Protein AF-A0A8H4CIR7-F1 (afdb_monomer)

Radius of gyration: 25.83 Å; Cα contacts (8 Å, |Δi|>4): 687; chains: 1; bounding box: 65×65×80 Å

Organism: Colletotrichum gloeosporioides (NCBI:txid474922)

Mean predicted aligned error: 10.73 Å

Sequence (551 aa):
MVHNTEPVYNTCTFSSGSLAPMADLRTDETSPFLQRPGSPALSREEDQRQEQHPAAARKLTLVNGLAIVISLQIGSGIFSVPSQISQFVSAPGYGLLAWLFGGLLVWTGAASFIELGLRIPNNGGIQEYLRACYGEFAGFLFTWVWCTIIKPAANSMIATIFADYLTEAFVPDNQPPEPWLSKVVAAGCIVTMTLVNCLGATAGAKAANLFLFLKMAALATIIILGCGVWAFGHGEGVPSSEYGWFGQRPDQREVGLWEWLGNFGTATFGALWCYAGWEMVGFVAGDMKNPRRDLPIVINGSMMLVITGFMLMNAALYVCLPMSVMQNSSTVAVEFANRVLGSWAGVLFSVIVSISAMGALNSNVFATAKLVVVASQRGYFPAVLANLHCSSEKDEAGYVDEQLSALPRLLGGPIKGFVSWTQNRRWRRNVPIFPLLLNCGLSVVYVVVGSFNGLVTFIGLAAYMIFFSSAVGLILLRRRDRRAPVAKAAEYRTWLINPIIFSAISGLLVVRGVITDPLQGAAILLVALFGLAFFSLRFGLRGFTNRQEAG

Foldseek 3Di:
DDDDDDDDPDDDDDDDDDDDDDDDDDDDLDDDQQDDPDDDDDDPDPPDPDPPPPPPNQFQELVNLLLQLLLQLLALLLQQLLQVLLQLDQFLLLLLVLLLVLLVLVLLLLLLQLLLCLLPVALLFLLVLLCVLPNDLSSLLCLLCCLQAQLLLVLLLLLLSLLQLQCLLPPDPPDDDDLVSSLVSSLVLLVVLLVCLLVLPPCQPVLSVVLSVLSVVLLVVLLVLLVVCVVVVVQDDQFQQNQHRRGGDPPDDDDDPLSSVLSSLLSSLSSNVSRPRSSSSSNSLNSHPCSLPSSVCSSVVSSVVSSVSSSSNSSSLRSRDHSVCSNPRSRSSLVSLCRRPNNVRSSVSSVSSSSSSSSVSSVSLQVSLSSQLSCVVVVSDPLLSVLCSDPDLVSVVVVVCVVLVPDDPVPSPVVVVVVVSSSCSCVVSVRRSVSSVSSSVSSSVCSVPHDSSRSSLLSLLSVLVSSLSSLVSSVSVVVVCVVPPDPSSPSDDDDNVSSVSSNVVSVVSNVSSCVVCVVSVVVSVVSSVVSVVVQCVRANPVGDPPPPVVD

Secondary structure (DSSP, 8-state):
----PPP---------------------S--STTPPPPPP----S-TTS---------PBPHHHHHHHHHHHHS-THHHHHHHHHHHT-SSHHHHHHHHHHHHHHHHHHHHHHHHHHHHS-STTHHHHHHHHHH-HHHHHHHHHHIIIIIHHHHHHHHHHHHHHHHHHHHS-TTSPPPHHHHHHHHHHHHHHHHHHHHTT--THHHHHHHHHHHHHHHHHHHHHHHHHHHHH----S--TTTT-SSPPPTTPPP--HHHHHHHHHHHHHHHHHHTTTGGGGGGSGGGBSSHHHHHHHHHHHHHHHHHHHHHHHHHHHHHHS-HHHHHH-S-HHHHHHHHHH-HHHHHHHHHHHHHHHHHHHHHHHHHHHHHHHHHHHTTSS-GGGGS--SSSHHHHHHHHHHHHTTS-HHHHHHHHHHHHHHHHHHHHH---HHHHHHHHHHHHHHHHH--HHHHHHHHHHHHHHHHHHHHHHHHHHHHHHHHS--GGGGS----THHHHHHHHHHHHHHHHHHHH-HHHHHHHHHHHHHHHHHHHHHH-TT----GGG--

Nearest PDB structures (foldseek):
  7nf6-assembly1_B  TM=8.928E-01  e=3.397E-21  Ovis aries
  9h76-assembly1_A  TM=9.093E-01  e=1.320E-18  Carnobacterium sp. AT7
  7mxo-assembly1_A  TM=6.467E-01  e=1.203E-08  Homo sapiens
  7d10-assembly1_B  TM=6.830E-01  e=4.966E-08  Homo sapiens
  7n3n-assembly1_A  TM=6.852E-01  e=1.468E-07  Homo sapiens

Structure (mmCIF, N/CA/C/O backbone):
data_AF-A0A8H4CIR7-F1
#
_entry.id   AF-A0A8H4CIR7-F1
#
loop_
_atom_site.group_PDB
_atom_site.id
_atom_site.type_symbol
_atom_site.label_atom_id
_atom_site.label_alt_id
_atom_site.label_comp_id
_atom_site.label_asym_id
_atom_site.label_entity_id
_atom_site.label_seq_id
_atom_site.pdbx_PDB_ins_code
_atom_site.Cartn_x
_atom_site.Cartn_y
_atom_site.Cartn_z
_atom_site.occupancy
_atom_site.B_iso_or_equiv
_atom_site.auth_seq_id
_atom_site.auth_comp_id
_atom_site.auth_asym_id
_atom_site.auth_atom_id
_atom_site.pdbx_PDB_model_num
ATOM 1 N N . MET A 1 1 ? -28.826 -38.290 42.572 1.00 31.02 1 MET A N 1
ATOM 2 C CA . MET A 1 1 ? -27.496 -38.712 42.086 1.00 31.02 1 MET A CA 1
ATOM 3 C C . MET A 1 1 ? -27.304 -38.114 40.705 1.00 31.02 1 MET A C 1
ATOM 5 O O . MET A 1 1 ? -28.225 -38.202 39.909 1.00 31.02 1 MET A O 1
ATOM 9 N N . VAL A 1 2 ? -26.124 -37.527 40.483 1.00 27.08 2 VAL A N 1
ATOM 10 C CA . VAL A 1 2 ? -25.623 -36.849 39.270 1.00 27.08 2 VAL A CA 1
ATOM 11 C C . VAL A 1 2 ? -26.129 -35.413 39.057 1.00 27.08 2 VAL A C 1
ATOM 13 O O . VAL A 1 2 ? -27.053 -35.137 38.301 1.00 27.08 2 VAL A O 1
ATOM 16 N N . HIS A 1 3 ? -25.453 -34.493 39.753 1.00 23.72 3 HIS A N 1
ATOM 17 C CA . HIS A 1 3 ? -25.302 -33.091 39.369 1.00 23.72 3 HIS A CA 1
ATOM 18 C C . HIS A 1 3 ? -24.422 -33.012 38.114 1.00 23.72 3 HIS A C 1
ATOM 20 O O . HIS A 1 3 ? -23.321 -33.558 38.118 1.00 23.72 3 HIS A O 1
ATOM 26 N N . ASN A 1 4 ? -24.886 -32.307 37.081 1.00 24.45 4 ASN A N 1
ATOM 27 C CA . ASN A 1 4 ? -24.047 -31.855 35.976 1.00 24.45 4 ASN A CA 1
ATOM 28 C C . ASN A 1 4 ? -23.638 -30.405 36.259 1.00 24.45 4 ASN A C 1
ATOM 30 O O . ASN A 1 4 ? -24.482 -29.517 36.355 1.00 24.45 4 ASN A O 1
ATOM 34 N N . THR A 1 5 ? -22.343 -30.202 36.465 1.00 25.72 5 THR A N 1
ATOM 35 C CA . THR A 1 5 ? -21.684 -28.912 36.675 1.00 25.72 5 THR A CA 1
ATOM 36 C C . THR A 1 5 ? -21.313 -28.304 35.325 1.00 25.72 5 THR A C 1
ATOM 38 O O . THR A 1 5 ? -20.483 -28.865 34.612 1.00 25.72 5 THR A O 1
ATOM 41 N N . GLU A 1 6 ? -21.896 -27.157 34.981 1.00 23.62 6 GLU A N 1
ATOM 42 C CA . GLU A 1 6 ? -21.380 -26.289 33.917 1.00 23.62 6 GLU A CA 1
ATOM 43 C C . GLU A 1 6 ? -20.172 -25.486 34.443 1.00 23.62 6 GLU A C 1
ATOM 45 O O . GLU A 1 6 ? -20.186 -25.053 35.601 1.00 23.62 6 GLU A O 1
ATOM 50 N N . PRO A 1 7 ? -19.112 -25.270 33.640 1.00 23.59 7 PRO A N 1
ATOM 51 C CA . PRO A 1 7 ? -17.977 -24.461 34.055 1.00 23.59 7 PRO A CA 1
ATOM 52 C C . PRO A 1 7 ? -18.338 -22.972 33.978 1.00 23.59 7 PRO A C 1
ATOM 54 O O . PRO A 1 7 ? -18.620 -22.426 32.912 1.00 23.59 7 PRO A O 1
ATOM 57 N N . VAL A 1 8 ? -18.302 -22.305 35.131 1.00 23.44 8 VAL A N 1
ATOM 58 C CA . VAL A 1 8 ? -18.438 -20.852 35.254 1.00 23.44 8 VAL A CA 1
ATOM 59 C C . VAL A 1 8 ? -17.183 -20.191 34.675 1.00 23.44 8 VAL A C 1
ATOM 61 O O . VAL A 1 8 ? -16.095 -20.292 35.238 1.00 23.44 8 VAL A O 1
ATOM 64 N N . TYR A 1 9 ? -17.325 -19.503 33.542 1.00 22.92 9 TYR A N 1
ATOM 65 C CA . TYR A 1 9 ? -16.312 -18.570 33.049 1.00 22.92 9 TYR A CA 1
ATOM 66 C C . TYR A 1 9 ? -16.308 -17.328 33.952 1.00 22.92 9 TYR A C 1
ATOM 68 O O . TYR A 1 9 ? -17.154 -16.446 33.808 1.00 22.92 9 TYR A O 1
ATOM 76 N N . ASN A 1 10 ? -15.359 -17.251 34.887 1.00 23.70 10 ASN A N 1
ATOM 77 C CA . ASN A 1 10 ? -15.140 -16.065 35.716 1.00 23.70 10 ASN A CA 1
ATOM 78 C C . ASN A 1 10 ? -14.575 -14.916 34.861 1.00 23.70 10 ASN A C 1
ATOM 80 O O . ASN A 1 10 ? -13.370 -14.785 34.661 1.00 23.70 10 ASN A O 1
ATOM 84 N N . THR A 1 11 ? -15.458 -14.066 34.343 1.00 28.88 11 THR A N 1
ATOM 85 C CA . THR A 1 11 ? -15.118 -12.716 33.876 1.00 28.88 11 THR A CA 1
ATOM 86 C C . THR A 1 11 ? -14.778 -11.826 35.071 1.00 28.88 11 THR A C 1
ATOM 88 O O . THR A 1 11 ? -15.533 -11.819 36.040 1.00 28.88 11 THR A O 1
ATOM 91 N N . CYS A 1 12 ? -13.683 -11.056 34.998 1.00 27.53 12 CYS A N 1
ATOM 92 C CA . CYS A 1 12 ? -13.297 -10.074 36.018 1.00 27.53 12 CYS A CA 1
ATOM 93 C C . CYS A 1 12 ? -14.482 -9.169 36.399 1.00 27.53 12 CYS A C 1
ATOM 95 O O . CYS A 1 12 ? -14.918 -8.328 35.613 1.00 27.53 12 CYS A O 1
ATOM 97 N N . THR A 1 13 ? -14.999 -9.348 37.610 1.00 26.30 13 THR A N 1
ATOM 98 C CA . THR A 1 13 ? -16.019 -8.493 38.218 1.00 26.30 13 THR A CA 1
ATOM 99 C C . THR A 1 13 ? -15.367 -7.255 38.830 1.00 26.30 13 THR A C 1
ATOM 101 O O . THR A 1 13 ? -14.407 -7.369 39.589 1.00 26.30 13 THR A O 1
ATOM 104 N N . PHE A 1 14 ? -15.909 -6.074 38.521 1.00 26.42 14 PHE A N 1
ATOM 105 C CA . PHE A 1 14 ? -15.522 -4.799 39.127 1.00 26.42 14 PHE A CA 1
ATOM 106 C C . PHE A 1 14 ? -15.795 -4.819 40.641 1.00 26.42 14 PHE A C 1
ATOM 108 O O . PHE A 1 14 ? -16.942 -4.942 41.061 1.00 26.42 14 PHE A O 1
ATOM 115 N N . SER A 1 15 ? -14.747 -4.669 41.452 1.00 22.81 15 SER A N 1
ATOM 116 C CA . SER A 1 15 ? -14.831 -4.498 42.907 1.00 22.81 15 SER A CA 1
ATOM 117 C C . SER A 1 15 ? -14.362 -3.091 43.284 1.00 22.81 15 SER A C 1
ATOM 119 O O . SER A 1 15 ? -13.246 -2.691 42.960 1.00 22.81 15 SER A O 1
ATOM 121 N N . SER A 1 16 ? -15.221 -2.334 43.965 1.00 26.89 16 SER A N 1
ATOM 122 C CA . SER A 1 16 ? -14.982 -0.974 44.460 1.00 26.89 16 SER A CA 1
ATOM 123 C C . SER A 1 16 ? -14.067 -0.956 45.695 1.00 26.89 16 SER A C 1
ATOM 125 O O . SER A 1 16 ? -14.391 -1.592 46.697 1.00 26.89 16 SER A O 1
ATOM 127 N N . GLY A 1 17 ? -12.970 -0.186 45.664 1.00 22.83 17 GLY A N 1
ATOM 128 C CA . GLY A 1 17 ? -12.059 0.021 46.801 1.00 22.83 17 GLY A CA 1
ATOM 129 C C . GLY A 1 17 ? -11.256 1.333 46.708 1.00 22.83 17 GLY A C 1
ATOM 130 O O . GLY A 1 17 ? -10.851 1.735 45.626 1.00 22.83 17 GLY A O 1
ATOM 131 N N . SER A 1 18 ? -11.076 1.995 47.853 1.00 21.56 18 SER A N 1
ATOM 132 C CA . SER A 1 18 ? -10.727 3.411 48.112 1.00 21.56 18 SER A CA 1
ATOM 133 C C . SER A 1 18 ? -9.235 3.847 47.975 1.00 21.56 18 SER A C 1
ATOM 135 O O . SER A 1 18 ? -8.367 3.076 48.369 1.00 21.56 18 SER A O 1
ATOM 137 N N . LEU A 1 19 ? -9.017 5.115 47.523 1.00 23.97 19 LEU A N 1
ATOM 138 C CA . LEU A 1 19 ? -7.931 6.143 47.739 1.00 23.97 19 LEU A CA 1
ATOM 139 C C . LEU A 1 19 ? -6.430 5.773 47.482 1.00 23.97 19 LEU A C 1
ATOM 141 O O . LEU A 1 19 ? -6.035 4.641 47.704 1.00 23.97 19 LEU A O 1
ATOM 145 N N . ALA A 1 20 ? -5.468 6.616 47.035 1.00 22.97 20 ALA A N 1
ATOM 146 C CA . ALA A 1 20 ? -5.188 8.073 47.082 1.00 22.97 20 ALA A CA 1
ATOM 147 C C . ALA A 1 20 ? -4.144 8.496 45.972 1.00 22.97 20 ALA A C 1
ATOM 149 O O . ALA A 1 20 ? -3.672 7.618 45.244 1.00 22.97 20 ALA A O 1
ATOM 150 N N . PRO A 1 21 ? -3.753 9.788 45.804 1.00 28.03 21 PRO A N 1
ATOM 151 C CA . PRO A 1 21 ? -3.170 10.333 44.563 1.00 28.03 21 PRO A CA 1
ATOM 152 C C . PRO A 1 21 ? -1.630 10.442 44.543 1.00 28.03 21 PRO A C 1
ATOM 154 O O . PRO A 1 21 ? -1.008 10.708 45.566 1.00 28.03 21 PRO A O 1
ATOM 157 N N . MET A 1 22 ? -1.015 10.360 43.353 1.00 23.12 22 MET A N 1
ATOM 158 C CA . MET A 1 22 ? 0.297 10.975 43.087 1.00 23.12 22 MET A CA 1
ATOM 159 C C . MET A 1 22 ? 0.447 11.403 41.624 1.00 23.12 22 MET A C 1
ATOM 161 O O . MET A 1 22 ? 0.159 10.650 40.693 1.00 23.12 22 MET A O 1
ATOM 165 N N . ALA A 1 23 ? 0.897 12.645 41.476 1.00 23.84 23 ALA A N 1
ATOM 166 C CA . ALA A 1 23 ? 1.162 13.367 40.246 1.00 23.84 23 ALA A CA 1
ATOM 167 C C . ALA A 1 23 ? 2.473 12.925 39.576 1.00 23.84 23 ALA A C 1
ATOM 169 O O . ALA A 1 23 ? 3.464 12.726 40.268 1.00 23.84 23 ALA A O 1
ATOM 170 N N . ASP A 1 24 ? 2.473 12.855 38.240 1.00 22.94 24 ASP A N 1
ATOM 171 C CA . ASP A 1 24 ? 3.552 13.388 37.392 1.00 22.94 24 ASP A CA 1
ATOM 172 C C . ASP A 1 24 ? 3.101 13.364 35.917 1.00 22.94 24 ASP A C 1
ATOM 174 O O . ASP A 1 24 ? 2.967 12.309 35.292 1.00 22.94 24 ASP A O 1
ATOM 178 N N . LEU A 1 25 ? 2.798 14.537 35.354 1.00 24.33 25 LEU A N 1
ATOM 179 C CA . LEU A 1 25 ? 2.368 14.702 33.962 1.00 24.33 25 LEU A CA 1
ATOM 180 C C . LEU A 1 25 ? 3.586 15.040 33.092 1.00 24.33 25 LEU A C 1
ATOM 182 O O . LEU A 1 25 ? 3.967 16.200 32.961 1.00 24.33 25 LEU A O 1
ATOM 186 N N . ARG A 1 26 ? 4.168 14.026 32.440 1.00 22.86 26 ARG A N 1
ATOM 187 C CA . ARG A 1 26 ? 4.935 14.220 31.199 1.00 22.86 26 ARG A CA 1
ATOM 188 C C . ARG A 1 26 ? 3.974 14.117 30.018 1.00 22.86 26 ARG A C 1
ATOM 190 O O . ARG A 1 26 ? 3.433 13.052 29.734 1.00 22.86 26 ARG A O 1
ATOM 197 N N . THR A 1 27 ? 3.749 15.239 29.351 1.00 26.91 27 THR A N 1
ATOM 198 C CA . THR A 1 27 ? 2.941 15.343 28.137 1.00 26.91 27 THR A CA 1
ATOM 199 C C . THR A 1 27 ? 3.731 14.835 26.930 1.00 26.91 27 THR A C 1
ATOM 201 O O . THR A 1 27 ? 4.588 15.553 26.422 1.00 26.91 27 THR A O 1
ATOM 204 N N . ASP A 1 28 ? 3.431 13.622 26.460 1.00 26.91 28 ASP A N 1
ATOM 205 C CA . ASP A 1 28 ? 3.839 13.144 25.131 1.00 26.91 28 ASP A CA 1
ATOM 206 C C . ASP A 1 28 ? 2.679 13.324 24.131 1.00 26.91 28 ASP A C 1
ATOM 208 O O . ASP A 1 28 ? 1.549 12.889 24.366 1.00 26.91 28 ASP A O 1
ATOM 212 N N . GLU A 1 29 ? 2.968 13.972 23.000 1.00 28.09 29 GLU A N 1
ATOM 213 C CA . GLU A 1 29 ? 2.046 14.444 21.948 1.00 28.09 29 GLU A CA 1
ATOM 214 C C . GLU A 1 29 ? 1.366 13.328 21.103 1.00 28.09 29 GLU A C 1
ATOM 216 O O . GLU A 1 29 ? 1.258 13.446 19.884 1.00 28.09 29 GLU A O 1
ATOM 221 N N . THR A 1 30 ? 0.882 12.221 21.689 1.00 29.94 30 THR A N 1
ATOM 222 C CA . THR A 1 30 ? 0.265 11.112 20.907 1.00 29.94 30 THR A CA 1
ATOM 223 C C . THR A 1 30 ? -1.148 10.672 21.315 1.00 29.94 30 THR A C 1
ATOM 225 O O . THR A 1 30 ? -1.633 9.644 20.831 1.00 29.94 30 THR A O 1
ATOM 228 N N . SER A 1 31 ? -1.862 11.452 22.129 1.00 29.92 31 SER A N 1
ATOM 229 C CA . SER A 1 31 ? -3.168 11.055 22.686 1.00 29.92 31 SER A CA 1
ATOM 230 C C . SER A 1 31 ? -4.332 11.791 22.012 1.00 29.92 31 SER A C 1
ATOM 232 O O . SER A 1 31 ? -4.524 12.981 22.251 1.00 29.92 31 SER A O 1
ATOM 234 N N . PRO A 1 32 ? -5.141 11.083 21.204 1.00 32.03 32 PRO A N 1
ATOM 235 C CA . PRO A 1 32 ? -6.516 10.867 21.676 1.00 32.03 32 PRO A CA 1
ATOM 236 C C . PRO A 1 32 ? -7.000 9.403 21.644 1.00 32.03 32 PRO A C 1
ATOM 238 O O . PRO A 1 32 ? -8.050 9.104 22.194 1.00 32.03 32 PRO A O 1
ATOM 241 N N . PHE A 1 33 ? -6.241 8.458 21.076 1.00 33.75 33 PHE A N 1
ATOM 242 C CA . PHE A 1 33 ? -6.745 7.093 20.808 1.00 33.75 33 PHE A CA 1
ATOM 243 C C . PHE A 1 33 ? -6.493 6.037 21.903 1.00 33.75 33 PHE A C 1
ATOM 245 O O . PHE A 1 33 ? -6.870 4.884 21.723 1.00 33.75 33 PHE A O 1
ATOM 252 N N . LEU A 1 34 ? -5.844 6.384 23.020 1.00 35.88 34 LEU A N 1
ATOM 253 C CA . LEU A 1 34 ? -5.496 5.431 24.093 1.00 35.88 34 LEU A CA 1
ATOM 254 C C . LEU A 1 34 ? -5.894 5.934 25.490 1.00 35.88 34 LEU A C 1
ATOM 256 O O . LEU A 1 34 ? -5.185 5.688 26.467 1.00 35.88 34 LEU A O 1
ATOM 260 N N . GLN A 1 35 ? -6.996 6.679 25.597 1.00 34.34 35 GLN A N 1
ATOM 261 C CA . GLN A 1 35 ? -7.521 7.053 26.910 1.00 34.34 35 GLN A CA 1
ATOM 262 C C . GLN A 1 35 ? -8.140 5.839 27.618 1.00 34.34 35 GLN A C 1
ATOM 264 O O . GLN A 1 35 ? -8.729 4.960 26.987 1.00 34.34 35 GLN A O 1
ATOM 269 N N . ARG A 1 36 ? -7.961 5.791 28.943 1.00 35.88 36 ARG A N 1
ATOM 270 C CA . ARG A 1 36 ? -8.530 4.766 29.828 1.00 35.88 36 ARG A CA 1
ATOM 271 C C . ARG A 1 36 ? -10.065 4.795 29.735 1.00 35.88 36 ARG A C 1
ATOM 273 O O . ARG A 1 36 ? -10.620 5.891 29.662 1.00 35.88 36 ARG A O 1
ATOM 280 N N . PRO A 1 37 ? -10.763 3.651 29.810 1.00 29.78 37 PRO A N 1
ATOM 281 C CA . PRO A 1 37 ? -12.201 3.652 30.050 1.00 29.78 37 PRO A CA 1
ATOM 282 C C . PRO A 1 37 ? -12.474 4.327 31.402 1.00 29.78 37 PRO A C 1
ATOM 284 O O . PRO A 1 37 ? -11.962 3.882 32.429 1.00 29.78 37 PRO A O 1
ATOM 287 N N . GLY A 1 38 ? -13.217 5.433 31.400 1.00 29.25 38 GLY A N 1
ATOM 288 C CA . GLY A 1 38 ? -13.632 6.112 32.626 1.00 29.25 38 GLY A CA 1
ATOM 289 C C . GLY A 1 38 ? -14.689 5.299 33.375 1.00 29.25 38 GLY A C 1
ATOM 290 O O . GLY A 1 38 ? -15.623 4.782 32.764 1.00 29.25 38 GLY A O 1
ATOM 291 N N . SER A 1 39 ? -14.541 5.189 34.696 1.00 25.47 39 SER A N 1
ATOM 292 C CA . SER A 1 39 ? -15.559 4.635 35.596 1.00 25.47 39 SER A CA 1
ATOM 293 C C . SER A 1 39 ? -16.822 5.515 35.624 1.00 25.47 39 SER A C 1
ATOM 295 O O . SER A 1 39 ? -16.711 6.736 35.491 1.00 25.47 39 SER A O 1
ATOM 297 N N . PRO A 1 40 ? -18.023 4.943 35.832 1.00 28.92 40 PRO A N 1
ATOM 298 C CA . PRO A 1 40 ? -19.261 5.712 35.873 1.00 28.92 40 PRO A CA 1
ATOM 299 C C . PRO A 1 40 ? -19.449 6.448 37.215 1.00 28.92 40 PRO A C 1
ATOM 301 O O . PRO A 1 40 ? -19.440 5.841 38.280 1.00 28.92 40 PRO A O 1
ATOM 304 N N . ALA A 1 41 ? -19.623 7.767 37.108 1.00 31.38 41 ALA A N 1
ATOM 305 C CA . ALA A 1 41 ? -20.381 8.695 37.958 1.00 31.38 41 ALA A CA 1
ATOM 306 C C . ALA A 1 41 ? -20.513 8.430 39.477 1.00 31.38 41 ALA A C 1
ATOM 308 O O . ALA A 1 41 ? -21.463 7.790 39.909 1.00 31.38 41 ALA A O 1
ATOM 309 N N . LEU A 1 42 ? -19.675 9.109 40.267 1.00 28.33 42 LEU A N 1
ATOM 310 C CA . LEU A 1 42 ? -19.928 9.708 41.596 1.00 28.33 42 LEU A CA 1
ATOM 311 C C . LEU A 1 42 ? -18.871 10.834 41.676 1.00 28.33 42 LEU A C 1
ATOM 313 O O . LEU A 1 42 ? -17.695 10.529 41.540 1.00 28.33 42 LEU A O 1
ATOM 317 N N . SER A 1 43 ? -19.135 12.138 41.715 1.00 26.19 43 SER A N 1
ATOM 318 C CA . SER A 1 43 ? -20.083 12.922 42.505 1.00 26.19 43 SER A CA 1
ATOM 319 C C . SER A 1 43 ? -20.263 14.310 41.859 1.00 26.19 43 SER A C 1
ATOM 321 O O . SER A 1 43 ? -19.288 14.969 41.501 1.00 26.19 43 SER A O 1
ATOM 323 N N . ARG A 1 44 ? -21.518 14.761 41.731 1.00 32.50 44 ARG A N 1
ATOM 324 C CA . ARG A 1 44 ? -21.882 16.177 41.553 1.00 32.50 44 ARG A CA 1
ATOM 325 C C . ARG A 1 44 ? -21.430 16.934 42.806 1.00 32.50 44 ARG A C 1
ATOM 327 O O . ARG A 1 44 ? -21.925 16.564 43.859 1.00 32.50 44 ARG A O 1
ATOM 334 N N . GLU A 1 45 ? -20.527 17.916 42.680 1.00 28.23 45 GLU A N 1
ATOM 335 C CA . GLU A 1 45 ? -20.495 19.187 43.457 1.00 28.23 45 GLU A CA 1
ATOM 336 C C . GLU A 1 45 ? -19.179 19.998 43.370 1.00 28.23 45 GLU A C 1
ATOM 338 O O . GLU A 1 45 ? -19.134 21.108 43.886 1.00 28.23 45 GLU A O 1
ATOM 343 N N . GLU A 1 46 ? -18.144 19.572 42.634 1.00 26.88 46 GLU A N 1
ATOM 344 C CA . GLU A 1 46 ? -16.908 20.384 42.459 1.00 26.88 46 GLU A CA 1
ATOM 345 C C . GLU A 1 46 ? -16.811 21.137 41.108 1.00 26.88 46 GLU A C 1
ATOM 347 O O . GLU A 1 46 ? -15.754 21.626 40.712 1.00 26.88 46 GLU A O 1
ATOM 352 N N . ASP A 1 47 ? -17.934 21.292 40.403 1.00 27.44 47 ASP A N 1
ATOM 353 C CA . ASP A 1 47 ? -17.993 21.652 38.976 1.00 27.44 47 ASP A CA 1
ATOM 354 C C . ASP A 1 47 ? -17.923 23.166 38.656 1.00 27.44 47 ASP A C 1
ATOM 356 O O . ASP A 1 47 ? -18.568 23.634 37.721 1.00 27.44 47 ASP A O 1
ATOM 360 N N . GLN A 1 48 ? -17.183 23.984 39.425 1.00 26.72 48 GLN A N 1
ATOM 361 C CA . GLN A 1 48 ? -17.122 25.441 39.153 1.00 26.72 48 GLN A CA 1
ATOM 362 C C . GLN A 1 48 ? -15.760 26.148 39.265 1.00 26.72 48 GLN A C 1
ATOM 364 O O . GLN A 1 48 ? -15.715 27.368 39.107 1.00 26.72 48 GLN A O 1
ATOM 369 N N . ARG A 1 49 ? -14.621 25.470 39.478 1.00 25.41 49 ARG A N 1
ATOM 370 C CA . ARG A 1 49 ? -13.315 26.179 39.547 1.00 25.41 49 ARG A CA 1
ATOM 371 C C . ARG A 1 49 ? -12.132 25.518 38.844 1.00 25.41 49 ARG A C 1
ATOM 373 O O . ARG A 1 49 ? -10.998 25.705 39.274 1.00 25.41 49 ARG A O 1
ATOM 380 N N . GLN A 1 50 ? -12.358 24.822 37.731 1.00 25.70 50 GLN A N 1
ATOM 381 C CA . GLN A 1 50 ? -11.257 24.359 36.877 1.00 25.70 50 GLN A CA 1
ATOM 382 C C . GLN A 1 50 ? -11.668 24.179 35.402 1.00 25.70 50 GLN A C 1
ATOM 384 O O . GLN A 1 50 ? -11.383 23.166 34.777 1.00 25.70 50 GLN A O 1
ATOM 389 N N . GLU A 1 51 ? -12.260 25.209 34.787 1.00 28.55 51 GLU A N 1
ATOM 390 C CA . GLU A 1 51 ? -12.222 25.353 33.320 1.00 28.55 51 GLU A CA 1
ATOM 391 C C . GLU A 1 51 ? -10.822 25.823 32.874 1.00 28.55 51 GLU A C 1
ATOM 393 O O . GLU A 1 51 ? -10.623 26.920 32.355 1.00 28.55 51 GLU A O 1
ATOM 398 N N . GLN A 1 52 ? -9.804 24.987 33.085 1.00 26.45 52 GLN A N 1
ATOM 399 C CA . GLN A 1 52 ? -8.613 25.039 32.245 1.00 26.45 52 GLN A CA 1
ATOM 400 C C . GLN A 1 52 ? -8.902 24.165 31.033 1.00 26.45 52 GLN A C 1
ATOM 402 O O . GLN A 1 52 ? -8.868 22.940 31.114 1.00 26.45 52 GLN A O 1
ATOM 407 N N . HIS A 1 53 ? -9.239 24.834 29.926 1.00 27.83 53 HIS A N 1
ATOM 408 C CA . HIS A 1 53 ? -9.341 24.274 28.582 1.00 27.83 53 HIS A CA 1
ATOM 409 C C . HIS A 1 53 ? -8.429 23.044 28.409 1.00 27.83 53 HIS A C 1
ATOM 411 O O . HIS A 1 53 ? -7.207 23.196 28.531 1.00 27.83 53 HIS A O 1
ATOM 417 N N . PRO A 1 54 ? -8.956 21.851 28.068 1.00 35.75 54 PRO A N 1
ATOM 418 C CA . PRO A 1 54 ? -8.097 20.792 27.565 1.00 35.75 54 PRO A CA 1
ATOM 419 C C . PRO A 1 54 ? -7.349 21.364 26.360 1.00 35.75 54 PRO A C 1
ATOM 421 O O . PRO A 1 54 ? -7.979 21.907 25.450 1.00 35.75 54 PRO A O 1
ATOM 424 N N . ALA A 1 55 ? -6.013 21.320 26.395 1.00 34.84 55 ALA A N 1
ATOM 425 C CA . ALA A 1 55 ? -5.150 21.811 25.328 1.00 34.84 55 ALA A CA 1
ATOM 426 C C . ALA A 1 55 ? -5.703 21.333 23.981 1.00 34.84 55 ALA A C 1
ATOM 428 O O . ALA A 1 55 ? -5.686 20.137 23.689 1.00 34.84 55 ALA A O 1
ATOM 429 N N . ALA A 1 56 ? -6.273 22.259 23.205 1.00 37.84 56 ALA A N 1
ATOM 430 C CA . ALA A 1 56 ? -6.940 21.938 21.956 1.00 37.84 56 ALA A CA 1
ATOM 431 C C . ALA A 1 56 ? -5.956 21.162 21.075 1.00 37.84 56 ALA A C 1
ATOM 433 O O . ALA A 1 56 ? -4.927 21.711 20.671 1.00 37.84 56 ALA A O 1
ATOM 434 N N . ALA A 1 57 ? -6.255 19.886 20.809 1.00 52.41 57 ALA A N 1
ATOM 435 C CA . ALA A 1 57 ? -5.468 19.066 19.900 1.00 52.41 57 ALA A CA 1
ATOM 436 C C . ALA A 1 57 ? -5.242 19.870 18.612 1.00 52.41 57 ALA A C 1
ATOM 438 O O . ALA A 1 57 ? -6.192 20.391 18.017 1.00 52.41 57 ALA A O 1
ATOM 439 N N . ARG A 1 58 ? -3.971 20.070 18.240 1.00 57.47 58 ARG A N 1
ATOM 440 C CA . ARG A 1 58 ? -3.588 20.911 17.100 1.00 57.47 58 ARG A CA 1
ATOM 441 C C . ARG A 1 58 ? -4.327 20.412 15.857 1.00 57.47 58 ARG A C 1
ATOM 443 O O . ARG A 1 58 ? -4.022 19.336 15.353 1.00 57.47 58 ARG A O 1
ATOM 450 N N . LYS A 1 59 ? -5.295 21.192 15.368 1.00 77.06 59 LYS A N 1
ATOM 451 C CA . LYS A 1 59 ? -6.068 20.836 14.171 1.00 77.06 59 LYS A CA 1
ATOM 452 C C . LYS A 1 59 ? -5.140 20.708 12.960 1.00 77.06 59 LYS A C 1
ATOM 454 O O . LYS A 1 59 ? -4.298 21.581 12.726 1.00 77.06 59 LYS A O 1
ATOM 459 N N . LEU A 1 60 ? -5.309 19.640 12.186 1.00 82.38 60 LEU A N 1
ATOM 460 C CA . LEU A 1 60 ? -4.520 19.332 10.999 1.00 82.38 60 LEU A CA 1
ATOM 461 C C . LEU A 1 60 ? -4.737 20.412 9.926 1.00 82.38 60 LEU A C 1
ATOM 463 O O . LEU A 1 60 ? -5.870 20.707 9.542 1.00 82.38 60 LEU A O 1
ATOM 467 N N . THR A 1 61 ? -3.651 21.029 9.456 1.00 89.94 61 THR A N 1
ATOM 468 C CA . THR A 1 61 ? -3.691 22.040 8.388 1.00 89.94 61 THR A CA 1
ATOM 469 C C . THR A 1 61 ? -3.721 21.385 7.006 1.00 89.94 61 THR A C 1
ATOM 471 O O . THR A 1 61 ? -3.318 20.234 6.854 1.00 89.94 61 THR A O 1
ATOM 474 N N . LEU A 1 62 ? -4.125 22.141 5.978 1.00 88.62 62 LEU A N 1
ATOM 475 C CA . LEU A 1 62 ? -4.101 21.704 4.577 1.00 88.62 62 LEU A CA 1
ATOM 476 C C . LEU A 1 62 ? -2.739 21.124 4.156 1.00 88.62 62 LEU A C 1
ATOM 478 O O . LEU A 1 62 ? -2.679 20.047 3.571 1.00 88.62 62 LEU A O 1
ATOM 482 N N . VAL A 1 63 ? -1.648 21.830 4.472 1.00 88.62 63 VAL A N 1
ATOM 483 C CA . VAL A 1 63 ? -0.281 21.416 4.108 1.00 88.62 63 VAL A CA 1
ATOM 484 C C . VAL A 1 63 ? 0.101 20.124 4.824 1.00 88.62 63 VAL A C 1
ATOM 486 O O . VAL A 1 63 ? 0.642 19.219 4.195 1.00 88.62 63 VAL A O 1
ATOM 489 N N . ASN A 1 64 ? -0.242 20.001 6.110 1.00 86.31 64 ASN A N 1
ATOM 490 C CA . ASN A 1 64 ? 0.005 18.776 6.864 1.00 86.31 64 ASN A CA 1
ATOM 491 C C . ASN A 1 64 ? -0.810 17.608 6.289 1.00 86.31 64 ASN A C 1
ATOM 493 O O . ASN A 1 64 ? -0.275 16.517 6.135 1.00 86.31 64 ASN A O 1
ATOM 497 N N . GLY A 1 65 ? -2.076 17.835 5.920 1.00 87.06 65 GLY A N 1
ATOM 498 C CA . GLY A 1 65 ? -2.916 16.833 5.261 1.00 87.06 65 GLY A CA 1
ATOM 499 C C . GLY A 1 65 ? -2.341 16.375 3.919 1.00 87.06 65 GLY A C 1
ATOM 500 O O . GLY A 1 65 ? -2.245 15.175 3.676 1.00 87.06 65 GLY A O 1
ATOM 501 N N . LEU A 1 66 ? -1.888 17.313 3.08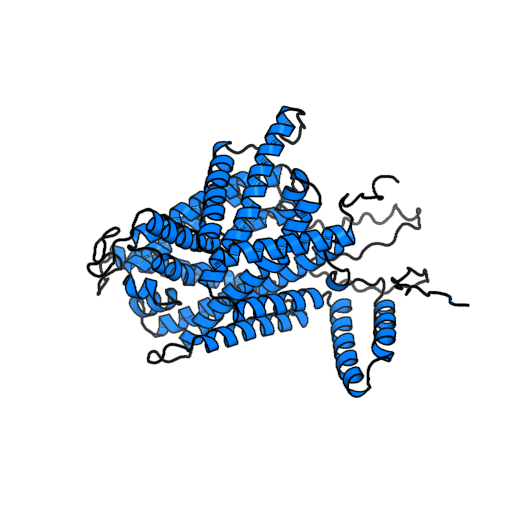1 1.00 89.62 66 LEU A N 1
ATOM 502 C CA . LEU A 1 66 ? -1.245 17.011 1.800 1.00 89.62 66 LEU A CA 1
ATOM 503 C C . LEU A 1 66 ? 0.040 16.196 2.005 1.00 89.62 66 LEU A C 1
ATOM 505 O O . LEU A 1 66 ? 0.220 15.165 1.363 1.00 89.62 66 LEU A O 1
ATOM 509 N N . ALA A 1 67 ? 0.901 16.623 2.933 1.00 87.38 67 ALA A N 1
ATOM 510 C CA . ALA A 1 67 ? 2.143 15.929 3.255 1.00 87.38 67 ALA A CA 1
ATOM 511 C C . ALA A 1 67 ? 1.884 14.505 3.764 1.00 87.38 67 ALA A C 1
ATOM 513 O O . ALA A 1 67 ? 2.538 13.574 3.301 1.00 87.38 67 ALA A O 1
ATOM 514 N N . ILE A 1 68 ? 0.898 14.315 4.651 1.00 85.50 68 ILE A N 1
ATOM 515 C CA . ILE A 1 68 ? 0.505 12.989 5.145 1.00 85.50 68 ILE A CA 1
ATOM 516 C C . ILE A 1 68 ? 0.071 12.106 3.977 1.00 85.50 68 ILE A C 1
ATOM 518 O O . ILE A 1 68 ? 0.633 11.030 3.795 1.00 85.50 68 ILE A O 1
ATOM 522 N N . VAL A 1 69 ? -0.867 12.562 3.147 1.00 89.62 69 VAL A N 1
ATOM 523 C CA . VAL A 1 69 ? -1.407 11.736 2.059 1.00 89.62 69 VAL A CA 1
ATOM 524 C C . VAL A 1 69 ? -0.346 11.403 1.006 1.00 89.62 69 VAL A C 1
ATOM 526 O O . VAL A 1 69 ? -0.238 10.246 0.606 1.00 89.62 69 VAL A O 1
ATOM 529 N N . ILE A 1 70 ? 0.486 12.369 0.606 1.00 90.25 70 ILE A N 1
ATOM 530 C CA . ILE A 1 70 ? 1.605 12.119 -0.318 1.00 90.25 70 ILE A CA 1
ATOM 531 C C . ILE A 1 70 ? 2.603 11.139 0.308 1.00 90.25 70 ILE A C 1
ATOM 533 O O . ILE A 1 70 ? 3.052 10.206 -0.354 1.00 90.25 70 ILE A O 1
ATOM 537 N N . SER A 1 71 ? 2.930 11.311 1.593 1.00 86.38 71 SER A N 1
ATOM 538 C CA . SER A 1 71 ? 3.885 10.440 2.282 1.00 86.38 71 SER A CA 1
ATOM 539 C C . SER A 1 71 ? 3.398 9.000 2.428 1.00 86.38 71 SER A C 1
ATOM 541 O O . SER A 1 71 ? 4.231 8.095 2.495 1.00 86.38 71 SER A O 1
ATOM 543 N N . LEU A 1 72 ? 2.081 8.789 2.485 1.00 85.56 72 LEU A N 1
ATOM 544 C CA . LEU A 1 72 ? 1.466 7.470 2.581 1.00 85.56 72 LEU A CA 1
ATOM 545 C C . LEU A 1 72 ? 1.354 6.791 1.213 1.00 85.56 72 LEU A C 1
ATOM 547 O O . LEU A 1 72 ? 1.550 5.583 1.151 1.00 85.56 72 LEU A O 1
ATOM 551 N N . GLN A 1 73 ? 1.105 7.557 0.145 1.00 90.44 73 GLN A N 1
ATOM 552 C CA . GLN A 1 73 ? 1.057 7.034 -1.226 1.00 90.44 73 GLN A CA 1
ATOM 553 C C . GLN A 1 73 ? 2.441 6.714 -1.791 1.00 90.44 73 GLN A C 1
ATOM 555 O O . GLN A 1 73 ? 2.668 5.638 -2.336 1.00 90.44 73 GLN A O 1
ATOM 560 N N . ILE A 1 74 ? 3.402 7.630 -1.649 1.00 89.75 74 ILE A N 1
ATOM 561 C CA . ILE A 1 74 ? 4.767 7.400 -2.129 1.00 89.75 74 ILE A CA 1
ATOM 562 C C . ILE A 1 74 ? 5.455 6.455 -1.143 1.00 89.75 74 ILE A C 1
ATOM 564 O O . ILE A 1 74 ? 6.093 6.885 -0.188 1.00 89.75 74 ILE A O 1
ATOM 568 N N . GLY A 1 75 ? 5.260 5.153 -1.318 1.00 85.31 75 GLY A N 1
ATOM 569 C CA . GLY A 1 75 ? 5.880 4.094 -0.522 1.00 85.31 75 GLY A CA 1
ATOM 570 C C . GLY A 1 75 ? 7.136 3.512 -1.172 1.00 85.31 75 GLY A C 1
ATOM 571 O O . GLY A 1 75 ? 7.557 3.936 -2.243 1.00 85.31 75 GLY A O 1
ATOM 572 N N . SER A 1 76 ? 7.708 2.480 -0.547 1.00 84.69 76 SER A N 1
ATOM 573 C CA . SER A 1 76 ? 8.797 1.691 -1.143 1.00 84.69 76 SER A CA 1
ATOM 574 C C . SER A 1 76 ? 8.350 0.895 -2.377 1.00 84.69 76 SER A C 1
ATOM 576 O O . SER A 1 76 ? 9.181 0.525 -3.199 1.00 84.69 76 SER A O 1
ATOM 578 N N . GLY A 1 77 ? 7.039 0.679 -2.547 1.00 87.50 77 GLY A N 1
ATOM 579 C CA . GLY A 1 77 ? 6.472 -0.071 -3.669 1.00 87.50 77 GLY A CA 1
ATOM 580 C C . GLY A 1 77 ? 6.861 0.478 -5.041 1.00 87.50 77 GLY A C 1
ATOM 581 O O . GLY A 1 77 ? 7.075 -0.313 -5.952 1.00 87.50 77 GLY A O 1
ATOM 582 N N . ILE A 1 78 ? 7.028 1.799 -5.189 1.00 92.38 78 ILE A N 1
ATOM 583 C CA . ILE A 1 78 ? 7.371 2.401 -6.488 1.00 92.38 78 ILE A CA 1
ATOM 584 C C . ILE A 1 78 ? 8.743 1.950 -7.010 1.00 92.38 78 ILE A C 1
ATOM 586 O O . ILE A 1 78 ? 8.982 1.991 -8.210 1.00 92.38 78 ILE A O 1
ATOM 590 N N . PHE A 1 79 ? 9.629 1.472 -6.135 1.00 91.31 79 PHE A N 1
ATOM 591 C CA . PHE A 1 79 ? 10.943 0.977 -6.530 1.00 91.31 79 PHE A CA 1
ATOM 592 C C . PHE A 1 79 ? 10.926 -0.496 -6.972 1.00 91.31 79 PHE A C 1
ATOM 594 O O . PHE A 1 79 ? 11.829 -0.894 -7.688 1.00 91.31 79 PHE A O 1
ATOM 601 N N . SER A 1 80 ? 9.893 -1.283 -6.644 1.00 90.12 80 SER A N 1
ATOM 602 C CA . SER A 1 80 ? 9.809 -2.715 -7.011 1.00 90.12 80 SER A CA 1
ATOM 603 C C . SER A 1 80 ? 8.670 -3.046 -7.980 1.00 90.12 80 SER A C 1
ATOM 605 O O . SER A 1 80 ? 8.800 -3.918 -8.835 1.00 90.12 80 SER A O 1
ATOM 607 N N . VAL A 1 81 ? 7.535 -2.353 -7.877 1.00 93.56 81 VAL A N 1
ATOM 608 C CA . VAL A 1 81 ? 6.342 -2.600 -8.702 1.00 93.56 81 VAL A CA 1
ATOM 609 C C . VAL A 1 81 ? 6.543 -2.354 -10.203 1.00 93.56 81 VAL A C 1
ATOM 611 O O . VAL A 1 81 ? 5.929 -3.098 -10.969 1.00 93.56 81 VAL A O 1
ATOM 614 N N . PRO A 1 82 ? 7.381 -1.404 -10.678 1.00 95.38 82 PRO A N 1
ATOM 615 C CA . PRO A 1 82 ? 7.640 -1.260 -12.112 1.00 95.38 82 PRO A CA 1
ATOM 616 C C . PRO A 1 82 ? 8.092 -2.562 -12.774 1.00 95.38 82 PRO A C 1
ATOM 618 O O . PRO A 1 82 ? 7.685 -2.846 -13.902 1.00 95.38 82 PRO A O 1
ATOM 621 N N . SER A 1 83 ? 8.872 -3.378 -12.058 1.00 92.25 83 SER A N 1
ATOM 622 C CA . SER A 1 83 ? 9.295 -4.686 -12.551 1.00 92.25 83 SER A CA 1
ATOM 623 C C . SER A 1 83 ? 8.134 -5.661 -12.671 1.00 92.25 83 SER A C 1
ATOM 625 O O . SER A 1 83 ? 7.893 -6.235 -13.732 1.00 92.25 83 SER A O 1
ATOM 627 N N . GLN A 1 84 ? 7.313 -5.739 -11.625 1.00 90.31 84 GLN A N 1
ATOM 628 C CA . GLN A 1 84 ? 6.144 -6.614 -11.606 1.00 90.31 84 GLN A CA 1
ATOM 629 C C . GLN A 1 84 ? 5.137 -6.262 -12.698 1.00 90.31 84 GLN A C 1
ATOM 631 O O . GLN A 1 84 ? 4.633 -7.141 -13.383 1.00 90.31 84 GLN A O 1
ATOM 636 N N . ILE A 1 85 ? 4.878 -4.972 -12.921 1.00 94.75 85 ILE A N 1
ATOM 637 C CA . ILE A 1 85 ? 4.043 -4.519 -14.040 1.00 94.75 85 ILE A CA 1
ATOM 638 C C . ILE A 1 85 ? 4.659 -4.951 -15.369 1.00 94.75 85 ILE A C 1
ATOM 640 O O . ILE A 1 85 ? 3.950 -5.465 -16.232 1.00 94.75 85 ILE A O 1
ATOM 644 N N . SER A 1 86 ? 5.976 -4.788 -15.511 1.00 94.12 86 SER A N 1
ATOM 645 C CA . SER A 1 86 ? 6.710 -5.127 -16.730 1.00 94.12 86 SER A CA 1
ATOM 646 C C . SER A 1 86 ? 6.673 -6.627 -17.049 1.00 94.12 86 SER A C 1
ATOM 648 O O . SER A 1 86 ? 6.650 -6.980 -18.227 1.00 94.12 86 SER A O 1
ATOM 650 N N . GLN A 1 87 ? 6.594 -7.511 -16.046 1.00 92.25 87 GLN A N 1
ATOM 651 C CA . GLN A 1 87 ? 6.439 -8.966 -16.230 1.00 92.25 87 GLN A CA 1
ATOM 652 C C . GLN A 1 87 ? 5.119 -9.360 -16.904 1.00 92.25 87 GLN A C 1
ATOM 654 O O . GLN A 1 87 ? 5.068 -10.360 -17.617 1.00 92.25 87 GLN A O 1
ATOM 659 N N . PHE A 1 88 ? 4.060 -8.572 -16.710 1.00 91.00 88 PHE A N 1
ATOM 660 C CA . PHE A 1 88 ? 2.728 -8.851 -17.254 1.00 91.00 88 PHE A CA 1
ATOM 661 C C . PHE A 1 88 ? 2.388 -8.014 -18.496 1.00 91.00 88 PHE A C 1
ATOM 663 O O . PHE A 1 88 ? 1.268 -8.077 -18.999 1.00 91.00 88 PHE A O 1
ATOM 670 N N . VAL A 1 89 ? 3.320 -7.221 -19.025 1.00 91.94 89 VAL A N 1
ATOM 671 C CA . VAL A 1 89 ? 3.096 -6.443 -20.252 1.00 91.94 89 VAL A CA 1
ATOM 672 C C . VAL A 1 89 ? 4.180 -6.724 -21.284 1.00 91.94 89 VAL A C 1
ATOM 674 O O . VAL A 1 89 ? 5.347 -6.928 -20.959 1.00 91.94 89 VAL A O 1
ATOM 677 N N . SER A 1 90 ? 3.798 -6.729 -22.559 1.00 88.81 90 SER A N 1
ATOM 678 C CA . SER A 1 90 ? 4.712 -7.046 -23.662 1.00 88.81 90 SER A CA 1
ATOM 679 C C . SER A 1 90 ? 5.643 -5.886 -24.029 1.00 88.81 90 SER A C 1
ATOM 681 O O . SER A 1 90 ? 6.782 -6.123 -24.429 1.00 88.81 90 SER A O 1
ATOM 683 N N . ALA A 1 91 ? 5.186 -4.644 -23.849 1.00 90.19 91 ALA A N 1
ATOM 684 C CA . ALA A 1 91 ? 5.876 -3.429 -24.277 1.00 90.19 91 ALA A CA 1
ATOM 685 C C . ALA A 1 91 ? 5.809 -2.329 -23.196 1.00 90.19 91 ALA A C 1
ATOM 687 O O . ALA A 1 91 ? 4.836 -2.284 -22.431 1.00 90.19 91 ALA A O 1
ATOM 688 N N . PRO A 1 92 ? 6.787 -1.403 -23.141 1.00 92.31 92 PRO A N 1
ATOM 689 C CA . PRO A 1 92 ? 6.844 -0.353 -22.116 1.00 92.31 92 PRO A CA 1
ATOM 690 C C . PRO A 1 92 ? 5.629 0.588 -22.144 1.00 92.31 92 PRO A C 1
ATOM 692 O O . PRO A 1 92 ? 5.161 1.036 -21.097 1.00 92.31 92 PRO A O 1
ATOM 695 N N . GLY A 1 93 ? 5.059 0.849 -23.324 1.00 93.44 93 GLY A N 1
ATOM 696 C CA . GLY A 1 93 ? 3.854 1.663 -23.478 1.00 93.44 93 GLY A CA 1
ATOM 697 C C . GLY A 1 93 ? 2.645 1.064 -22.760 1.00 93.44 93 GLY A C 1
ATOM 698 O O . GLY A 1 93 ? 1.895 1.797 -22.121 1.00 93.44 93 GLY A O 1
ATOM 699 N N . TYR A 1 94 ? 2.488 -0.264 -22.768 1.00 94.12 94 TYR A N 1
ATOM 700 C CA . TYR A 1 94 ? 1.437 -0.935 -21.993 1.00 94.12 94 TYR A CA 1
ATOM 701 C C . TYR A 1 94 ? 1.679 -0.838 -20.482 1.00 94.12 94 TYR A C 1
ATOM 703 O O . TYR A 1 94 ? 0.720 -0.698 -19.726 1.00 94.12 94 TYR A O 1
ATOM 711 N N . GLY A 1 95 ? 2.941 -0.838 -20.038 1.00 95.56 95 GLY A N 1
ATOM 712 C CA . GLY A 1 95 ? 3.296 -0.584 -18.640 1.00 95.56 95 GLY A CA 1
ATOM 713 C C . GLY A 1 95 ? 2.903 0.824 -18.189 1.00 95.56 95 GLY A C 1
ATOM 714 O O . GLY A 1 95 ? 2.242 0.988 -17.164 1.00 95.56 95 GLY A O 1
ATOM 715 N N . LEU A 1 96 ? 3.216 1.847 -18.993 1.00 96.75 96 LEU A N 1
ATOM 716 C CA . LEU A 1 96 ? 2.776 3.227 -18.743 1.00 96.75 96 LEU A CA 1
ATOM 717 C C . LEU A 1 96 ? 1.247 3.367 -18.761 1.00 96.75 96 LEU A C 1
ATOM 719 O O . LEU A 1 96 ? 0.689 4.084 -17.930 1.00 96.75 96 LEU A O 1
ATOM 723 N N . LEU A 1 97 ? 0.555 2.661 -19.660 1.00 96.88 97 LEU A N 1
ATOM 724 C CA . LEU A 1 97 ? -0.908 2.624 -19.666 1.00 96.88 97 LEU A CA 1
ATOM 725 C C . LEU A 1 97 ? -1.472 1.974 -18.399 1.00 96.88 97 LEU A C 1
ATOM 727 O O . LEU A 1 97 ? -2.464 2.477 -17.880 1.00 96.88 97 LEU A O 1
ATOM 731 N N . ALA A 1 98 ? -0.851 0.915 -17.870 1.00 96.00 98 ALA A N 1
ATOM 732 C CA . ALA A 1 98 ? -1.275 0.296 -16.613 1.00 96.00 98 ALA A CA 1
ATOM 733 C C . ALA A 1 98 ? -1.144 1.270 -15.429 1.00 96.00 98 ALA A C 1
ATOM 735 O O . ALA A 1 98 ? -2.070 1.388 -14.623 1.00 96.00 98 ALA A O 1
ATOM 736 N N . TRP A 1 99 ? -0.044 2.032 -15.359 1.00 97.38 99 TRP A N 1
ATOM 737 C CA . TRP A 1 99 ? 0.139 3.093 -14.361 1.00 97.38 99 TRP A CA 1
ATOM 738 C C . TRP A 1 99 ? -0.900 4.203 -14.491 1.00 97.38 99 TRP A C 1
ATOM 740 O O . TRP A 1 99 ? -1.566 4.541 -13.512 1.00 97.38 99 TRP A O 1
ATOM 750 N N . LEU A 1 100 ? -1.081 4.742 -15.698 1.00 97.75 100 LEU A N 1
ATOM 751 C CA . LEU A 1 100 ? -2.039 5.815 -15.940 1.00 97.75 100 LEU A CA 1
ATOM 752 C C . LEU A 1 100 ? -3.471 5.362 -15.638 1.00 97.75 100 LEU A C 1
ATOM 754 O O . LEU A 1 100 ? -4.204 6.052 -14.931 1.00 97.75 100 LEU A O 1
ATOM 758 N N . PHE A 1 101 ? -3.862 4.190 -16.139 1.00 96.06 101 PHE A N 1
ATOM 759 C CA . PHE A 1 101 ? -5.183 3.616 -15.912 1.00 96.06 101 PHE A CA 1
ATOM 760 C C . PHE A 1 101 ? -5.430 3.353 -14.425 1.00 96.06 101 PHE A C 1
ATOM 762 O O . PHE A 1 101 ? -6.466 3.764 -13.900 1.00 96.06 101 PHE A O 1
ATOM 769 N N . GLY A 1 102 ? -4.467 2.744 -13.725 1.00 95.25 102 GLY A N 1
ATOM 770 C CA . GLY A 1 102 ? -4.553 2.511 -12.285 1.00 95.25 102 GLY A CA 1
ATOM 771 C C . GLY A 1 102 ? -4.682 3.812 -11.488 1.00 95.25 102 GLY A C 1
ATOM 772 O O . GLY A 1 102 ? -5.543 3.918 -10.615 1.00 95.25 102 GLY A O 1
ATOM 773 N N . GLY A 1 103 ? -3.894 4.832 -11.834 1.00 96.62 103 GLY A N 1
ATOM 774 C CA . GLY A 1 103 ? -3.935 6.145 -11.190 1.00 96.62 103 GLY A CA 1
ATOM 775 C C . GLY A 1 103 ? -5.267 6.868 -11.389 1.00 96.62 103 GLY A C 1
ATOM 776 O O . GLY A 1 103 ? -5.862 7.352 -10.424 1.00 96.62 103 GLY A O 1
ATOM 777 N N . LEU A 1 104 ? -5.781 6.900 -12.623 1.00 96.12 104 LEU A N 1
ATOM 778 C CA . LEU A 1 104 ? -7.086 7.494 -12.930 1.00 96.12 104 LEU A CA 1
ATOM 779 C C . LEU A 1 104 ? -8.229 6.734 -12.251 1.00 96.12 104 LEU A C 1
ATOM 781 O O . LEU A 1 104 ? -9.135 7.361 -11.698 1.00 96.12 104 LEU A O 1
ATOM 785 N N . LEU A 1 105 ? -8.171 5.398 -12.230 1.00 94.81 105 LEU A N 1
ATOM 786 C CA . LEU A 1 105 ? -9.143 4.578 -11.516 1.00 94.81 105 LEU A CA 1
ATOM 787 C C . LEU A 1 105 ? -9.156 4.934 -10.026 1.00 94.81 105 LEU A C 1
ATOM 789 O O . LEU A 1 105 ? -10.212 5.270 -9.489 1.00 94.81 105 LEU A O 1
ATOM 793 N N . VAL A 1 106 ? -7.993 4.945 -9.370 1.00 95.00 106 VAL A N 1
ATOM 794 C CA . VAL A 1 106 ? -7.889 5.333 -7.958 1.00 95.00 106 VAL A CA 1
ATOM 795 C C . VAL A 1 106 ? -8.409 6.747 -7.731 1.00 95.00 106 VAL A C 1
ATOM 797 O O . VAL A 1 106 ? -9.136 6.973 -6.768 1.00 95.00 106 VAL A O 1
ATOM 800 N N . TRP A 1 107 ? -8.126 7.688 -8.632 1.00 95.75 107 TRP A N 1
ATOM 801 C CA . TRP A 1 107 ? -8.609 9.059 -8.498 1.00 95.75 107 TRP A CA 1
ATOM 802 C C . TRP A 1 107 ? -10.144 9.139 -8.533 1.00 95.75 107 TRP A C 1
ATOM 804 O O . TRP A 1 107 ? -10.740 9.838 -7.712 1.00 95.75 107 TRP A O 1
ATOM 814 N N . THR A 1 108 ? -10.818 8.371 -9.399 1.00 94.19 108 THR A N 1
ATOM 815 C CA . THR A 1 108 ? -12.296 8.314 -9.397 1.00 94.19 108 THR A CA 1
ATOM 816 C C . THR A 1 108 ? -12.867 7.769 -8.078 1.00 94.19 108 THR A C 1
ATOM 818 O O . THR A 1 108 ? -13.869 8.290 -7.569 1.00 94.19 108 THR A O 1
ATOM 821 N N . GLY A 1 109 ? -12.200 6.780 -7.474 1.00 92.88 109 GLY A N 1
ATOM 822 C CA . GLY A 1 109 ? -12.529 6.259 -6.146 1.00 92.88 109 GLY A CA 1
ATOM 823 C C . GLY A 1 109 ? -12.287 7.293 -5.051 1.00 92.88 109 GLY A C 1
ATOM 824 O O . GLY A 1 109 ? -13.215 7.654 -4.329 1.00 92.88 109 GLY A O 1
ATOM 825 N N . ALA A 1 110 ? -11.081 7.854 -4.985 1.00 93.25 110 ALA A N 1
ATOM 826 C CA . ALA A 1 110 ? -10.689 8.862 -4.007 1.00 93.25 110 ALA A CA 1
ATOM 827 C C . ALA A 1 110 ? -11.610 10.089 -4.045 1.00 93.25 110 ALA A C 1
ATOM 829 O O . ALA A 1 110 ? -12.038 10.576 -2.998 1.00 93.25 110 ALA A O 1
ATOM 830 N N . ALA A 1 111 ? -12.011 10.533 -5.241 1.00 92.69 111 ALA A N 1
ATOM 831 C CA . ALA A 1 111 ? -12.994 11.594 -5.401 1.00 92.69 111 ALA A CA 1
ATOM 832 C C . ALA A 1 111 ? -14.329 11.234 -4.727 1.00 92.69 111 ALA A C 1
ATOM 834 O O . ALA A 1 111 ? -14.875 12.032 -3.968 1.00 92.69 111 ALA A O 1
ATOM 835 N N . SER A 1 112 ? -14.829 10.014 -4.934 1.00 91.62 112 SER A N 1
ATOM 836 C CA . SER A 1 112 ? -16.062 9.530 -4.294 1.00 91.62 112 SER A CA 1
ATOM 837 C C . SER A 1 112 ? -15.954 9.519 -2.760 1.00 91.62 112 SER A C 1
ATOM 839 O O . SER A 1 112 ? -16.921 9.818 -2.058 1.00 91.62 112 SER A O 1
ATOM 841 N N . PHE A 1 113 ? -14.764 9.244 -2.223 1.00 91.06 113 PHE A N 1
ATOM 842 C CA . PHE A 1 113 ? -14.515 9.235 -0.781 1.00 91.06 113 PHE A CA 1
ATOM 843 C C . PHE A 1 113 ? -14.421 10.634 -0.165 1.00 91.06 113 PHE A C 1
ATOM 845 O O . PHE A 1 113 ? -14.692 10.761 1.027 1.00 91.06 113 PHE A O 1
ATOM 852 N N . ILE A 1 114 ? -14.145 11.689 -0.945 1.00 91.88 114 ILE A N 1
ATOM 853 C CA . ILE A 1 114 ? -14.291 13.079 -0.471 1.00 91.88 114 ILE A CA 1
ATOM 854 C C . ILE A 1 114 ? -15.719 13.288 0.043 1.00 91.88 114 ILE A C 1
ATOM 856 O O . ILE A 1 114 ? -15.932 13.799 1.137 1.00 91.88 114 ILE A O 1
ATOM 860 N N . GLU A 1 115 ? -16.717 12.860 -0.730 1.00 90.88 115 GLU A N 1
ATOM 861 C CA . GLU A 1 115 ? -18.119 13.023 -0.355 1.00 90.88 115 GLU A CA 1
ATOM 862 C C . GLU A 1 115 ? -18.502 12.173 0.860 1.00 90.88 115 GLU A C 1
ATOM 864 O O . GLU A 1 115 ? -19.214 12.664 1.734 1.00 90.88 115 GLU A O 1
ATOM 869 N N . LEU A 1 116 ? -18.007 10.935 0.958 1.00 89.75 116 LEU A N 1
ATOM 870 C CA . LEU A 1 116 ? -18.203 10.110 2.156 1.00 89.75 116 LEU A CA 1
ATOM 871 C C . LEU A 1 116 ? -17.578 10.758 3.399 1.00 89.75 116 LEU A C 1
ATOM 873 O O . LEU A 1 116 ? -18.249 10.864 4.424 1.00 89.75 116 LEU A O 1
ATOM 877 N N . GLY A 1 117 ? -16.343 11.254 3.295 1.00 88.31 117 GLY A N 1
ATOM 878 C CA . GLY A 1 117 ? -15.636 11.902 4.400 1.00 88.31 117 GLY A CA 1
ATOM 879 C C . GLY A 1 117 ? -16.266 13.219 4.849 1.00 88.31 117 GLY A C 1
ATOM 880 O O . GLY A 1 117 ? -16.245 13.528 6.036 1.00 88.31 117 GLY A O 1
ATOM 881 N N . LEU A 1 118 ? -16.890 13.973 3.939 1.00 87.94 118 LEU A N 1
ATOM 882 C CA . LEU A 1 118 ? -17.640 15.183 4.297 1.00 87.94 118 LEU A CA 1
ATOM 883 C C . LEU A 1 118 ? -19.023 14.879 4.884 1.00 87.94 118 LEU A C 1
ATOM 885 O O . LEU A 1 118 ? -19.499 15.625 5.738 1.00 87.94 118 LEU A O 1
ATOM 889 N N . ARG A 1 119 ? -19.670 13.788 4.455 1.00 85.69 119 ARG A N 1
ATOM 890 C CA . ARG A 1 119 ? -20.950 13.332 5.024 1.00 85.69 119 ARG A CA 1
ATOM 891 C C . ARG A 1 119 ? -20.780 12.733 6.416 1.00 85.69 119 ARG A C 1
ATOM 893 O O . ARG A 1 119 ? -21.664 12.884 7.255 1.00 85.69 119 ARG A O 1
ATOM 900 N N . ILE A 1 120 ? -19.668 12.037 6.639 1.00 84.31 120 ILE A N 1
ATOM 901 C CA . ILE A 1 120 ? -19.361 11.305 7.868 1.00 84.31 120 ILE A CA 1
ATOM 902 C C . ILE A 1 120 ? -17.974 11.762 8.357 1.00 84.31 120 ILE A C 1
ATOM 904 O O . ILE A 1 120 ? -16.992 11.037 8.187 1.00 84.31 120 ILE A O 1
ATOM 908 N N . PRO A 1 121 ? -17.860 12.969 8.949 1.00 73.81 121 PRO A N 1
ATOM 909 C CA . PRO A 1 121 ? -16.582 13.567 9.348 1.00 73.81 121 PRO A CA 1
ATOM 910 C C . PRO A 1 121 ? -16.058 12.992 10.677 1.00 73.81 121 PRO A C 1
ATOM 912 O O . PRO A 1 121 ? -15.629 13.724 11.565 1.00 73.81 121 PRO A O 1
ATOM 915 N N . ASN A 1 122 ? -16.124 11.670 10.829 1.00 76.31 122 ASN A N 1
ATOM 916 C CA . ASN A 1 122 ? -15.647 10.940 11.998 1.00 76.31 122 ASN A CA 1
ATOM 917 C C . ASN A 1 122 ? -14.282 10.306 11.693 1.00 76.31 122 ASN A C 1
ATOM 919 O O . ASN A 1 122 ? -14.040 9.849 10.576 1.00 76.31 122 ASN A O 1
ATOM 923 N N . ASN A 1 123 ? -13.425 10.179 12.710 1.00 77.38 123 ASN A N 1
ATOM 924 C CA . ASN A 1 123 ? -12.078 9.594 12.606 1.00 77.38 123 ASN A CA 1
ATOM 925 C C . ASN A 1 123 ? -12.065 8.049 12.477 1.00 77.38 123 ASN A C 1
ATOM 927 O O . ASN A 1 123 ? -11.279 7.362 13.123 1.00 77.38 123 ASN A O 1
ATOM 931 N N . GLY A 1 124 ? -12.947 7.479 11.654 1.00 75.62 124 GLY A N 1
ATOM 932 C CA . GLY A 1 124 ? -13.056 6.030 11.422 1.00 75.62 124 GLY A CA 1
ATOM 933 C C . GLY A 1 124 ? -12.860 5.601 9.967 1.00 75.62 124 GLY A C 1
ATOM 934 O O . GLY A 1 124 ? -12.847 4.402 9.686 1.00 75.62 124 GLY A O 1
ATOM 935 N N . GLY A 1 125 ? -12.699 6.556 9.042 1.00 87.31 125 GLY A N 1
ATOM 936 C CA . GLY A 1 125 ? -12.475 6.284 7.624 1.00 87.31 125 GLY A CA 1
ATOM 937 C C . GLY A 1 125 ? -13.473 5.280 7.041 1.00 87.31 125 GLY A C 1
ATOM 938 O O . GLY A 1 125 ? -14.672 5.327 7.311 1.00 87.31 125 GLY A O 1
ATOM 939 N N . ILE A 1 126 ? -12.955 4.333 6.259 1.00 91.25 126 ILE A N 1
ATOM 940 C CA . ILE A 1 126 ? -13.754 3.338 5.525 1.00 91.25 126 ILE A CA 1
ATOM 941 C C . ILE A 1 126 ? -14.627 2.481 6.448 1.00 91.25 126 ILE A C 1
ATOM 943 O O . ILE A 1 126 ? -15.766 2.170 6.097 1.00 91.25 126 ILE A O 1
ATOM 947 N N . GLN A 1 127 ? -14.114 2.127 7.630 1.00 91.75 127 GLN A N 1
ATOM 948 C CA . GLN A 1 127 ? -14.847 1.336 8.619 1.00 91.75 127 GLN A CA 1
ATOM 949 C C . GLN A 1 127 ? -16.168 2.016 8.972 1.00 91.75 127 GLN A C 1
ATOM 951 O O . GLN A 1 127 ? -17.232 1.402 8.915 1.00 91.75 127 GLN A O 1
ATOM 956 N N . GLU A 1 128 ? -16.094 3.307 9.278 1.00 89.12 128 GLU A N 1
ATOM 957 C CA . GLU A 1 128 ? -17.242 4.109 9.671 1.00 89.12 128 GLU A CA 1
ATOM 958 C C . GLU A 1 128 ? -18.170 4.399 8.482 1.00 89.12 128 GLU A C 1
ATOM 960 O O . GLU A 1 128 ? -19.391 4.390 8.638 1.00 89.12 128 GLU A O 1
ATOM 965 N N . TYR A 1 129 ? -17.620 4.574 7.275 1.00 91.06 129 TYR A N 1
ATOM 966 C CA . TYR A 1 129 ? -18.421 4.753 6.059 1.00 91.06 129 TYR A CA 1
ATOM 967 C C . TYR A 1 129 ? -19.276 3.519 5.765 1.00 91.06 129 TYR A C 1
ATOM 969 O O . TYR A 1 129 ? -20.482 3.639 5.540 1.00 91.06 129 TYR A O 1
ATOM 977 N N . LEU A 1 130 ? -18.678 2.326 5.808 1.00 93.06 130 LEU A N 1
ATOM 978 C CA . LEU A 1 130 ? -19.394 1.068 5.595 1.00 93.06 130 LEU A CA 1
ATOM 979 C C . LEU A 1 130 ? -20.417 0.808 6.698 1.00 93.06 130 LEU A C 1
ATOM 981 O O . LEU A 1 130 ? -21.540 0.403 6.400 1.00 93.06 130 LEU A O 1
ATOM 985 N N . ARG A 1 131 ? -20.064 1.110 7.951 1.00 90.56 131 ARG A N 1
ATOM 986 C CA . ARG A 1 131 ? -20.969 1.007 9.098 1.00 90.56 131 ARG A CA 1
ATOM 987 C C . ARG A 1 131 ? -22.204 1.892 8.938 1.00 90.56 131 ARG A C 1
ATOM 989 O O . ARG A 1 131 ? -23.322 1.427 9.134 1.00 90.56 131 ARG A O 1
ATOM 996 N N . ALA A 1 132 ? -22.024 3.143 8.521 1.00 86.88 132 ALA A N 1
ATOM 997 C CA . ALA A 1 132 ? -23.129 4.071 8.291 1.00 86.88 132 ALA A CA 1
ATOM 998 C C . ALA A 1 132 ? -24.019 3.667 7.099 1.00 86.88 132 ALA A C 1
ATOM 1000 O O . ALA A 1 132 ? -25.216 3.958 7.100 1.00 86.88 132 ALA A O 1
ATOM 1001 N N . CYS A 1 133 ? -23.452 3.002 6.085 1.00 89.81 133 CYS A N 1
ATOM 1002 C CA . CYS A 1 133 ? -24.195 2.556 4.902 1.00 89.81 133 CYS A CA 1
ATOM 1003 C C . CYS A 1 133 ? -24.965 1.247 5.132 1.00 89.81 133 CYS A C 1
ATOM 1005 O O . CYS A 1 133 ? -26.109 1.130 4.694 1.00 89.81 133 CYS A O 1
ATOM 1007 N N . TYR A 1 134 ? -24.336 0.266 5.785 1.00 91.31 134 TYR A N 1
ATOM 1008 C CA . TYR A 1 134 ? -24.793 -1.131 5.817 1.00 91.31 134 TYR A CA 1
ATOM 1009 C C . TYR A 1 134 ? -24.987 -1.699 7.231 1.00 91.31 134 TYR A C 1
ATOM 1011 O O . TYR A 1 134 ? -25.458 -2.825 7.377 1.00 91.31 134 TYR A O 1
ATOM 1019 N N . GLY A 1 135 ? -24.645 -0.942 8.274 1.00 90.06 135 GLY A N 1
ATOM 1020 C CA . GLY A 1 135 ? -24.750 -1.359 9.670 1.00 90.06 135 GLY A CA 1
ATOM 1021 C C . GLY A 1 135 ? -23.467 -1.966 10.245 1.00 90.06 135 GLY A C 1
ATOM 1022 O O . GLY A 1 135 ? -22.430 -2.069 9.589 1.00 90.06 135 GLY A O 1
ATOM 1023 N N . GLU A 1 136 ? -23.549 -2.376 11.512 1.00 88.44 136 GLU A N 1
ATOM 1024 C CA . GLU A 1 136 ? -22.390 -2.746 12.337 1.00 88.44 136 GLU A CA 1
ATOM 1025 C C . GLU A 1 136 ? -21.582 -3.922 11.780 1.00 88.44 136 GLU A C 1
ATOM 1027 O O . GLU A 1 136 ? -20.353 -3.899 11.808 1.00 88.44 136 GLU A O 1
ATOM 1032 N N . PHE A 1 137 ? -22.260 -4.919 11.203 1.00 90.62 137 PHE A N 1
ATOM 1033 C CA . PHE A 1 137 ? -21.599 -6.081 10.611 1.00 90.62 137 PHE A CA 1
ATOM 1034 C C . PHE A 1 137 ? -20.636 -5.693 9.480 1.00 90.62 137 PHE A C 1
ATOM 1036 O O . PHE A 1 137 ? -19.547 -6.250 9.391 1.00 90.62 137 PHE A O 1
ATOM 1043 N N . ALA A 1 138 ? -20.989 -4.711 8.644 1.00 92.06 138 ALA A N 1
ATOM 1044 C CA . ALA A 1 138 ? -20.111 -4.264 7.564 1.00 92.06 138 ALA A CA 1
ATOM 1045 C C . ALA A 1 138 ? -18.872 -3.528 8.096 1.00 92.06 138 ALA A C 1
ATOM 1047 O O . ALA A 1 138 ? -17.776 -3.709 7.566 1.00 92.06 138 ALA A O 1
ATOM 1048 N N . GLY A 1 139 ? -19.035 -2.743 9.169 1.00 91.81 139 GLY A N 1
ATOM 1049 C CA . GLY A 1 139 ? -17.918 -2.128 9.888 1.00 91.81 139 GLY A CA 1
ATOM 1050 C C . GLY A 1 139 ? -16.986 -3.179 10.498 1.00 91.81 139 GLY A C 1
ATOM 1051 O O . GLY A 1 139 ? -15.772 -3.101 10.316 1.00 91.81 139 GLY A O 1
ATOM 1052 N N . PHE A 1 140 ? -17.551 -4.201 11.148 1.00 92.88 140 PHE A N 1
ATOM 1053 C CA . PHE A 1 140 ? -16.798 -5.342 11.670 1.00 92.88 140 PHE A CA 1
ATOM 1054 C C . PHE A 1 140 ? -16.057 -6.097 10.562 1.00 92.88 140 PHE A C 1
ATOM 1056 O O . PHE A 1 140 ? -14.856 -6.322 10.685 1.00 92.88 140 PHE A O 1
ATOM 1063 N N . LEU A 1 141 ? -16.743 -6.473 9.478 1.00 93.94 141 LEU A N 1
ATOM 1064 C CA . LEU A 1 141 ? -16.165 -7.281 8.405 1.00 93.94 141 LEU A CA 1
ATOM 1065 C C . LEU A 1 141 ? -15.020 -6.539 7.709 1.00 93.94 141 LEU A C 1
ATOM 1067 O O . LEU A 1 141 ? -13.991 -7.146 7.417 1.00 93.94 141 LEU A O 1
ATOM 1071 N N . PHE A 1 142 ? -15.165 -5.223 7.513 1.00 94.12 142 PHE A N 1
ATOM 1072 C CA . PHE A 1 142 ? -14.064 -4.373 7.073 1.00 94.12 142 PHE A CA 1
ATOM 1073 C C . PHE A 1 142 ? -12.865 -4.505 8.009 1.00 94.12 142 PHE A C 1
ATOM 1075 O O . PHE A 1 142 ? -11.782 -4.861 7.559 1.00 94.12 142 PHE A O 1
ATOM 1082 N N . THR A 1 143 ? -13.048 -4.252 9.307 1.00 93.50 143 THR A N 1
ATOM 1083 C CA . THR A 1 143 ? -11.954 -4.302 10.283 1.00 93.50 143 THR A CA 1
ATOM 1084 C C . THR A 1 143 ? -11.320 -5.688 10.356 1.00 93.50 143 THR A C 1
ATOM 1086 O O . THR A 1 143 ? -10.097 -5.798 10.422 1.00 93.50 143 THR A O 1
ATOM 1089 N N . TRP A 1 144 ? -12.133 -6.740 10.287 1.00 94.69 144 TRP A N 1
ATOM 1090 C CA . TRP A 1 144 ? -11.694 -8.128 10.269 1.00 94.69 144 TRP A CA 1
ATOM 1091 C C . TRP A 1 144 ? -10.762 -8.399 9.087 1.00 94.69 144 TRP A C 1
ATOM 1093 O O . TRP A 1 144 ? -9.609 -8.780 9.291 1.00 94.69 144 TRP A O 1
ATOM 1103 N N . VAL A 1 145 ? -11.214 -8.136 7.857 1.00 95.06 145 VAL A N 1
ATOM 1104 C CA . VAL A 1 145 ? -10.411 -8.326 6.637 1.00 95.06 145 VAL A CA 1
ATOM 1105 C C . VAL A 1 145 ? -9.185 -7.410 6.638 1.00 95.06 145 VAL A C 1
ATOM 1107 O O . VAL A 1 145 ? -8.082 -7.834 6.297 1.00 95.06 145 VAL A O 1
ATOM 1110 N N . TRP A 1 146 ? -9.338 -6.163 7.079 1.00 93.50 146 TRP A N 1
ATOM 1111 C CA . TRP A 1 146 ? -8.253 -5.188 7.086 1.00 93.50 146 TRP A CA 1
ATOM 1112 C C . TRP A 1 146 ? -7.112 -5.590 8.030 1.00 93.50 146 TRP A C 1
ATOM 1114 O O . TRP A 1 146 ? -5.941 -5.493 7.662 1.00 93.50 146 TRP A O 1
ATOM 1124 N N . CYS A 1 147 ? -7.441 -6.080 9.229 1.00 94.06 147 CYS A N 1
ATOM 1125 C CA . CYS A 1 147 ? -6.463 -6.486 10.239 1.00 94.06 147 CYS A CA 1
ATOM 1126 C C . CYS A 1 147 ? -5.896 -7.899 10.030 1.00 94.06 147 CYS A C 1
ATOM 1128 O O . CYS A 1 147 ? -4.780 -8.149 10.476 1.00 94.06 147 CYS A O 1
ATOM 1130 N N . THR A 1 148 ? -6.626 -8.815 9.383 1.00 93.75 148 THR A N 1
ATOM 1131 C CA . THR A 1 148 ? -6.187 -10.218 9.199 1.00 93.75 148 THR A CA 1
ATOM 1132 C C . THR A 1 148 ? -5.555 -10.494 7.835 1.00 93.75 148 THR A C 1
ATOM 1134 O O . THR A 1 148 ? -4.670 -11.345 7.729 1.00 93.75 148 THR A O 1
ATOM 1137 N N . ILE A 1 149 ? -5.977 -9.766 6.798 1.00 94.38 149 ILE A N 1
ATOM 1138 C CA . ILE A 1 149 ? -5.489 -9.925 5.425 1.00 94.38 149 ILE A CA 1
ATOM 1139 C C . ILE A 1 149 ? -4.640 -8.725 5.024 1.00 94.38 149 ILE A C 1
ATOM 1141 O O . ILE A 1 149 ? -3.429 -8.855 4.863 1.00 94.38 149 ILE A O 1
ATOM 1145 N N . ILE A 1 150 ? -5.260 -7.551 4.886 1.00 94.19 150 ILE A N 1
ATOM 1146 C CA . ILE A 1 150 ? -4.660 -6.436 4.139 1.00 94.19 150 ILE A CA 1
ATOM 1147 C C . ILE A 1 150 ? -3.393 -5.925 4.826 1.00 94.19 150 ILE A C 1
ATOM 1149 O O . ILE A 1 150 ? -2.347 -5.819 4.190 1.00 94.19 150 ILE A O 1
ATOM 1153 N N . LYS A 1 151 ? -3.454 -5.629 6.129 1.00 93.94 151 LYS A N 1
ATOM 1154 C CA . LYS A 1 151 ? -2.308 -5.070 6.859 1.00 93.94 151 LYS A CA 1
ATOM 1155 C C . LYS A 1 151 ? -1.148 -6.056 7.059 1.00 93.94 151 LYS A C 1
ATOM 1157 O O . LYS A 1 151 ? -0.011 -5.650 6.818 1.00 93.94 151 LYS A O 1
ATOM 1162 N N . PRO A 1 152 ? -1.365 -7.324 7.444 1.00 96.06 152 PRO A N 1
ATOM 1163 C CA . PRO A 1 152 ? -0.257 -8.268 7.548 1.00 96.06 152 PRO A CA 1
ATOM 1164 C C . PRO A 1 152 ? 0.377 -8.620 6.192 1.00 96.06 152 PRO A C 1
ATOM 1166 O O . PRO A 1 152 ? 1.602 -8.688 6.094 1.00 96.06 152 PRO A O 1
ATOM 1169 N N . ALA A 1 153 ? -0.423 -8.770 5.130 1.00 95.62 153 ALA A N 1
ATOM 1170 C CA . ALA A 1 153 ? 0.097 -8.993 3.779 1.00 95.62 153 ALA A CA 1
ATOM 1171 C C . ALA A 1 153 ? 0.900 -7.778 3.274 1.00 95.62 153 ALA A C 1
ATOM 1173 O O . ALA A 1 153 ? 1.979 -7.939 2.707 1.00 95.62 153 ALA A O 1
ATOM 1174 N N . ALA A 1 154 ? 0.437 -6.557 3.568 1.00 94.75 154 ALA A N 1
ATOM 1175 C CA . ALA A 1 154 ? 1.173 -5.322 3.300 1.00 94.75 154 ALA A CA 1
ATOM 1176 C C . ALA A 1 154 ? 2.548 -5.296 3.985 1.00 94.75 154 ALA A C 1
ATOM 1178 O O . ALA A 1 154 ? 3.552 -4.969 3.354 1.00 94.75 154 ALA A O 1
ATOM 1179 N N . ASN A 1 155 ? 2.607 -5.659 5.272 1.00 95.62 155 ASN A N 1
ATOM 1180 C CA . ASN A 1 155 ? 3.866 -5.741 6.018 1.00 95.62 155 ASN A CA 1
ATOM 1181 C C . ASN A 1 155 ? 4.816 -6.768 5.397 1.00 95.62 155 ASN A C 1
ATOM 1183 O O . ASN A 1 155 ? 6.005 -6.494 5.270 1.00 95.62 155 ASN A O 1
ATOM 1187 N N . SER A 1 156 ? 4.286 -7.924 4.985 1.00 96.44 156 SER A N 1
ATOM 1188 C CA . SER A 1 156 ? 5.053 -8.955 4.287 1.00 96.44 156 SER A CA 1
ATOM 1189 C C . SER A 1 156 ? 5.667 -8.420 2.992 1.00 96.44 156 SER A C 1
ATOM 1191 O O . SER A 1 156 ? 6.876 -8.523 2.820 1.00 96.44 156 SER A O 1
ATOM 1193 N N . MET A 1 157 ? 4.883 -7.750 2.145 1.00 94.69 157 MET A N 1
ATOM 1194 C CA . MET A 1 157 ? 5.389 -7.162 0.902 1.00 94.69 157 MET A CA 1
ATOM 1195 C C . MET A 1 157 ? 6.458 -6.092 1.137 1.00 94.69 157 MET A C 1
ATOM 1197 O O . MET A 1 157 ? 7.487 -6.094 0.467 1.00 94.69 157 MET A O 1
ATOM 1201 N N . ILE A 1 158 ? 6.245 -5.179 2.091 1.00 94.62 158 ILE A N 1
ATOM 1202 C CA . ILE A 1 158 ? 7.233 -4.137 2.413 1.00 94.62 158 ILE A CA 1
ATOM 1203 C C . ILE A 1 158 ? 8.527 -4.772 2.945 1.00 94.62 158 ILE A C 1
ATOM 1205 O O . ILE A 1 158 ? 9.617 -4.323 2.594 1.00 94.62 158 ILE A O 1
ATOM 1209 N N . ALA A 1 159 ? 8.419 -5.826 3.757 1.00 96.44 159 ALA A N 1
ATOM 1210 C CA . ALA A 1 159 ? 9.570 -6.567 4.259 1.00 96.44 159 ALA A CA 1
ATOM 1211 C C . ALA A 1 159 ? 10.312 -7.332 3.152 1.00 96.44 159 ALA A C 1
ATOM 1213 O O . ALA A 1 159 ? 11.536 -7.408 3.199 1.00 96.44 159 ALA A O 1
ATOM 1214 N N . THR A 1 160 ? 9.604 -7.852 2.144 1.00 95.00 160 THR A N 1
ATOM 1215 C CA . THR A 1 160 ? 10.222 -8.444 0.947 1.00 95.00 160 THR A CA 1
ATOM 1216 C C . THR A 1 160 ? 10.999 -7.398 0.152 1.00 95.00 160 THR A C 1
ATOM 1218 O O . THR A 1 160 ? 12.150 -7.647 -0.172 1.00 95.00 160 THR A O 1
ATOM 1221 N N . ILE A 1 161 ? 10.445 -6.194 -0.057 1.00 93.88 161 ILE A N 1
ATOM 1222 C CA . ILE A 1 161 ? 11.180 -5.092 -0.711 1.00 93.88 161 ILE A CA 1
ATOM 1223 C C . ILE A 1 161 ? 12.444 -4.746 0.081 1.00 93.88 161 ILE A C 1
ATOM 1225 O O . ILE A 1 161 ? 13.512 -4.584 -0.497 1.00 93.88 161 ILE A O 1
ATOM 1229 N N . PHE A 1 162 ? 12.339 -4.646 1.410 1.00 94.94 162 PHE A N 1
ATOM 1230 C CA . PHE A 1 162 ? 13.512 -4.449 2.260 1.00 94.94 162 PHE A CA 1
ATOM 1231 C C . PHE A 1 162 ? 14.558 -5.543 2.036 1.00 94.94 162 PHE A C 1
ATOM 1233 O O . PHE A 1 162 ? 15.731 -5.221 1.881 1.00 94.94 162 PHE A O 1
ATOM 1240 N N . ALA A 1 163 ? 14.135 -6.807 2.036 1.00 94.62 163 ALA A N 1
ATOM 1241 C CA . ALA A 1 163 ? 15.032 -7.939 1.907 1.00 94.62 163 ALA A CA 1
ATOM 1242 C C . ALA A 1 163 ? 15.733 -7.959 0.552 1.00 94.62 163 ALA A C 1
ATOM 1244 O O . ALA A 1 163 ? 16.952 -8.017 0.546 1.00 94.62 163 ALA A O 1
ATOM 1245 N N . ASP A 1 164 ? 14.992 -7.819 -0.548 1.00 91.81 164 ASP A N 1
ATOM 1246 C CA . ASP A 1 164 ? 15.547 -7.860 -1.903 1.00 91.81 164 ASP A CA 1
ATOM 1247 C C . ASP A 1 164 ? 16.572 -6.737 -2.119 1.00 91.81 164 ASP A C 1
ATOM 1249 O O . ASP A 1 164 ? 17.676 -6.979 -2.596 1.00 91.81 164 ASP A O 1
ATOM 1253 N N . TYR A 1 165 ? 16.262 -5.517 -1.669 1.00 92.62 165 TYR A N 1
ATOM 1254 C CA . TYR A 1 165 ? 17.197 -4.390 -1.745 1.00 92.62 165 TYR A CA 1
ATOM 1255 C C . TYR A 1 165 ? 18.374 -4.512 -0.774 1.00 92.62 165 TYR A C 1
ATOM 1257 O O . TYR A 1 165 ? 19.444 -3.963 -1.025 1.00 92.62 165 TYR A O 1
ATOM 1265 N N . LEU A 1 166 ? 18.203 -5.177 0.367 1.00 93.06 166 LEU A N 1
ATOM 1266 C CA . LEU A 1 166 ? 19.309 -5.390 1.292 1.00 93.06 166 LEU A CA 1
ATOM 1267 C C . LEU A 1 166 ? 20.242 -6.484 0.769 1.00 93.06 166 LEU A C 1
ATOM 1269 O O . LEU A 1 166 ? 21.452 -6.301 0.809 1.00 93.06 166 LEU A O 1
ATOM 1273 N N . THR A 1 167 ? 19.704 -7.602 0.276 1.00 90.62 167 THR A N 1
ATOM 1274 C CA . THR A 1 167 ? 20.510 -8.708 -0.253 1.00 90.62 167 THR A CA 1
ATOM 1275 C C . THR A 1 167 ? 21.299 -8.270 -1.474 1.00 90.62 167 THR A C 1
ATOM 1277 O O . THR A 1 167 ? 22.484 -8.570 -1.537 1.00 90.62 167 THR A O 1
ATOM 1280 N N . GLU A 1 168 ? 20.704 -7.471 -2.360 1.00 86.00 168 GLU A N 1
ATOM 1281 C CA . GLU A 1 168 ? 21.394 -6.879 -3.514 1.00 86.00 168 GLU A CA 1
ATOM 1282 C C . GLU A 1 168 ? 22.630 -6.051 -3.119 1.00 86.00 168 GLU A C 1
ATOM 1284 O O . GLU A 1 168 ? 23.630 -6.029 -3.824 1.00 86.00 168 GLU A O 1
ATOM 1289 N N . ALA A 1 169 ? 22.614 -5.403 -1.949 1.00 84.00 169 ALA A N 1
ATOM 1290 C CA . ALA A 1 169 ? 23.745 -4.598 -1.487 1.00 84.00 169 ALA A CA 1
ATOM 1291 C C . ALA A 1 169 ? 24.951 -5.437 -1.023 1.00 84.00 169 ALA A C 1
ATOM 1293 O O . ALA A 1 169 ? 26.063 -4.913 -0.940 1.00 84.00 169 ALA A O 1
ATOM 1294 N N . PHE A 1 170 ? 24.727 -6.699 -0.641 1.00 81.38 170 PHE A N 1
ATOM 1295 C CA . PHE A 1 170 ? 25.721 -7.549 0.027 1.00 81.38 170 PHE A CA 1
ATOM 1296 C C . PHE A 1 170 ? 26.067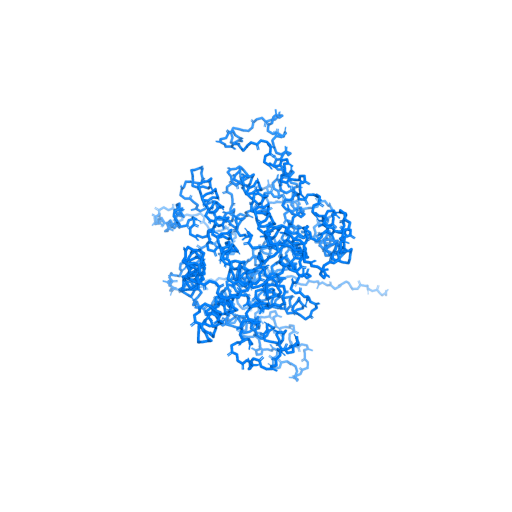 -8.827 -0.740 1.00 81.38 170 PHE A C 1
ATOM 1298 O O . PHE A 1 170 ? 27.088 -9.448 -0.440 1.00 81.38 170 PHE A O 1
ATOM 1305 N N . VAL A 1 171 ? 25.235 -9.241 -1.694 1.00 74.25 171 VAL A N 1
ATOM 1306 C CA . VAL A 1 171 ? 25.473 -10.421 -2.523 1.00 74.25 171 VAL A CA 1
ATOM 1307 C C . VAL A 1 171 ? 26.236 -9.986 -3.781 1.00 74.25 171 VAL A C 1
ATOM 1309 O O . VAL A 1 171 ? 25.772 -9.093 -4.479 1.00 74.25 171 VAL A O 1
ATOM 1312 N N . PRO A 1 172 ? 27.413 -10.569 -4.073 1.00 64.31 172 PRO A N 1
ATOM 1313 C CA . PRO A 1 172 ? 28.173 -10.235 -5.277 1.00 64.31 172 PRO A CA 1
ATOM 1314 C C . PRO A 1 172 ? 27.397 -10.548 -6.566 1.00 64.31 172 PRO A C 1
ATOM 1316 O O . PRO A 1 172 ? 26.781 -11.611 -6.648 1.00 64.31 172 PRO A O 1
ATOM 1319 N N . ASP A 1 173 ? 27.552 -9.707 -7.599 1.00 64.62 173 ASP A N 1
ATOM 1320 C CA . ASP A 1 173 ? 26.877 -9.769 -8.919 1.00 64.62 173 ASP A CA 1
ATOM 1321 C C . ASP A 1 173 ? 26.866 -11.153 -9.610 1.00 64.62 173 ASP A C 1
ATOM 1323 O O . ASP A 1 173 ? 26.066 -11.411 -10.507 1.00 64.62 173 ASP A O 1
ATOM 1327 N N . ASN A 1 174 ? 27.747 -12.072 -9.209 1.00 59.84 174 ASN A N 1
ATOM 1328 C CA . ASN A 1 174 ? 27.912 -13.384 -9.834 1.00 59.84 174 ASN A CA 1
ATOM 1329 C C . ASN A 1 174 ? 27.000 -14.489 -9.272 1.00 59.84 174 ASN A C 1
ATOM 1331 O O . ASN A 1 174 ? 27.084 -15.624 -9.749 1.00 59.84 174 ASN A O 1
ATOM 1335 N N . GLN A 1 175 ? 26.160 -14.214 -8.266 1.00 63.78 175 GLN A 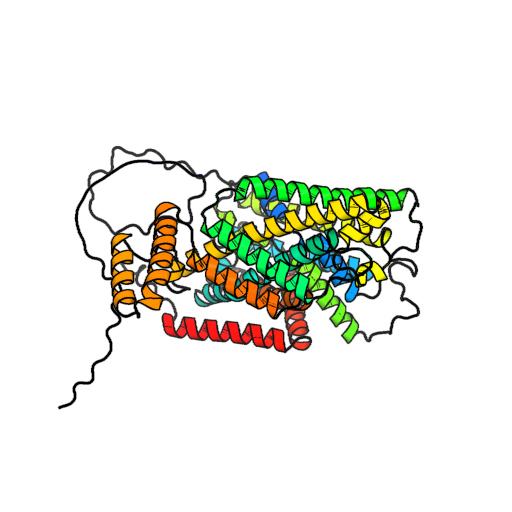N 1
ATOM 1336 C CA . GLN A 1 175 ? 25.214 -15.198 -7.729 1.00 63.78 175 GLN A CA 1
ATOM 1337 C C . GLN A 1 175 ? 23.863 -14.548 -7.409 1.00 63.78 175 GLN A C 1
ATOM 1339 O O . GLN A 1 175 ? 23.803 -13.723 -6.499 1.00 63.78 175 GLN A O 1
ATOM 1344 N N . PRO A 1 176 ? 22.763 -14.922 -8.090 1.00 63.59 176 PRO A N 1
ATOM 1345 C CA . PRO A 1 176 ? 21.448 -14.442 -7.691 1.00 63.59 176 PRO A CA 1
ATOM 1346 C C . PRO A 1 176 ? 21.139 -14.944 -6.268 1.00 63.59 176 PRO A C 1
ATOM 1348 O O . PRO A 1 176 ? 21.360 -16.127 -5.985 1.00 63.59 176 PRO A O 1
ATOM 1351 N N . PRO A 1 177 ? 20.647 -14.083 -5.358 1.00 66.31 177 PRO A N 1
ATOM 1352 C CA . PRO A 1 177 ? 20.303 -14.505 -4.010 1.00 66.31 177 PRO A CA 1
ATOM 1353 C C . PRO A 1 177 ? 19.235 -15.598 -4.058 1.00 66.31 177 PRO A C 1
ATOM 1355 O O . PRO A 1 177 ? 18.199 -15.465 -4.711 1.00 66.31 177 PRO A O 1
ATOM 1358 N N . GLU A 1 178 ? 19.489 -16.689 -3.340 1.00 79.12 178 GLU A N 1
ATOM 1359 C CA . GLU A 1 178 ? 18.532 -17.782 -3.226 1.00 79.12 178 GLU A CA 1
ATOM 1360 C C . GLU A 1 178 ? 17.187 -17.270 -2.668 1.00 79.12 178 GLU A C 1
ATOM 1362 O O . GLU A 1 178 ? 17.181 -16.568 -1.650 1.00 79.12 178 GLU A O 1
ATOM 1367 N N . PRO A 1 179 ? 16.027 -17.656 -3.238 1.00 78.06 179 PRO A N 1
ATOM 1368 C CA . PRO A 1 179 ? 14.726 -17.107 -2.839 1.00 78.06 179 PRO A CA 1
ATOM 1369 C C . PRO A 1 179 ? 14.389 -17.261 -1.346 1.00 78.06 179 PRO A C 1
ATOM 1371 O O . PRO A 1 179 ? 13.613 -16.486 -0.781 1.00 78.06 179 PRO A O 1
ATOM 1374 N N . TRP A 1 180 ? 14.954 -18.274 -0.681 1.00 86.00 180 TRP A N 1
ATOM 1375 C CA . TRP A 1 180 ? 14.760 -18.491 0.752 1.00 86.00 180 TRP A CA 1
ATOM 1376 C C . TRP A 1 180 ? 15.484 -17.440 1.607 1.00 86.00 180 TRP A C 1
ATOM 1378 O O . TRP A 1 180 ? 14.983 -17.095 2.678 1.00 86.00 180 TRP A O 1
ATOM 1388 N N . LEU A 1 181 ? 16.613 -16.897 1.135 1.00 89.56 181 LEU A N 1
ATOM 1389 C CA . LEU A 1 181 ? 17.389 -15.887 1.852 1.00 89.56 181 LEU A CA 1
ATOM 1390 C C . LEU A 1 181 ? 16.578 -14.597 1.996 1.00 89.56 181 LEU A C 1
ATOM 1392 O O . LEU A 1 181 ? 16.418 -14.110 3.116 1.00 89.56 181 LEU A O 1
ATOM 1396 N N . SER A 1 182 ? 15.973 -14.107 0.906 1.00 88.19 182 SER A N 1
ATOM 1397 C CA . SER A 1 182 ? 15.078 -12.940 0.949 1.00 88.19 182 SER A CA 1
ATOM 1398 C C . SER A 1 182 ? 13.917 -13.151 1.924 1.00 88.19 182 SER A C 1
ATOM 1400 O O . SER A 1 182 ? 13.583 -12.257 2.701 1.00 88.19 182 SER A O 1
ATOM 1402 N N . LYS A 1 183 ? 13.326 -14.355 1.967 1.00 92.56 183 LYS A N 1
ATOM 1403 C CA . LYS A 1 183 ? 12.250 -14.674 2.923 1.00 92.56 183 LYS A CA 1
ATOM 1404 C C . LYS A 1 183 ? 12.723 -14.639 4.378 1.00 92.56 183 LYS A C 1
ATOM 1406 O O . LYS A 1 183 ? 12.022 -14.090 5.228 1.00 92.56 183 LYS A O 1
ATOM 1411 N N . VAL A 1 184 ? 13.903 -15.186 4.675 1.00 94.75 184 VAL A N 1
ATOM 1412 C CA . VAL A 1 184 ? 14.480 -15.166 6.031 1.00 94.75 184 VAL A CA 1
ATOM 1413 C C . VAL A 1 184 ? 14.813 -13.738 6.463 1.00 94.75 184 VAL A C 1
ATOM 1415 O O . VAL A 1 184 ? 14.453 -13.341 7.572 1.00 94.75 184 VAL A O 1
ATOM 1418 N N . VAL A 1 185 ? 15.426 -12.941 5.585 1.00 95.19 185 VAL A N 1
ATOM 1419 C CA . VAL A 1 185 ? 15.747 -11.530 5.854 1.00 95.19 185 VAL A CA 1
ATOM 1420 C C . VAL A 1 185 ? 14.469 -10.708 6.060 1.00 95.19 185 VAL A C 1
ATOM 1422 O O . VAL A 1 185 ? 14.385 -9.935 7.016 1.00 95.19 185 VAL A O 1
ATOM 1425 N N . ALA A 1 186 ? 13.437 -10.917 5.236 1.00 96.25 186 ALA A N 1
ATOM 1426 C CA . ALA A 1 186 ? 12.142 -10.253 5.377 1.00 96.25 186 ALA A CA 1
ATOM 1427 C C . ALA A 1 186 ? 11.464 -10.598 6.715 1.00 96.25 186 ALA A C 1
ATOM 1429 O O . ALA A 1 186 ? 11.046 -9.701 7.453 1.00 96.25 186 ALA A O 1
ATOM 1430 N N . ALA A 1 187 ? 11.397 -11.885 7.073 1.00 97.06 187 ALA A N 1
ATOM 1431 C CA . ALA A 1 187 ? 10.840 -12.326 8.351 1.00 97.06 187 ALA A CA 1
ATOM 1432 C C . ALA A 1 187 ? 11.637 -11.761 9.541 1.00 97.06 187 ALA A C 1
ATOM 1434 O O . ALA A 1 187 ? 11.048 -11.243 10.492 1.00 97.06 187 ALA A O 1
ATOM 1435 N N . GLY A 1 188 ? 12.971 -11.782 9.460 1.00 97.00 188 GLY A N 1
ATOM 1436 C CA . GLY A 1 188 ? 13.858 -11.184 10.456 1.00 97.00 188 GLY A CA 1
ATOM 1437 C C . GLY A 1 188 ? 13.632 -9.680 10.625 1.00 97.00 188 GLY A C 1
ATOM 1438 O O . GLY A 1 188 ? 13.618 -9.189 11.755 1.00 97.00 188 GLY A O 1
ATOM 1439 N N . CYS A 1 189 ? 13.358 -8.953 9.538 1.00 96.00 189 CYS A N 1
ATOM 1440 C CA . CYS A 1 189 ? 13.021 -7.530 9.584 1.00 96.00 189 CYS A CA 1
ATOM 1441 C C . CYS A 1 189 ? 11.698 -7.279 10.326 1.00 96.00 189 CYS A C 1
ATOM 1443 O O . CYS A 1 189 ? 11.653 -6.456 11.242 1.00 96.00 189 CYS A O 1
ATOM 1445 N N . ILE A 1 190 ? 10.642 -8.043 10.014 1.00 96.81 190 ILE A N 1
ATOM 1446 C CA . ILE A 1 190 ? 9.340 -7.957 10.704 1.00 96.81 190 ILE A CA 1
ATOM 1447 C C . ILE A 1 190 ? 9.496 -8.225 12.203 1.00 96.81 190 ILE A C 1
ATOM 1449 O O . ILE A 1 190 ? 8.980 -7.461 13.026 1.00 96.81 190 ILE A O 1
ATOM 1453 N N . VAL A 1 191 ? 10.220 -9.286 12.567 1.00 96.75 191 VAL A N 1
ATOM 1454 C CA . VAL A 1 191 ? 10.457 -9.655 13.968 1.00 96.75 191 VAL A CA 1
ATOM 1455 C C . VAL A 1 191 ? 11.231 -8.549 14.681 1.00 96.75 191 VAL A C 1
ATOM 1457 O O . VAL A 1 191 ? 10.794 -8.080 15.731 1.00 96.75 191 VAL A O 1
ATOM 1460 N N . THR A 1 192 ? 12.319 -8.061 14.083 1.00 93.94 192 THR A N 1
ATOM 1461 C CA . THR A 1 192 ? 13.139 -6.978 14.645 1.00 93.94 192 THR A CA 1
ATOM 1462 C C . THR A 1 192 ? 12.322 -5.710 14.869 1.00 93.94 192 THR A C 1
ATOM 1464 O O . THR A 1 192 ? 12.321 -5.169 15.975 1.00 93.94 192 THR A O 1
ATOM 1467 N N . MET A 1 193 ? 11.573 -5.252 13.861 1.00 91.81 193 MET A N 1
ATOM 1468 C CA . MET A 1 193 ? 10.735 -4.056 13.987 1.00 91.81 193 MET A CA 1
ATOM 1469 C C . MET A 1 193 ? 9.652 -4.245 15.051 1.00 91.81 193 MET A C 1
ATOM 1471 O O . MET A 1 193 ? 9.415 -3.350 15.861 1.00 91.81 193 MET A O 1
ATOM 1475 N N . THR A 1 194 ? 9.031 -5.422 15.121 1.00 92.69 194 THR A N 1
ATOM 1476 C CA . THR A 1 194 ? 8.044 -5.731 16.165 1.00 92.69 194 THR A CA 1
ATOM 1477 C C . THR A 1 194 ? 8.674 -5.657 17.557 1.00 92.69 194 THR A C 1
ATOM 1479 O O . THR A 1 194 ? 8.107 -5.024 18.446 1.00 92.69 194 THR A O 1
ATOM 1482 N N . LEU A 1 195 ? 9.867 -6.229 17.751 1.00 90.50 195 LEU A N 1
ATOM 1483 C CA . LEU A 1 195 ? 10.588 -6.180 19.026 1.00 90.50 195 LEU A CA 1
ATOM 1484 C C . LEU A 1 195 ? 10.949 -4.745 19.428 1.00 90.50 195 LEU A C 1
ATOM 1486 O O . LEU A 1 195 ? 10.716 -4.361 20.574 1.00 90.50 195 LEU A O 1
ATOM 1490 N N . VAL A 1 196 ? 11.441 -3.928 18.492 1.00 87.94 196 VAL A N 1
ATOM 1491 C CA . VAL A 1 196 ? 11.729 -2.502 18.729 1.00 87.94 196 VAL A CA 1
ATOM 1492 C C . VAL A 1 196 ? 10.472 -1.756 19.194 1.00 87.94 196 VAL A C 1
ATOM 1494 O O . VAL A 1 196 ? 10.528 -0.991 20.162 1.00 87.94 196 VAL A O 1
ATOM 1497 N N . ASN A 1 197 ? 9.319 -2.027 18.574 1.00 87.06 197 ASN A N 1
ATOM 1498 C CA . ASN A 1 197 ? 8.039 -1.455 18.997 1.00 87.06 197 ASN A CA 1
ATOM 1499 C C . ASN A 1 197 ? 7.600 -1.968 20.379 1.00 87.06 197 ASN A C 1
ATOM 1501 O O . ASN A 1 197 ? 7.163 -1.172 21.208 1.00 87.06 197 ASN A O 1
ATOM 1505 N N . CYS A 1 198 ? 7.782 -3.259 20.679 1.00 86.56 198 CYS A N 1
ATOM 1506 C CA . CYS A 1 198 ? 7.497 -3.839 21.999 1.00 86.56 198 CYS A CA 1
ATOM 1507 C C . CYS A 1 198 ? 8.365 -3.231 23.120 1.00 86.56 198 CYS A C 1
ATOM 1509 O O . CYS A 1 198 ? 7.925 -3.114 24.266 1.00 86.56 198 CYS A O 1
ATOM 1511 N N . LEU A 1 199 ? 9.584 -2.785 22.804 1.00 82.94 199 LEU A N 1
ATOM 1512 C CA . LEU A 1 199 ? 10.463 -2.074 23.738 1.00 82.94 199 LEU A CA 1
ATOM 1513 C C . LEU A 1 199 ? 10.020 -0.620 23.995 1.00 82.94 199 LEU A C 1
ATOM 1515 O O . LEU A 1 199 ? 10.596 0.059 24.851 1.00 82.94 199 LEU A O 1
ATOM 1519 N N . GLY A 1 200 ? 8.978 -0.130 23.321 1.00 71.38 200 GLY A N 1
ATOM 1520 C CA . GLY A 1 200 ? 8.474 1.231 23.490 1.00 71.38 200 GLY A CA 1
ATOM 1521 C C . GLY A 1 200 ? 9.478 2.284 23.027 1.00 71.38 200 GLY A C 1
ATOM 1522 O O . GLY A 1 200 ? 9.622 3.317 23.678 1.00 71.38 200 GLY A O 1
ATOM 1523 N N . ALA A 1 201 ? 10.229 1.997 21.961 1.00 62.38 201 ALA A N 1
ATOM 1524 C CA . ALA A 1 201 ? 11.087 2.984 21.326 1.00 62.38 201 ALA A CA 1
ATOM 1525 C C . ALA A 1 201 ? 10.213 4.054 20.643 1.00 62.38 201 ALA A C 1
ATOM 1527 O O . ALA A 1 201 ? 9.542 3.786 19.651 1.00 62.38 201 ALA A O 1
ATOM 1528 N N . THR A 1 202 ? 10.233 5.288 21.151 1.00 57.22 202 THR A N 1
ATOM 1529 C CA . THR A 1 202 ? 9.471 6.436 20.614 1.00 57.22 202 THR A CA 1
ATOM 1530 C C . THR A 1 202 ? 10.139 7.102 19.402 1.00 57.22 202 THR A C 1
ATOM 1532 O O . THR A 1 202 ? 9.765 8.198 18.992 1.00 57.22 202 THR A O 1
ATOM 1535 N N . ALA A 1 203 ? 11.100 6.431 18.760 1.00 54.72 203 ALA A N 1
ATOM 1536 C CA . ALA A 1 203 ? 11.880 6.969 17.642 1.00 54.72 203 ALA A CA 1
ATOM 1537 C C . ALA A 1 203 ? 11.080 7.172 16.329 1.00 54.72 203 ALA A C 1
ATOM 1539 O O . ALA A 1 203 ? 11.637 7.629 15.331 1.00 54.72 203 ALA A O 1
ATOM 1540 N N . GLY A 1 204 ? 9.779 6.861 16.311 1.00 56.31 204 GLY A N 1
ATOM 1541 C CA . GLY A 1 204 ? 8.979 6.723 15.090 1.00 56.31 204 GLY A CA 1
ATOM 1542 C C . GLY A 1 204 ? 8.787 8.000 14.264 1.00 56.31 204 GLY A C 1
ATOM 1543 O O . GLY A 1 204 ? 8.896 7.942 13.044 1.00 56.31 204 GLY A O 1
ATOM 1544 N N . ALA A 1 205 ? 8.535 9.156 14.886 1.00 56.47 205 ALA A N 1
ATOM 1545 C CA . ALA A 1 205 ? 8.161 10.364 14.135 1.00 56.47 205 ALA A CA 1
ATOM 1546 C C . ALA A 1 205 ? 9.352 11.025 13.414 1.00 56.47 205 ALA A C 1
ATOM 1548 O O . ALA A 1 205 ? 9.260 11.362 12.234 1.00 56.47 205 ALA A O 1
ATOM 1549 N N . LYS A 1 206 ? 10.497 11.171 14.099 1.00 63.47 206 LYS A N 1
ATOM 1550 C CA . LYS A 1 206 ? 11.715 11.744 13.495 1.00 63.47 206 LYS A CA 1
ATOM 1551 C C . LYS A 1 206 ? 12.279 10.834 12.401 1.00 63.47 206 LYS A C 1
ATOM 1553 O O . LYS A 1 206 ? 12.676 11.327 11.349 1.00 63.47 206 LYS A O 1
ATOM 1558 N N . ALA A 1 207 ? 12.254 9.519 12.626 1.00 69.38 207 ALA A N 1
ATOM 1559 C CA . ALA A 1 207 ? 12.688 8.541 11.636 1.00 69.38 207 ALA A CA 1
ATOM 1560 C C . ALA A 1 207 ? 11.777 8.541 10.394 1.00 69.38 207 ALA A C 1
ATOM 1562 O O . ALA A 1 207 ? 12.281 8.567 9.276 1.00 69.38 207 ALA A O 1
ATOM 1563 N N . ALA A 1 208 ? 10.449 8.617 10.566 1.00 68.75 208 ALA A N 1
ATOM 1564 C CA . ALA A 1 208 ? 9.501 8.664 9.449 1.00 68.75 208 ALA A CA 1
ATOM 1565 C C . ALA A 1 208 ? 9.739 9.855 8.503 1.00 68.75 208 ALA A C 1
ATOM 1567 O O . ALA A 1 208 ? 9.697 9.685 7.284 1.00 68.75 208 ALA A O 1
ATOM 1568 N N . ASN A 1 209 ? 10.050 11.038 9.045 1.00 75.50 209 ASN A N 1
ATOM 1569 C CA . ASN A 1 209 ? 10.361 12.219 8.232 1.00 75.50 209 ASN A CA 1
ATOM 1570 C C . ASN A 1 209 ? 11.659 12.047 7.429 1.00 75.50 209 ASN A C 1
ATOM 1572 O O . ASN A 1 209 ? 11.705 12.421 6.257 1.00 75.50 209 ASN A O 1
ATOM 1576 N N . LEU A 1 210 ? 12.694 11.445 8.025 1.00 82.25 210 LEU A N 1
ATOM 1577 C CA . LEU A 1 210 ? 13.938 11.136 7.317 1.00 82.25 210 LEU A CA 1
ATOM 1578 C C . LEU A 1 210 ? 13.696 10.126 6.185 1.00 82.25 210 LEU A C 1
ATOM 1580 O O . LEU A 1 210 ? 14.133 10.348 5.059 1.00 82.25 210 LEU A O 1
ATOM 1584 N N . PHE A 1 211 ? 12.949 9.051 6.448 1.00 80.94 211 PHE A N 1
ATOM 1585 C CA . PHE A 1 211 ? 12.622 8.045 5.432 1.00 80.94 211 PHE A CA 1
ATOM 1586 C C . PHE A 1 211 ? 11.769 8.610 4.296 1.00 80.94 211 PHE A C 1
ATOM 1588 O O . PHE A 1 211 ? 11.921 8.191 3.147 1.00 80.94 211 PHE A O 1
ATOM 1595 N N . LEU A 1 212 ? 10.904 9.581 4.605 1.00 80.19 212 LEU A N 1
ATOM 1596 C CA . LEU A 1 212 ? 10.156 10.329 3.604 1.00 80.19 212 LEU A CA 1
ATOM 1597 C C . LEU A 1 212 ? 11.062 11.183 2.726 1.00 80.19 212 LEU A C 1
ATOM 1599 O O . LEU A 1 212 ? 10.922 11.167 1.507 1.00 80.19 212 LEU A O 1
ATOM 1603 N N . PHE A 1 213 ? 12.001 11.907 3.322 1.00 85.19 213 PHE A N 1
ATOM 1604 C CA . PHE A 1 213 ? 12.946 12.694 2.545 1.00 85.19 213 PHE A CA 1
ATOM 1605 C C . PHE A 1 213 ? 13.781 11.804 1.612 1.00 85.19 213 PHE A C 1
ATOM 1607 O O . PHE A 1 213 ? 13.868 12.081 0.419 1.00 85.19 213 PHE A O 1
ATO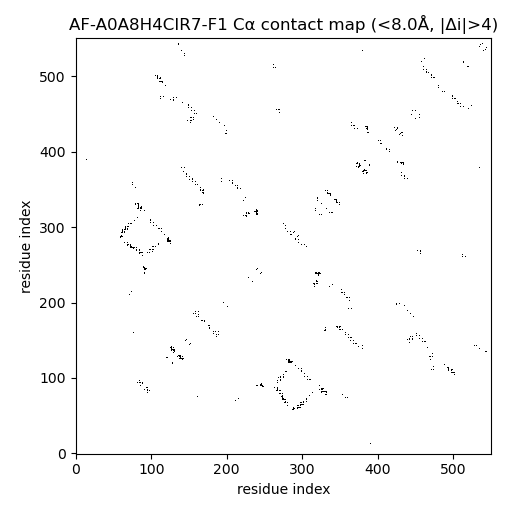M 1614 N N . LEU A 1 214 ? 14.309 10.691 2.130 1.00 85.62 214 LEU A N 1
ATOM 1615 C CA . LEU A 1 214 ? 15.131 9.750 1.368 1.00 85.62 214 LEU A CA 1
ATOM 1616 C C . LEU A 1 214 ? 14.399 9.162 0.150 1.00 85.62 214 LEU A C 1
ATOM 1618 O O . LEU A 1 214 ? 14.956 9.152 -0.946 1.00 85.62 214 LEU A O 1
ATOM 1622 N N . LYS A 1 215 ? 13.139 8.728 0.303 1.00 85.19 215 LYS A N 1
ATOM 1623 C CA . LYS A 1 215 ? 12.363 8.187 -0.830 1.00 85.19 215 LYS A CA 1
ATOM 1624 C C . LYS A 1 215 ? 12.006 9.250 -1.866 1.00 85.19 215 LYS A C 1
ATOM 1626 O O . LYS A 1 215 ? 12.054 8.966 -3.059 1.00 85.19 215 LYS A O 1
ATOM 1631 N N . MET A 1 216 ? 11.686 10.470 -1.430 1.00 89.50 216 MET A N 1
ATOM 1632 C CA . MET A 1 216 ? 11.399 11.577 -2.348 1.00 89.50 216 MET A CA 1
ATOM 1633 C C . MET A 1 216 ? 12.646 11.996 -3.124 1.00 89.50 216 MET A C 1
ATOM 1635 O O . MET A 1 216 ? 12.550 12.263 -4.318 1.00 89.50 216 MET A O 1
ATOM 1639 N N . ALA A 1 217 ? 13.810 12.010 -2.468 1.00 91.00 217 ALA A N 1
ATOM 1640 C CA . ALA A 1 217 ? 15.086 12.284 -3.113 1.00 91.00 217 ALA A CA 1
ATOM 1641 C C . ALA A 1 217 ? 15.416 11.214 -4.163 1.00 91.00 217 ALA A C 1
ATOM 1643 O O . ALA A 1 217 ? 15.655 11.565 -5.311 1.00 91.00 217 ALA A O 1
ATOM 1644 N N . ALA A 1 218 ? 15.332 9.924 -3.814 1.00 90.88 218 ALA A N 1
ATOM 1645 C CA . ALA A 1 218 ? 15.580 8.831 -4.758 1.00 90.88 218 ALA A CA 1
ATOM 1646 C C . ALA A 1 218 ? 14.634 8.879 -5.974 1.00 90.88 218 ALA A C 1
ATOM 1648 O O . ALA A 1 218 ? 15.085 8.765 -7.114 1.00 90.88 218 ALA A O 1
ATOM 1649 N N . LEU A 1 219 ? 13.337 9.119 -5.745 1.00 93.12 219 LEU A N 1
ATOM 1650 C CA . LEU A 1 219 ? 12.342 9.310 -6.805 1.00 93.12 219 LEU A CA 1
ATOM 1651 C C . LEU A 1 219 ? 12.710 10.487 -7.724 1.00 93.12 219 LEU A C 1
ATOM 1653 O O . LEU A 1 219 ? 12.726 10.340 -8.945 1.00 93.12 219 LEU A O 1
ATOM 1657 N N . ALA A 1 220 ? 13.024 11.648 -7.144 1.00 94.56 220 ALA A N 1
ATOM 1658 C CA . ALA A 1 220 ? 13.396 12.840 -7.900 1.00 94.56 220 ALA A CA 1
ATOM 1659 C C . ALA A 1 220 ? 14.687 12.629 -8.705 1.00 94.56 220 ALA A C 1
ATOM 1661 O O . ALA A 1 220 ? 14.749 13.040 -9.861 1.00 94.56 220 ALA A O 1
ATOM 1662 N N . THR A 1 221 ? 15.688 11.951 -8.136 1.00 94.25 221 THR A N 1
ATOM 1663 C CA . THR A 1 221 ? 16.940 11.619 -8.825 1.00 94.25 221 THR A CA 1
ATOM 1664 C C . THR A 1 221 ? 16.685 10.763 -10.063 1.00 94.25 221 THR A C 1
ATOM 1666 O O . THR A 1 221 ? 17.192 11.101 -11.129 1.00 94.25 221 THR A O 1
ATOM 1669 N N . ILE A 1 222 ? 15.863 9.712 -9.963 1.00 94.81 222 ILE A N 1
ATOM 1670 C CA . ILE A 1 222 ? 15.519 8.865 -11.119 1.00 94.81 222 ILE A CA 1
ATOM 1671 C C . ILE A 1 222 ? 14.831 9.689 -12.211 1.00 94.81 222 ILE A C 1
ATOM 1673 O O . ILE A 1 222 ? 15.215 9.606 -13.376 1.00 94.81 222 ILE A O 1
ATOM 1677 N N . ILE A 1 223 ? 13.858 10.528 -11.839 1.00 95.88 223 ILE A N 1
ATOM 1678 C CA . ILE A 1 223 ? 13.132 11.380 -12.792 1.00 95.88 223 ILE A CA 1
ATOM 1679 C C . ILE A 1 223 ? 14.085 12.354 -13.496 1.00 95.88 223 ILE A C 1
ATOM 1681 O O . ILE A 1 223 ? 14.095 12.427 -14.722 1.00 95.88 223 ILE A O 1
ATOM 1685 N N . ILE A 1 224 ? 14.893 13.100 -12.737 1.00 95.12 224 ILE A N 1
ATOM 1686 C CA . ILE A 1 224 ? 15.782 14.135 -13.285 1.00 95.12 224 ILE A CA 1
ATOM 1687 C C . ILE A 1 224 ? 16.833 13.510 -14.205 1.00 95.12 224 ILE A C 1
ATOM 1689 O O . ILE A 1 224 ? 17.041 13.999 -15.316 1.00 95.12 224 ILE A O 1
ATOM 1693 N N . LEU A 1 225 ? 17.471 12.420 -13.772 1.00 92.69 225 LEU A N 1
ATOM 1694 C CA . LEU A 1 225 ? 18.500 11.753 -14.564 1.00 92.69 225 LEU A CA 1
ATOM 1695 C C . LEU A 1 225 ? 17.918 11.084 -15.811 1.00 92.69 225 LEU A C 1
ATOM 1697 O O . LEU A 1 225 ? 18.496 11.227 -16.883 1.00 92.69 225 LEU A O 1
ATOM 1701 N N . GLY A 1 226 ? 16.754 10.434 -15.713 1.00 90.88 226 GLY A N 1
ATOM 1702 C CA . GLY A 1 226 ? 16.089 9.848 -16.878 1.00 90.88 226 GLY A CA 1
ATOM 1703 C C . GLY A 1 226 ? 15.675 10.893 -17.914 1.00 90.88 226 GLY A C 1
ATOM 1704 O O . GLY A 1 226 ? 15.903 10.700 -19.108 1.00 90.88 226 GLY A O 1
ATOM 1705 N N . CYS A 1 227 ? 15.154 12.044 -17.473 1.00 90.62 227 CYS A N 1
ATOM 1706 C CA . CYS A 1 227 ? 14.895 13.185 -18.356 1.00 90.62 227 CYS A CA 1
ATOM 1707 C C . CYS A 1 227 ? 16.180 13.706 -19.016 1.00 90.62 227 CYS A C 1
ATOM 1709 O O . CYS A 1 227 ? 16.159 14.057 -20.193 1.00 90.62 227 CYS A O 1
ATOM 1711 N N . GLY A 1 228 ? 17.297 13.736 -18.282 1.00 89.12 228 GLY A N 1
ATOM 1712 C CA . GLY A 1 228 ? 18.608 14.091 -18.823 1.00 89.12 228 GLY A CA 1
ATOM 1713 C C . GLY A 1 228 ? 19.076 13.118 -19.908 1.00 89.12 228 GLY A C 1
ATOM 1714 O O . GLY A 1 228 ? 19.424 13.550 -21.004 1.00 89.12 228 GLY A O 1
ATOM 1715 N N . VAL A 1 229 ? 19.019 11.808 -19.648 1.00 87.12 229 VAL A N 1
ATOM 1716 C CA . VAL A 1 229 ? 19.371 10.770 -20.635 1.00 87.12 229 VAL A CA 1
ATOM 1717 C C . VAL A 1 229 ? 18.514 10.904 -21.896 1.00 87.12 229 VAL A C 1
ATOM 1719 O O . VAL A 1 229 ? 19.049 10.858 -23.003 1.00 87.12 229 VAL A O 1
ATOM 1722 N N . TRP A 1 230 ? 17.208 11.141 -21.737 1.00 84.50 230 TRP A N 1
ATOM 1723 C CA . TRP A 1 230 ? 16.295 11.375 -22.856 1.00 84.50 230 TRP A CA 1
ATOM 1724 C C . TRP A 1 230 ? 16.646 12.638 -23.658 1.00 84.50 230 TRP A C 1
ATOM 1726 O O . TRP A 1 230 ? 16.695 12.589 -24.884 1.00 84.50 230 TRP A O 1
ATOM 1736 N N . ALA A 1 231 ? 16.915 13.759 -22.982 1.00 86.12 231 ALA A N 1
ATOM 1737 C CA . ALA A 1 231 ? 17.171 15.046 -23.628 1.00 86.12 231 ALA A CA 1
ATOM 1738 C C . ALA A 1 231 ? 18.533 15.114 -24.338 1.00 86.12 231 ALA A C 1
ATOM 1740 O O . ALA A 1 231 ? 18.649 15.753 -25.381 1.00 86.12 231 ALA A O 1
ATOM 1741 N N . PHE A 1 232 ? 19.562 14.471 -23.778 1.00 83.12 232 PHE A N 1
ATOM 1742 C CA . PHE A 1 232 ? 20.935 14.546 -24.285 1.00 83.12 232 PHE A CA 1
ATOM 1743 C C . PHE A 1 232 ? 21.356 13.326 -25.116 1.00 83.12 232 PHE A C 1
ATOM 1745 O O . PHE A 1 232 ? 22.481 13.298 -25.607 1.00 83.12 232 PHE A O 1
ATOM 1752 N N . GLY A 1 233 ? 20.499 12.313 -25.279 1.00 69.12 233 GLY A N 1
ATOM 1753 C CA . GLY A 1 233 ? 20.743 11.173 -26.173 1.00 69.12 233 GLY A CA 1
ATOM 1754 C C . GLY A 1 233 ? 21.853 10.206 -25.735 1.00 69.12 233 GLY A C 1
ATOM 1755 O O . GLY A 1 233 ? 22.286 9.387 -26.536 1.00 69.12 233 GLY A O 1
ATOM 1756 N N . HIS A 1 234 ? 22.309 10.266 -24.479 1.00 59.91 234 HIS A N 1
ATOM 1757 C CA . HIS A 1 234 ? 23.419 9.453 -23.945 1.00 59.91 234 HIS A CA 1
ATOM 1758 C C . HIS A 1 234 ? 22.989 8.041 -23.482 1.00 59.91 234 HIS A C 1
ATOM 1760 O O . HIS A 1 234 ? 23.567 7.466 -22.562 1.00 59.91 234 HIS A O 1
ATOM 1766 N N . GLY A 1 235 ? 21.947 7.472 -24.090 1.00 55.31 235 GLY A N 1
ATOM 1767 C CA . GLY A 1 235 ? 21.488 6.113 -23.800 1.00 55.31 235 GLY A CA 1
ATOM 1768 C C . GLY A 1 235 ? 22.277 5.077 -24.596 1.00 55.31 235 GLY A C 1
ATOM 1769 O O . GLY A 1 235 ? 21.749 4.515 -25.550 1.00 55.31 235 GLY A O 1
ATOM 1770 N N . GLU A 1 236 ? 23.543 4.832 -24.255 1.00 47.53 236 GLU A N 1
ATOM 1771 C CA . GLU A 1 236 ? 24.302 3.746 -24.887 1.00 47.53 236 GLU A CA 1
ATOM 1772 C C . GLU A 1 236 ? 23.728 2.378 -24.459 1.00 47.53 236 GLU A C 1
ATOM 1774 O O . GLU A 1 236 ? 23.802 1.967 -23.299 1.00 47.53 236 GLU A O 1
ATOM 1779 N N . GLY A 1 237 ? 23.107 1.667 -25.404 1.00 54.56 237 GLY A N 1
ATOM 1780 C CA . GLY A 1 237 ? 22.445 0.371 -25.210 1.00 54.56 237 GLY A CA 1
ATOM 1781 C C . GLY A 1 237 ? 20.919 0.469 -25.271 1.00 54.56 237 GLY A C 1
ATOM 1782 O O . GLY A 1 237 ? 20.326 1.477 -24.890 1.00 54.56 237 GLY A O 1
ATOM 1783 N N . VAL A 1 238 ? 20.289 -0.572 -25.814 1.00 61.06 238 VAL A N 1
ATOM 1784 C CA . VAL A 1 238 ? 18.937 -0.457 -26.363 1.00 61.06 238 VAL A CA 1
ATOM 1785 C C . VAL A 1 238 ? 17.888 -0.234 -25.260 1.00 61.06 238 VAL A C 1
ATOM 1787 O O . VAL A 1 238 ? 17.793 -1.053 -24.341 1.00 61.06 238 VAL A O 1
ATOM 1790 N N . PRO A 1 239 ? 17.127 0.881 -25.296 1.00 74.12 239 PRO A N 1
ATOM 1791 C CA . PRO A 1 239 ? 16.105 1.175 -24.294 1.00 74.12 239 PRO A CA 1
ATOM 1792 C C . PRO A 1 239 ? 15.001 0.113 -24.316 1.00 74.12 239 PRO A C 1
ATOM 1794 O O . PRO A 1 239 ? 14.873 -0.657 -25.269 1.00 74.12 239 PRO A O 1
ATOM 1797 N N . SER A 1 240 ? 14.116 0.114 -23.314 1.00 72.94 240 SER A N 1
ATOM 1798 C CA . SER A 1 240 ? 12.934 -0.766 -23.322 1.00 72.94 240 SER A CA 1
ATOM 1799 C C . SER A 1 240 ? 12.071 -0.608 -24.583 1.00 72.94 240 SER A C 1
ATOM 1801 O O . SER A 1 240 ? 11.308 -1.509 -24.921 1.00 72.94 240 SER A O 1
ATOM 1803 N N . SER A 1 241 ? 12.186 0.531 -25.270 1.00 71.00 241 SER A N 1
ATOM 1804 C CA . SER A 1 241 ? 11.512 0.873 -26.521 1.00 71.00 241 SER A CA 1
ATOM 1805 C C . SER A 1 241 ? 12.316 0.539 -27.788 1.00 71.00 241 SER A C 1
ATOM 1807 O O . SER A 1 241 ? 12.023 1.115 -28.832 1.00 71.00 241 SER A O 1
ATOM 1809 N N . GLU A 1 242 ? 13.292 -0.378 -27.734 1.00 80.31 242 GLU A N 1
ATOM 1810 C CA . GLU A 1 242 ? 14.037 -0.887 -28.907 1.00 80.31 242 GLU A CA 1
ATOM 1811 C C . GLU A 1 242 ? 13.123 -1.197 -30.100 1.00 80.31 242 GLU A C 1
ATOM 1813 O O . GLU A 1 242 ? 13.346 -0.735 -31.215 1.00 80.31 242 GLU A O 1
ATOM 1818 N N . TYR A 1 243 ? 12.042 -1.929 -29.834 1.00 80.31 243 TYR A N 1
ATOM 1819 C CA . TYR A 1 243 ? 11.052 -2.332 -30.831 1.00 80.31 243 TYR A CA 1
ATOM 1820 C C . TYR A 1 243 ? 9.913 -1.304 -30.974 1.00 80.31 243 TYR A C 1
ATOM 1822 O O . TYR A 1 243 ? 8.872 -1.591 -31.552 1.00 80.31 243 TYR A O 1
ATOM 1830 N N . GLY A 1 244 ? 10.086 -0.092 -30.444 1.00 84.81 244 GLY A N 1
ATOM 1831 C CA . GLY A 1 244 ? 9.053 0.928 -30.287 1.00 84.81 244 GLY A CA 1
ATOM 1832 C C . GLY A 1 244 ? 8.307 0.830 -28.951 1.00 84.81 244 GLY A C 1
ATOM 1833 O O . GLY A 1 244 ? 8.369 -0.165 -28.235 1.00 84.81 244 GLY A O 1
ATOM 1834 N N . TRP A 1 245 ? 7.559 1.880 -28.601 1.00 87.75 245 TRP A N 1
ATOM 1835 C CA . TRP A 1 245 ? 6.831 1.949 -27.322 1.00 87.75 245 TRP A CA 1
ATOM 1836 C C . TRP A 1 245 ? 5.699 0.919 -27.193 1.00 87.75 245 TRP A C 1
ATOM 1838 O O . TRP A 1 245 ? 5.359 0.523 -26.081 1.00 87.75 245 TRP A O 1
ATOM 1848 N N . PHE A 1 246 ? 5.141 0.471 -28.318 1.00 90.12 246 PHE A N 1
ATOM 1849 C CA . PHE A 1 246 ? 4.064 -0.524 -28.382 1.00 90.12 246 PHE A CA 1
ATOM 1850 C C . PHE A 1 246 ? 4.408 -1.716 -29.280 1.00 90.12 246 PHE A C 1
ATOM 1852 O O . PHE A 1 246 ? 3.525 -2.508 -29.603 1.00 90.12 246 PHE A O 1
ATOM 1859 N N . GLY A 1 247 ? 5.663 -1.827 -29.721 1.00 83.38 247 GLY A N 1
ATOM 1860 C CA . GLY A 1 247 ? 6.063 -2.920 -30.595 1.00 83.38 247 GLY A CA 1
ATOM 1861 C C . GLY A 1 247 ? 6.295 -4.212 -29.830 1.00 83.38 247 GLY A C 1
ATOM 1862 O O . GLY A 1 247 ? 6.632 -4.214 -28.644 1.00 83.38 247 GLY A O 1
ATOM 1863 N N . GLN A 1 248 ? 6.086 -5.313 -30.536 1.00 77.19 248 GLN A N 1
ATOM 1864 C CA . GLN A 1 248 ? 6.272 -6.659 -30.022 1.00 77.19 248 GLN A CA 1
ATOM 1865 C C . GLN A 1 248 ? 7.683 -7.137 -30.351 1.00 77.19 248 GLN A C 1
ATOM 1867 O O . GLN A 1 248 ? 8.183 -6.899 -31.453 1.00 77.19 248 GLN A O 1
ATOM 1872 N N . ARG A 1 249 ? 8.328 -7.812 -29.398 1.00 79.56 249 ARG A N 1
ATOM 1873 C CA . ARG A 1 249 ? 9.642 -8.407 -29.656 1.00 79.56 249 ARG A CA 1
ATOM 1874 C C . ARG A 1 249 ? 9.500 -9.670 -30.518 1.00 79.56 249 ARG A C 1
ATOM 1876 O O . ARG A 1 249 ? 8.490 -10.363 -30.388 1.00 79.56 249 ARG A O 1
ATOM 1883 N N . PRO A 1 250 ? 10.496 -10.019 -31.350 1.00 79.06 250 PRO A N 1
ATOM 1884 C CA . PRO A 1 250 ? 10.419 -11.187 -32.235 1.00 79.06 250 PRO A CA 1
ATOM 1885 C C . PRO A 1 250 ? 10.235 -12.529 -31.508 1.00 79.06 250 PRO A C 1
ATOM 1887 O O . PRO A 1 250 ? 9.686 -13.468 -32.073 1.00 79.06 250 PRO A O 1
ATOM 1890 N N . ASP A 1 251 ? 10.698 -12.623 -30.262 1.00 78.38 251 ASP A N 1
ATOM 1891 C CA . ASP A 1 251 ? 10.631 -13.800 -29.391 1.00 78.38 251 ASP A CA 1
ATOM 1892 C C . ASP A 1 251 ? 9.347 -13.866 -28.542 1.00 78.38 251 ASP A C 1
ATOM 1894 O O . ASP A 1 251 ? 9.089 -14.871 -27.875 1.00 78.38 251 ASP A O 1
ATOM 1898 N N . GLN A 1 252 ? 8.519 -12.816 -28.554 1.00 77.75 252 GLN A N 1
ATOM 1899 C CA . GLN A 1 252 ? 7.295 -12.768 -27.761 1.00 77.75 252 GLN A CA 1
ATOM 1900 C C . GLN A 1 252 ? 6.148 -13.513 -28.439 1.00 77.75 252 GLN A C 1
ATOM 1902 O O . GLN A 1 252 ? 5.733 -13.193 -29.553 1.00 77.75 252 GLN A O 1
ATOM 1907 N N . ARG A 1 253 ? 5.563 -14.457 -27.696 1.00 82.69 253 ARG A N 1
ATOM 1908 C CA . ARG A 1 253 ? 4.328 -15.143 -28.075 1.00 82.69 253 ARG A CA 1
ATOM 1909 C C . ARG A 1 253 ? 3.165 -14.151 -28.168 1.00 82.69 253 ARG A C 1
ATOM 1911 O O . ARG A 1 253 ? 2.898 -13.415 -27.220 1.00 82.69 253 ARG A O 1
ATOM 1918 N N . GLU A 1 254 ? 2.420 -14.213 -29.268 1.00 81.25 254 GLU A N 1
ATOM 1919 C CA . GLU A 1 254 ? 1.121 -13.549 -29.365 1.00 81.25 254 GLU A CA 1
ATOM 1920 C C . GLU A 1 254 ? 0.126 -14.193 -28.395 1.00 81.25 254 GLU A C 1
ATOM 1922 O O . GLU A 1 254 ? -0.096 -15.409 -28.396 1.00 81.25 254 GLU A O 1
ATOM 1927 N N . VAL A 1 255 ? -0.470 -13.359 -27.551 1.00 85.38 255 VAL A N 1
ATOM 1928 C CA . VAL A 1 255 ? -1.504 -13.759 -26.598 1.00 85.38 255 VAL A CA 1
ATOM 1929 C C . VAL A 1 255 ? -2.866 -13.303 -27.106 1.00 85.38 255 VAL A C 1
ATOM 1931 O O . VAL A 1 255 ? -3.009 -12.214 -27.664 1.00 85.38 255 VAL A O 1
ATOM 1934 N N . GLY A 1 256 ? -3.891 -14.133 -26.913 1.00 88.62 256 GLY A N 1
ATOM 1935 C CA . GLY A 1 256 ? -5.261 -13.750 -27.256 1.00 88.62 256 GLY A CA 1
ATOM 1936 C C . GLY A 1 256 ? -5.756 -12.587 -26.387 1.00 88.62 256 GLY A C 1
ATOM 1937 O O . GLY A 1 256 ? -5.265 -12.379 -25.277 1.00 88.62 256 GLY A O 1
ATOM 1938 N N . LEU A 1 257 ? -6.788 -11.867 -26.847 1.00 87.06 257 LEU A N 1
ATOM 1939 C CA . LEU A 1 257 ? -7.365 -10.715 -26.130 1.00 87.06 257 LEU A CA 1
ATOM 1940 C C . LEU A 1 257 ? -7.705 -11.033 -24.666 1.00 87.06 257 LEU A C 1
ATOM 1942 O O . LEU A 1 257 ? -7.483 -10.210 -23.783 1.00 87.06 257 LEU A O 1
ATOM 1946 N N . TRP A 1 258 ? -8.239 -12.228 -24.409 1.00 83.50 258 TRP A N 1
ATOM 1947 C CA . TRP A 1 258 ? -8.632 -12.642 -23.064 1.00 83.50 258 TRP A CA 1
ATOM 1948 C C . TRP A 1 258 ? -7.439 -12.769 -22.109 1.00 83.50 258 TRP A C 1
ATOM 1950 O O . TRP A 1 258 ? -7.492 -12.288 -20.979 1.00 83.50 258 TRP A O 1
ATOM 1960 N N . GLU A 1 259 ? -6.346 -13.367 -22.577 1.00 85.56 259 GLU A N 1
ATOM 1961 C CA . GLU A 1 259 ? -5.110 -13.501 -21.805 1.00 85.56 259 GLU A CA 1
ATOM 1962 C C . GLU A 1 259 ? -4.421 -12.142 -21.632 1.00 85.56 259 GLU A C 1
ATOM 1964 O O . GLU A 1 259 ? -3.995 -11.809 -20.528 1.00 85.56 259 GLU A O 1
ATOM 1969 N N . TRP A 1 260 ? -4.405 -11.308 -22.678 1.00 88.00 260 TRP A N 1
ATOM 1970 C CA . TRP A 1 260 ? -3.877 -9.944 -22.607 1.00 88.00 260 TRP A CA 1
ATOM 1971 C C . TRP A 1 260 ? -4.613 -9.087 -21.571 1.00 88.00 260 TRP A C 1
ATOM 1973 O O . TRP A 1 260 ? -3.975 -8.471 -20.718 1.00 88.00 260 TRP A O 1
ATOM 1983 N N . LEU A 1 261 ? -5.954 -9.090 -21.591 1.00 85.12 261 LEU A N 1
ATOM 1984 C CA . LEU A 1 261 ? -6.778 -8.408 -20.586 1.00 85.12 261 LEU A CA 1
ATOM 1985 C C . LEU A 1 261 ? -6.489 -8.938 -19.183 1.00 85.12 261 LEU A C 1
ATOM 1987 O O . LEU A 1 261 ? -6.499 -8.181 -18.211 1.00 85.12 261 LEU A O 1
ATOM 1991 N N . GLY A 1 262 ? -6.211 -10.237 -19.085 1.00 83.38 262 GLY A N 1
ATOM 1992 C CA . GLY A 1 262 ? -5.781 -10.856 -17.854 1.00 83.38 262 GLY A CA 1
ATOM 1993 C C . GLY A 1 262 ? -4.467 -10.267 -17.339 1.00 83.38 262 GLY A C 1
ATOM 1994 O O . GLY A 1 262 ? -4.416 -9.695 -16.249 1.00 83.38 262 GLY A O 1
ATOM 1995 N N . ASN A 1 263 ? -3.412 -10.352 -18.136 1.00 87.81 263 ASN A N 1
ATOM 1996 C CA . ASN A 1 263 ? -2.094 -9.861 -17.751 1.00 87.81 263 ASN A CA 1
ATOM 1997 C C . ASN A 1 263 ? -2.125 -8.354 -17.443 1.00 87.81 263 ASN A C 1
ATOM 1999 O O . ASN A 1 263 ? -1.621 -7.921 -16.406 1.00 87.81 263 ASN A O 1
ATOM 2003 N N . PHE A 1 264 ? -2.843 -7.564 -18.247 1.00 89.50 264 PHE A N 1
ATOM 2004 C CA . PHE A 1 264 ? -3.047 -6.138 -17.993 1.00 89.50 264 PHE A CA 1
ATOM 2005 C C . PHE A 1 264 ? -3.794 -5.867 -16.676 1.00 89.50 264 PHE A C 1
ATOM 2007 O O . PHE A 1 264 ? -3.445 -4.944 -15.937 1.00 89.50 264 PHE A O 1
ATOM 2014 N N . GLY A 1 265 ? -4.795 -6.682 -16.332 1.00 85.88 265 GLY A N 1
ATOM 2015 C CA . GLY A 1 265 ? -5.483 -6.604 -15.042 1.00 85.88 265 GLY A CA 1
ATOM 2016 C C . GLY A 1 265 ? -4.552 -6.892 -13.858 1.00 85.88 265 GLY A C 1
ATOM 2017 O O . GLY A 1 265 ? -4.595 -6.176 -12.858 1.00 85.88 265 GLY A O 1
ATOM 2018 N N . THR A 1 266 ? -3.673 -7.892 -13.979 1.00 86.69 266 THR A N 1
ATOM 2019 C CA . THR A 1 266 ? -2.667 -8.210 -12.949 1.00 86.69 266 THR A CA 1
ATOM 2020 C C . THR A 1 266 ? -1.633 -7.088 -12.809 1.00 86.69 266 THR A C 1
ATOM 2022 O O . THR A 1 266 ? -1.357 -6.649 -11.693 1.00 86.69 266 THR A O 1
ATOM 2025 N N . ALA A 1 267 ? -1.142 -6.540 -13.926 1.00 91.38 267 ALA A N 1
ATOM 2026 C CA . ALA A 1 267 ? -0.284 -5.355 -13.934 1.00 91.38 267 ALA A CA 1
ATOM 2027 C C . ALA A 1 267 ? -0.965 -4.162 -13.240 1.00 91.38 267 ALA A C 1
ATOM 2029 O O . ALA A 1 267 ? -0.373 -3.484 -12.399 1.00 91.38 267 ALA A O 1
ATOM 2030 N N . THR A 1 268 ? -2.249 -3.945 -13.531 1.00 90.81 268 THR A N 1
ATOM 2031 C CA . THR A 1 268 ? -3.030 -2.871 -12.915 1.00 90.81 268 THR A CA 1
ATOM 2032 C C . THR A 1 268 ? -3.081 -3.035 -11.394 1.00 90.81 268 THR A C 1
ATOM 2034 O O . THR A 1 268 ? -2.860 -2.051 -10.700 1.00 90.81 268 THR A O 1
ATOM 2037 N N . PHE A 1 269 ? -3.260 -4.243 -10.837 1.00 88.88 269 PHE A N 1
ATOM 2038 C CA . PHE A 1 269 ? -3.200 -4.443 -9.377 1.00 88.88 269 PHE A CA 1
ATOM 2039 C C . PHE A 1 269 ? -1.872 -3.992 -8.752 1.00 88.88 269 PHE A C 1
ATOM 2041 O O . PHE A 1 269 ? -1.889 -3.412 -7.665 1.00 88.88 269 PHE A O 1
ATOM 2048 N N . GLY A 1 270 ? -0.748 -4.172 -9.452 1.00 91.25 270 GLY A N 1
ATOM 2049 C CA . GLY A 1 270 ? 0.542 -3.607 -9.047 1.00 91.25 270 GLY A CA 1
ATOM 2050 C C . GLY A 1 270 ? 0.492 -2.083 -8.929 1.00 91.25 270 GLY A C 1
ATOM 2051 O O . GLY A 1 270 ? 0.837 -1.527 -7.885 1.00 91.25 270 GLY A O 1
ATOM 2052 N N . ALA A 1 271 ? -0.017 -1.399 -9.956 1.00 94.38 271 ALA A N 1
ATOM 2053 C CA . ALA A 1 271 ? -0.165 0.057 -9.933 1.00 94.38 271 ALA A CA 1
ATOM 2054 C C . ALA A 1 271 ? -1.119 0.515 -8.815 1.00 94.38 271 ALA A C 1
ATOM 2056 O O . ALA A 1 271 ? -0.809 1.443 -8.068 1.00 94.38 271 ALA A O 1
ATOM 2057 N N . LEU A 1 272 ? -2.257 -0.166 -8.653 1.00 92.94 272 LEU A N 1
ATOM 2058 C CA . LEU A 1 272 ? -3.259 0.122 -7.622 1.00 92.94 272 LEU A CA 1
ATOM 2059 C C . LEU A 1 272 ? -2.687 -0.012 -6.206 1.00 92.94 272 LEU A C 1
ATOM 2061 O O . LEU A 1 272 ? -3.036 0.786 -5.336 1.00 92.94 272 LEU A O 1
ATOM 2065 N N . TRP A 1 273 ? -1.802 -0.986 -5.981 1.00 91.25 273 TRP A N 1
ATOM 2066 C CA . TRP A 1 273 ? -1.066 -1.127 -4.728 1.00 91.25 273 TRP A CA 1
ATOM 2067 C C . TRP A 1 273 ? -0.159 0.081 -4.464 1.00 91.25 273 TRP A C 1
ATOM 2069 O O . TRP A 1 273 ? -0.173 0.632 -3.366 1.00 91.25 273 TRP A O 1
ATOM 2079 N N . CYS A 1 274 ? 0.583 0.543 -5.472 1.00 92.69 274 CYS A N 1
ATOM 2080 C CA . CYS A 1 274 ? 1.442 1.720 -5.338 1.00 92.69 274 CYS A CA 1
ATOM 2081 C C . CYS A 1 274 ? 0.676 3.024 -5.115 1.00 92.69 274 CYS A C 1
ATOM 2083 O O . CYS A 1 274 ? 1.186 3.906 -4.433 1.00 92.69 274 CYS A O 1
ATOM 2085 N N . TYR A 1 275 ? -0.528 3.160 -5.670 1.00 94.19 275 TYR A N 1
ATOM 2086 C CA . TYR A 1 275 ? -1.375 4.329 -5.434 1.00 94.19 275 TYR A CA 1
ATOM 2087 C C . TYR A 1 275 ? -2.138 4.277 -4.103 1.00 94.19 275 TYR A C 1
ATOM 2089 O O . TYR A 1 275 ? -2.778 5.265 -3.753 1.00 94.19 275 TYR A O 1
ATOM 2097 N N . ALA A 1 276 ? -2.110 3.170 -3.353 1.00 90.31 276 ALA A N 1
ATOM 2098 C CA . ALA A 1 276 ? -2.804 3.064 -2.069 1.00 90.31 276 ALA A CA 1
ATOM 2099 C C . ALA A 1 276 ? -2.265 4.066 -1.032 1.00 90.31 276 ALA A C 1
ATOM 2101 O O . ALA A 1 276 ? -1.119 4.492 -1.093 1.00 90.31 276 ALA A O 1
ATOM 2102 N N . GLY A 1 277 ? -3.086 4.440 -0.049 1.00 88.31 277 GLY A N 1
ATOM 2103 C CA . GLY A 1 277 ? -2.729 5.375 1.022 1.00 88.31 277 GLY A CA 1
ATOM 2104 C C . GLY A 1 277 ? -3.544 6.668 1.008 1.00 88.31 277 GLY A C 1
ATOM 2105 O O . GLY A 1 277 ? -3.618 7.350 2.032 1.00 88.31 277 GLY A O 1
ATOM 2106 N N .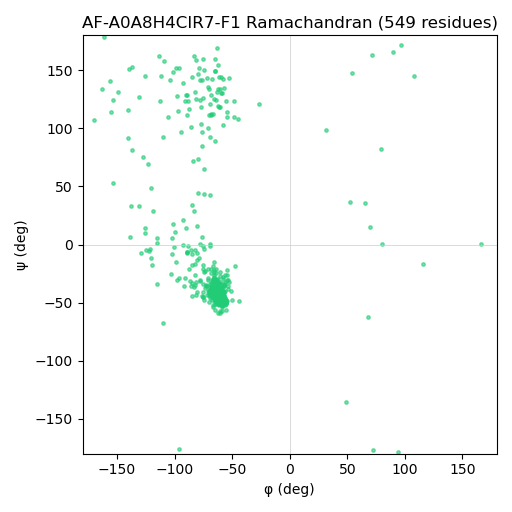 TRP A 1 278 ? -4.216 6.989 -0.103 1.00 90.81 278 TRP A N 1
ATOM 2107 C CA . TRP A 1 278 ? -5.158 8.113 -0.188 1.00 90.81 278 TRP A CA 1
ATOM 2108 C C . TRP A 1 278 ? -6.326 7.960 0.789 1.00 90.81 278 TRP A C 1
ATOM 2110 O O . TRP A 1 278 ? -6.811 8.949 1.333 1.00 90.81 278 TRP A O 1
ATOM 2120 N N . GLU A 1 279 ? -6.755 6.731 1.068 1.00 90.19 279 GLU A N 1
ATOM 2121 C CA . GLU A 1 279 ? -7.881 6.427 1.943 1.00 90.19 279 GLU A CA 1
ATOM 2122 C C . GLU A 1 279 ? -7.614 6.766 3.411 1.00 90.19 279 GLU A C 1
ATOM 2124 O O . GLU A 1 279 ? -8.545 6.978 4.193 1.00 90.19 279 GLU A O 1
ATOM 2129 N N . MET A 1 280 ? -6.336 6.864 3.787 1.00 84.44 280 MET A N 1
ATOM 2130 C CA . MET A 1 280 ? -5.926 7.117 5.165 1.00 84.44 280 MET A CA 1
ATOM 2131 C C . MET A 1 280 ? -6.358 8.499 5.659 1.00 84.44 280 MET A C 1
ATOM 2133 O O . MET A 1 280 ? -6.558 8.700 6.856 1.00 84.44 280 MET A O 1
ATOM 2137 N N . VAL A 1 281 ? -6.578 9.438 4.734 1.00 84.88 281 VAL A N 1
ATOM 2138 C CA . VAL A 1 281 ? -7.101 10.771 5.044 1.00 84.88 281 VAL A CA 1
ATOM 2139 C C . VAL A 1 281 ? -8.460 10.709 5.749 1.00 84.88 281 VAL A C 1
ATOM 2141 O O . VAL A 1 281 ? -8.751 11.554 6.591 1.00 84.88 281 VAL A O 1
ATOM 2144 N N . GLY A 1 282 ? -9.266 9.676 5.477 1.00 84.88 282 GLY A N 1
ATOM 2145 C CA . GLY A 1 282 ? -10.570 9.480 6.108 1.00 84.88 282 GLY A CA 1
ATOM 2146 C C . GLY A 1 282 ? -10.492 9.192 7.610 1.00 84.88 282 GLY A C 1
ATOM 2147 O O . GLY A 1 282 ? -11.455 9.447 8.326 1.00 84.88 282 GLY A O 1
ATOM 2148 N N . PHE A 1 283 ? -9.352 8.706 8.114 1.00 82.69 283 PHE A N 1
ATOM 2149 C CA . PHE A 1 283 ? -9.146 8.471 9.549 1.00 82.69 283 PHE A CA 1
ATOM 2150 C C . PHE A 1 283 ? -8.738 9.733 10.316 1.00 82.69 283 PHE A C 1
ATOM 2152 O O . PHE A 1 283 ? -8.851 9.752 11.536 1.00 82.69 283 PHE A O 1
ATOM 2159 N N . VAL A 1 284 ? -8.283 10.775 9.615 1.00 83.31 284 VAL A N 1
ATOM 2160 C CA . VAL A 1 284 ? -7.865 12.063 10.201 1.00 83.31 284 VAL A CA 1
ATOM 2161 C C . VAL A 1 284 ? -8.762 13.224 9.762 1.00 83.31 284 VAL A C 1
ATOM 2163 O O . VAL A 1 284 ? -8.479 14.384 10.056 1.00 83.31 284 VAL A O 1
ATOM 2166 N N . ALA A 1 285 ? -9.844 12.929 9.037 1.00 82.44 285 ALA A N 1
ATOM 2167 C CA . ALA A 1 285 ? -10.743 13.932 8.478 1.00 82.44 285 ALA A CA 1
ATOM 2168 C C . ALA A 1 285 ? -11.425 14.784 9.563 1.00 82.44 285 ALA A C 1
ATOM 2170 O O . ALA A 1 285 ? -11.619 15.981 9.356 1.00 82.44 285 ALA A O 1
ATOM 2171 N N . GLY A 1 286 ? -11.744 14.200 10.724 1.00 82.94 286 GLY A N 1
ATOM 2172 C CA . GLY A 1 286 ? -12.333 14.912 11.863 1.00 82.94 286 GLY A CA 1
ATOM 2173 C C . GLY A 1 286 ? -11.355 15.854 12.573 1.00 82.94 286 GLY A C 1
ATOM 2174 O O . GLY A 1 286 ? -11.785 16.820 13.200 1.00 82.94 286 GLY A O 1
ATOM 2175 N N . ASP A 1 287 ? -10.047 15.639 12.408 1.00 85.69 287 ASP A N 1
ATOM 2176 C CA . ASP A 1 287 ? -9.002 16.474 13.009 1.00 85.69 287 ASP A CA 1
ATOM 2177 C C . ASP A 1 287 ? -8.604 17.661 12.113 1.00 85.69 287 ASP A C 1
ATOM 2179 O O . ASP A 1 287 ? -7.830 18.528 12.528 1.00 85.69 287 ASP A O 1
ATOM 2183 N N . MET A 1 288 ? -9.118 17.734 10.878 1.00 86.88 288 MET A N 1
ATOM 2184 C CA . MET A 1 288 ? -8.816 18.821 9.942 1.00 86.88 288 MET A CA 1
ATOM 2185 C C . MET A 1 288 ? -9.387 20.166 10.403 1.00 86.88 288 MET A C 1
ATOM 2187 O O . MET A 1 288 ? -10.499 20.266 10.919 1.00 86.88 288 MET A O 1
ATOM 2191 N N . LYS A 1 289 ? -8.634 21.248 10.163 1.00 87.88 289 LYS A N 1
ATOM 2192 C CA . LYS A 1 289 ? -9.055 22.613 10.514 1.00 87.88 289 LYS A CA 1
ATOM 2193 C C . LYS A 1 289 ? -10.310 23.039 9.750 1.00 87.88 289 LYS A C 1
ATOM 2195 O O . LYS A 1 289 ? -11.211 23.615 10.357 1.00 87.88 289 LYS A O 1
ATOM 2200 N N . ASN A 1 290 ? -10.362 22.778 8.443 1.00 88.44 290 ASN A N 1
ATOM 2201 C CA . ASN A 1 290 ? -11.540 23.005 7.612 1.00 88.44 290 ASN A CA 1
ATOM 2202 C C . ASN A 1 290 ? -11.745 21.814 6.658 1.00 88.44 290 ASN A C 1
ATOM 2204 O O . ASN A 1 290 ? -11.373 21.914 5.489 1.00 88.44 290 ASN A O 1
ATOM 2208 N N . PRO A 1 291 ? -12.351 20.699 7.119 1.00 87.19 291 PRO A N 1
ATOM 2209 C CA . PRO A 1 291 ? -12.499 19.487 6.312 1.00 87.19 291 PRO A CA 1
ATOM 2210 C C . PRO A 1 291 ? -13.174 19.759 4.961 1.00 87.19 291 PRO A C 1
ATOM 2212 O O . PRO A 1 291 ? -12.746 19.234 3.940 1.00 87.19 291 PRO A O 1
ATOM 2215 N N . ARG A 1 292 ? -14.175 20.653 4.926 1.00 87.94 292 ARG A N 1
ATOM 2216 C CA . ARG A 1 292 ? -14.938 20.998 3.714 1.00 87.94 292 ARG A CA 1
ATOM 2217 C C . ARG A 1 292 ? -14.077 21.589 2.602 1.00 87.94 292 ARG A C 1
ATOM 2219 O O . ARG A 1 292 ? -14.283 21.265 1.436 1.00 87.94 292 ARG A O 1
ATOM 2226 N N . ARG A 1 293 ? -13.137 22.466 2.953 1.00 88.75 293 ARG A N 1
ATOM 2227 C CA . ARG A 1 293 ? -12.194 23.059 1.996 1.00 88.75 293 ARG A CA 1
ATOM 2228 C C . ARG A 1 293 ? -10.986 22.155 1.776 1.00 88.75 293 ARG A C 1
ATOM 2230 O O . ARG A 1 293 ? -10.544 21.995 0.643 1.00 88.75 293 ARG A O 1
ATOM 2237 N N . ASP A 1 294 ? -10.443 21.609 2.855 1.00 91.88 294 ASP A N 1
ATOM 2238 C CA . ASP A 1 294 ? -9.117 21.007 2.860 1.00 91.88 294 ASP A CA 1
ATOM 2239 C C . ASP A 1 294 ? -9.145 19.587 2.283 1.00 91.88 294 ASP A C 1
ATOM 2241 O O . ASP A 1 294 ? -8.283 19.252 1.474 1.00 91.88 294 ASP A O 1
ATOM 2245 N N . LEU A 1 295 ? -10.159 18.773 2.605 1.00 91.06 295 LEU A N 1
ATOM 2246 C CA . LEU A 1 295 ? -10.242 17.377 2.161 1.00 91.06 295 LEU A CA 1
ATOM 2247 C C . LEU A 1 295 ? -10.248 17.229 0.623 1.00 91.06 295 LEU A C 1
ATOM 2249 O O . LEU A 1 295 ? -9.443 16.443 0.114 1.00 91.06 295 LEU A O 1
ATOM 2253 N N . PRO A 1 296 ? -11.056 17.991 -0.151 1.00 92.62 296 PRO A N 1
ATOM 2254 C CA . PRO A 1 296 ? -11.006 17.919 -1.609 1.00 92.62 296 PRO A CA 1
ATOM 2255 C C . PRO A 1 296 ? -9.659 18.348 -2.201 1.00 92.62 296 PRO A C 1
ATOM 2257 O O . PRO A 1 296 ? -9.220 17.770 -3.195 1.00 92.62 296 PRO A O 1
ATOM 2260 N N . ILE A 1 297 ? -9.006 19.360 -1.619 1.00 93.81 297 ILE A N 1
ATOM 2261 C CA . ILE A 1 297 ? -7.716 19.869 -2.107 1.00 93.81 297 ILE A CA 1
ATOM 2262 C C . ILE A 1 297 ? -6.608 18.857 -1.808 1.00 93.81 297 ILE A C 1
ATOM 2264 O O . ILE A 1 297 ? -5.795 18.568 -2.683 1.00 93.81 297 ILE A O 1
ATOM 2268 N N . VAL A 1 298 ? -6.598 18.284 -0.602 1.00 94.06 298 VAL A N 1
ATOM 2269 C CA . VAL A 1 298 ? -5.631 17.259 -0.192 1.00 94.06 298 VAL A CA 1
ATOM 2270 C C . VAL A 1 298 ? -5.737 16.029 -1.090 1.00 94.06 298 VAL A C 1
ATOM 2272 O O . VAL A 1 298 ? -4.722 15.585 -1.624 1.00 94.06 298 VAL A O 1
ATOM 2275 N N . ILE A 1 299 ? -6.946 15.499 -1.303 1.00 93.88 299 ILE A N 1
ATOM 2276 C CA . ILE A 1 299 ? -7.140 14.305 -2.137 1.00 93.88 299 ILE A CA 1
ATOM 2277 C C . ILE A 1 299 ? -6.766 14.598 -3.594 1.00 93.88 299 ILE A C 1
ATOM 2279 O O . ILE A 1 299 ? -5.879 13.944 -4.130 1.00 93.88 299 ILE A O 1
ATOM 2283 N N . ASN A 1 300 ? -7.368 15.600 -4.240 1.00 95.06 300 ASN A N 1
ATOM 2284 C CA . ASN A 1 300 ? -7.106 15.839 -5.666 1.00 95.06 300 ASN A CA 1
ATOM 2285 C C . ASN A 1 300 ? -5.665 16.299 -5.933 1.00 95.06 300 ASN A C 1
ATOM 2287 O O . ASN A 1 300 ? -5.052 15.865 -6.906 1.00 95.06 300 ASN A O 1
ATOM 2291 N N . GLY A 1 301 ? -5.111 17.149 -5.063 1.00 95.00 301 GLY A N 1
ATOM 2292 C CA . GLY A 1 301 ? -3.740 17.640 -5.189 1.00 95.00 301 GLY A CA 1
ATOM 2293 C C . GLY A 1 301 ? -2.704 16.531 -5.021 1.00 95.00 301 GLY A C 1
ATOM 2294 O O . GLY A 1 301 ? -1.757 16.459 -5.802 1.00 95.00 301 GLY A O 1
ATOM 2295 N N . SER A 1 302 ? -2.902 15.633 -4.048 1.00 95.00 302 SER A N 1
ATOM 2296 C CA . SER A 1 302 ? -2.012 14.480 -3.874 1.00 95.00 302 SER A CA 1
ATOM 2297 C C . SER A 1 302 ? -2.121 13.492 -5.036 1.00 95.00 302 SER A C 1
ATOM 2299 O O . SER A 1 302 ? -1.084 13.093 -5.557 1.00 95.00 302 SER A O 1
ATOM 2301 N N . MET A 1 303 ? -3.331 13.163 -5.508 1.00 95.50 303 MET A N 1
ATOM 2302 C CA . MET A 1 303 ? -3.515 12.259 -6.653 1.00 95.50 303 MET A CA 1
ATOM 2303 C C . MET A 1 303 ? -2.805 12.773 -7.907 1.00 95.50 303 MET A C 1
ATOM 2305 O O . MET A 1 303 ? -2.048 12.032 -8.529 1.00 95.50 303 MET A O 1
ATOM 2309 N N . MET A 1 304 ? -2.987 14.049 -8.255 1.00 96.44 304 MET A N 1
ATOM 2310 C CA . MET A 1 304 ? -2.344 14.638 -9.432 1.00 96.44 304 MET A CA 1
ATOM 2311 C C . MET A 1 304 ? -0.811 14.576 -9.341 1.00 96.44 304 MET A C 1
ATOM 2313 O O . MET A 1 304 ? -0.146 14.189 -10.305 1.00 96.44 304 MET A O 1
ATOM 2317 N N . LEU A 1 305 ? -0.250 14.920 -8.177 1.00 95.44 305 LEU A N 1
ATOM 2318 C CA . LEU A 1 305 ? 1.194 14.903 -7.944 1.00 95.44 305 LEU A CA 1
ATOM 2319 C C . LEU A 1 305 ? 1.765 13.483 -8.018 1.00 95.44 305 LEU A C 1
ATOM 2321 O O . LEU A 1 305 ? 2.772 13.268 -8.691 1.00 95.44 305 LEU A O 1
ATOM 2325 N N . VAL A 1 306 ? 1.123 12.515 -7.361 1.00 96.00 306 VAL A N 1
ATOM 2326 C CA . VAL A 1 306 ? 1.600 11.125 -7.308 1.00 96.00 306 VAL A CA 1
ATOM 2327 C C . VAL A 1 306 ? 1.477 10.452 -8.675 1.00 96.00 306 VAL A C 1
ATOM 2329 O O . VAL A 1 306 ? 2.427 9.807 -9.110 1.00 96.00 306 VAL A O 1
ATOM 2332 N N . ILE A 1 307 ? 0.368 10.651 -9.401 1.00 97.38 307 ILE A N 1
ATOM 2333 C CA . ILE A 1 307 ? 0.208 10.129 -10.769 1.00 97.38 307 ILE A CA 1
ATOM 2334 C C . ILE A 1 307 ? 1.314 10.666 -11.674 1.00 97.38 307 ILE A C 1
ATOM 2336 O O . ILE A 1 307 ? 1.984 9.884 -12.345 1.00 97.38 307 ILE A O 1
ATOM 2340 N N . THR A 1 308 ? 1.553 11.978 -11.642 1.00 96.88 308 THR A N 1
ATOM 2341 C CA . THR A 1 308 ? 2.605 12.606 -12.450 1.00 96.88 308 THR A CA 1
ATOM 2342 C C . THR A 1 308 ? 3.986 12.063 -12.079 1.00 96.88 308 THR A C 1
ATOM 2344 O O . THR A 1 308 ? 4.740 11.658 -12.958 1.00 96.88 308 THR A O 1
ATOM 2347 N N . GLY A 1 309 ? 4.308 11.986 -10.784 1.00 96.00 309 GLY A N 1
ATOM 2348 C CA . GLY A 1 309 ? 5.594 11.475 -10.308 1.00 96.00 309 GLY A CA 1
ATOM 2349 C C . GLY A 1 309 ? 5.844 10.018 -10.702 1.00 96.00 309 GLY A C 1
ATOM 2350 O O . GLY A 1 309 ? 6.923 9.692 -11.189 1.00 96.00 309 GLY A O 1
ATOM 2351 N N . PHE A 1 310 ? 4.843 9.147 -10.556 1.00 96.50 310 PHE A N 1
ATOM 2352 C CA . PHE A 1 310 ? 4.969 7.737 -10.931 1.00 96.50 310 PHE A CA 1
ATOM 2353 C C . PHE A 1 310 ? 5.075 7.556 -12.445 1.00 96.50 310 PHE A C 1
ATOM 2355 O O . PHE A 1 310 ? 5.901 6.764 -12.895 1.00 96.50 310 PHE A O 1
ATOM 2362 N N . MET A 1 311 ? 4.314 8.313 -13.241 1.00 97.06 311 MET A N 1
ATOM 2363 C CA . MET A 1 311 ? 4.434 8.285 -14.703 1.00 97.06 311 MET A CA 1
ATOM 2364 C C . MET A 1 311 ? 5.829 8.716 -15.160 1.00 97.06 311 MET A C 1
ATOM 2366 O O . MET A 1 311 ? 6.448 8.024 -15.965 1.00 97.06 311 MET A O 1
ATOM 2370 N N . LEU A 1 312 ? 6.347 9.820 -14.613 1.00 96.31 312 LEU A N 1
ATOM 2371 C CA . LEU A 1 312 ? 7.682 10.319 -14.944 1.00 96.31 312 LEU A CA 1
ATOM 2372 C C . LEU A 1 312 ? 8.781 9.341 -14.526 1.00 96.31 312 LEU A C 1
ATOM 2374 O O . LEU A 1 312 ? 9.704 9.099 -15.299 1.00 96.31 312 LEU A O 1
ATOM 2378 N N . MET A 1 313 ? 8.675 8.743 -13.338 1.00 95.31 313 MET A N 1
ATOM 2379 C CA . MET A 1 313 ? 9.653 7.757 -12.884 1.00 95.31 313 MET A CA 1
ATOM 2380 C C . MET A 1 313 ? 9.655 6.516 -13.776 1.00 95.31 313 MET A C 1
ATOM 2382 O O . MET A 1 313 ? 10.718 6.064 -14.183 1.00 95.31 313 MET A O 1
ATOM 2386 N N . ASN A 1 314 ? 8.486 5.967 -14.109 1.00 95.94 314 ASN A N 1
ATOM 2387 C CA . ASN A 1 314 ? 8.420 4.784 -14.965 1.00 95.94 314 ASN A CA 1
ATOM 2388 C C . ASN A 1 314 ? 8.897 5.086 -16.389 1.00 95.94 314 ASN A C 1
ATOM 2390 O O . ASN A 1 314 ? 9.603 4.271 -16.975 1.00 95.94 314 ASN A O 1
ATOM 2394 N N . ALA A 1 315 ? 8.585 6.268 -16.929 1.00 94.00 315 ALA A N 1
ATOM 2395 C CA . ALA A 1 315 ? 9.134 6.705 -18.208 1.00 94.00 315 ALA A CA 1
ATOM 2396 C C . ALA A 1 315 ? 10.670 6.789 -18.160 1.00 94.00 315 ALA A C 1
ATOM 2398 O O . ALA A 1 315 ? 11.329 6.268 -19.055 1.00 94.00 315 ALA A O 1
ATOM 2399 N N . ALA A 1 316 ? 11.238 7.362 -17.092 1.00 93.69 316 ALA A N 1
ATOM 2400 C CA . ALA A 1 316 ? 12.683 7.403 -16.869 1.00 93.69 316 ALA A CA 1
ATOM 2401 C C . ALA A 1 316 ? 13.305 5.997 -16.808 1.00 93.69 316 ALA A C 1
ATOM 2403 O O . ALA A 1 316 ? 14.319 5.751 -17.459 1.00 93.69 316 ALA A O 1
ATOM 2404 N N . LEU A 1 317 ? 12.679 5.055 -16.095 1.00 93.50 317 LEU A N 1
ATOM 2405 C CA . LEU A 1 317 ? 13.141 3.665 -16.045 1.00 93.50 317 LEU A CA 1
ATOM 2406 C C . LEU A 1 317 ? 13.119 3.008 -17.432 1.00 93.50 317 LEU A C 1
ATOM 2408 O O . LEU A 1 317 ? 14.121 2.426 -17.829 1.00 93.50 317 LEU A O 1
ATOM 2412 N N . TYR A 1 318 ? 12.032 3.142 -18.199 1.00 92.69 318 TYR A N 1
ATOM 2413 C CA . TYR A 1 318 ? 11.933 2.549 -19.541 1.00 92.69 318 TYR A CA 1
ATOM 2414 C C . TYR A 1 318 ? 12.893 3.171 -20.563 1.00 92.69 318 TYR A C 1
ATOM 2416 O O . TYR A 1 318 ? 13.349 2.478 -21.474 1.00 92.69 318 TYR A O 1
ATOM 2424 N N . VAL A 1 319 ? 13.209 4.461 -20.423 1.00 90.06 319 VAL A N 1
ATOM 2425 C CA . VAL A 1 319 ? 14.225 5.131 -21.249 1.00 90.06 319 VAL A CA 1
ATOM 2426 C C . VAL A 1 319 ? 15.623 4.613 -20.922 1.00 90.06 319 VAL A C 1
ATOM 2428 O O . VAL A 1 319 ? 16.436 4.443 -21.826 1.00 90.06 319 VAL A O 1
ATOM 2431 N N . CYS A 1 320 ? 15.916 4.366 -19.646 1.00 89.50 320 CYS A N 1
ATOM 2432 C CA . CYS A 1 320 ? 17.268 4.024 -19.220 1.00 89.50 320 CYS A CA 1
ATOM 2433 C C . CYS A 1 320 ? 17.549 2.521 -19.210 1.00 89.50 320 CYS A C 1
ATOM 2435 O O . CYS A 1 320 ? 18.700 2.149 -19.403 1.00 89.50 320 CYS A O 1
ATOM 2437 N N . LEU A 1 321 ? 16.555 1.659 -18.999 1.00 89.94 321 LEU A N 1
ATOM 2438 C CA . LEU A 1 321 ? 16.741 0.216 -18.833 1.00 89.94 321 LEU A CA 1
ATOM 2439 C C . LEU A 1 321 ? 16.161 -0.582 -20.008 1.00 89.94 321 LEU A C 1
ATOM 2441 O O . LEU A 1 321 ? 15.102 -0.215 -20.522 1.00 89.94 321 LEU A O 1
ATOM 2445 N N . PRO A 1 322 ? 16.790 -1.704 -20.406 1.00 89.62 322 PRO A N 1
ATOM 2446 C CA . PRO A 1 322 ? 16.181 -2.677 -21.308 1.00 89.62 322 PRO A CA 1
ATOM 2447 C C . PRO A 1 322 ? 14.963 -3.352 -20.670 1.00 89.62 322 PRO A C 1
ATOM 2449 O O . PRO A 1 322 ? 14.923 -3.598 -19.462 1.00 89.62 322 PRO A O 1
ATOM 2452 N N . MET A 1 323 ? 13.991 -3.740 -21.494 1.00 88.31 323 MET A N 1
ATOM 2453 C CA . MET A 1 323 ? 12.744 -4.322 -20.988 1.00 88.31 323 MET A CA 1
ATOM 2454 C C . MET A 1 323 ? 12.964 -5.711 -20.350 1.00 88.31 323 MET A C 1
ATOM 2456 O O . MET A 1 323 ? 12.213 -6.101 -19.463 1.00 88.31 323 MET A O 1
ATOM 2460 N N . SER A 1 324 ? 14.015 -6.445 -20.734 1.00 88.62 324 SER A N 1
ATOM 2461 C CA . SER A 1 324 ? 14.417 -7.694 -20.066 1.00 88.62 324 SER A CA 1
ATOM 2462 C C . SER A 1 324 ? 14.880 -7.468 -18.623 1.00 88.62 324 SER A C 1
ATOM 2464 O O . SER A 1 324 ? 14.504 -8.231 -17.738 1.00 88.62 324 SER A O 1
ATOM 2466 N N . VAL A 1 325 ? 15.637 -6.395 -18.363 1.00 89.81 325 VAL A N 1
ATOM 2467 C CA . VAL A 1 325 ? 16.056 -6.006 -17.005 1.00 89.81 325 VAL A CA 1
ATOM 2468 C C . VAL A 1 325 ? 14.840 -5.581 -16.190 1.00 89.81 325 VAL A C 1
ATOM 2470 O O . VAL A 1 325 ? 14.660 -6.051 -15.070 1.00 89.81 325 VAL A O 1
ATOM 2473 N N . MET A 1 326 ? 13.949 -4.781 -16.789 1.00 91.56 326 MET A N 1
ATOM 2474 C CA . MET A 1 326 ? 12.678 -4.409 -16.162 1.00 91.56 326 MET A CA 1
ATOM 2475 C C . MET A 1 326 ? 11.838 -5.633 -15.786 1.00 91.56 326 MET A C 1
ATOM 2477 O O . MET A 1 326 ? 11.163 -5.599 -14.775 1.00 91.56 326 MET A O 1
ATOM 2481 N N . GLN A 1 327 ? 11.860 -6.713 -16.567 1.00 91.12 327 GLN A N 1
ATOM 2482 C CA . GLN A 1 327 ? 11.064 -7.914 -16.291 1.00 91.12 327 GLN A CA 1
ATOM 2483 C C . GLN A 1 327 ? 11.698 -8.842 -15.249 1.00 91.12 327 GLN A C 1
ATOM 2485 O O . GLN A 1 327 ? 10.977 -9.498 -14.499 1.00 91.12 327 GLN A O 1
ATOM 2490 N N . ASN A 1 328 ? 13.026 -8.906 -15.188 1.00 88.50 328 ASN A N 1
ATOM 2491 C CA . ASN A 1 328 ? 13.722 -9.926 -14.403 1.00 88.50 328 ASN A CA 1
ATOM 2492 C C . ASN A 1 328 ? 14.284 -9.413 -13.072 1.00 88.50 328 ASN A C 1
ATOM 2494 O O . ASN A 1 328 ? 14.442 -10.207 -12.148 1.00 88.50 328 ASN A O 1
ATOM 2498 N N . SER A 1 329 ? 14.567 -8.113 -12.947 1.00 88.94 329 SER A N 1
ATOM 2499 C CA . SER A 1 329 ? 15.160 -7.544 -11.732 1.00 88.94 329 SER A CA 1
ATOM 2500 C C . SER A 1 329 ? 14.087 -7.105 -10.734 1.00 88.94 329 SER A C 1
ATOM 2502 O O . SER A 1 329 ? 13.167 -6.364 -11.083 1.00 88.94 329 SER A O 1
ATOM 2504 N N . SER A 1 330 ? 14.189 -7.533 -9.474 1.00 86.44 330 SER A N 1
ATOM 2505 C CA . SER A 1 330 ? 13.324 -7.073 -8.371 1.00 86.44 330 SER A CA 1
ATOM 2506 C C . SER A 1 330 ? 13.739 -5.701 -7.814 1.00 86.44 330 SER A C 1
ATOM 2508 O O . SER A 1 330 ? 12.967 -5.068 -7.083 1.00 86.44 330 SER A O 1
ATOM 2510 N N . THR A 1 331 ? 14.922 -5.212 -8.200 1.00 91.31 331 THR A N 1
ATOM 2511 C CA . THR A 1 331 ? 15.592 -4.016 -7.676 1.00 91.31 331 THR A CA 1
ATOM 2512 C C . THR A 1 331 ? 15.842 -2.975 -8.777 1.00 91.31 331 THR A C 1
ATOM 2514 O O . THR A 1 331 ? 16.917 -2.393 -8.880 1.00 91.31 331 THR A O 1
ATOM 2517 N N . VAL A 1 332 ? 14.827 -2.645 -9.587 1.00 92.31 332 VAL A N 1
ATOM 2518 C CA . VAL A 1 332 ? 14.980 -1.766 -10.777 1.00 92.31 332 VAL A CA 1
ATOM 2519 C C . VAL A 1 332 ? 15.607 -0.394 -10.502 1.00 92.31 332 VAL A C 1
ATOM 2521 O O . VAL A 1 332 ? 16.225 0.198 -11.384 1.00 92.31 332 VAL A O 1
ATOM 2524 N N . ALA A 1 333 ? 15.476 0.129 -9.282 1.00 92.81 333 ALA A N 1
ATOM 2525 C CA . ALA A 1 333 ? 16.143 1.373 -8.893 1.00 92.81 333 ALA A CA 1
ATOM 2526 C C . ALA A 1 333 ? 17.675 1.221 -8.778 1.00 92.81 333 ALA A C 1
ATOM 2528 O O . ALA A 1 333 ? 18.402 2.160 -9.097 1.00 92.81 333 ALA A O 1
ATOM 2529 N N . VAL A 1 334 ? 18.153 0.051 -8.341 1.00 92.81 334 VAL A N 1
ATOM 2530 C CA . VAL A 1 334 ? 19.580 -0.305 -8.295 1.00 92.81 334 VAL A CA 1
ATOM 2531 C C . VAL A 1 334 ? 20.107 -0.474 -9.715 1.00 92.81 334 VAL A C 1
ATOM 2533 O O . VAL A 1 334 ? 21.114 0.139 -10.053 1.00 92.81 334 VAL A O 1
ATOM 2536 N N . GLU A 1 335 ? 19.377 -1.186 -10.577 1.00 91.94 335 GLU A N 1
ATOM 2537 C CA . GLU A 1 335 ? 19.728 -1.356 -11.996 1.00 91.94 335 GLU A CA 1
ATOM 2538 C C . GLU A 1 335 ? 19.865 -0.019 -12.723 1.00 91.94 335 GLU A C 1
ATOM 2540 O O . GLU A 1 335 ? 20.831 0.233 -13.448 1.00 91.94 335 GLU A O 1
ATOM 2545 N N . PHE A 1 336 ? 18.904 0.880 -12.493 1.00 92.62 336 PHE A N 1
ATOM 2546 C CA . PHE A 1 336 ? 18.950 2.235 -13.023 1.00 92.62 336 PHE A CA 1
ATOM 2547 C C . PHE A 1 336 ? 20.208 2.971 -12.551 1.00 92.62 336 PHE A C 1
ATOM 2549 O O . PHE A 1 336 ? 20.927 3.555 -13.361 1.00 92.62 336 PHE A O 1
ATOM 2556 N N . ALA A 1 337 ? 20.494 2.934 -11.248 1.00 92.56 337 ALA A N 1
ATOM 2557 C CA . ALA A 1 337 ? 21.641 3.626 -10.673 1.00 92.56 337 ALA A CA 1
ATOM 2558 C C . ALA A 1 337 ? 22.976 3.049 -11.177 1.00 92.56 337 ALA A C 1
ATOM 2560 O O . ALA A 1 337 ? 23.848 3.821 -11.576 1.00 92.56 337 ALA A O 1
ATOM 2561 N N . ASN A 1 338 ? 23.102 1.721 -11.250 1.00 90.94 338 ASN A N 1
ATOM 2562 C CA . ASN A 1 338 ? 24.260 1.025 -11.813 1.00 90.94 338 ASN A CA 1
ATOM 2563 C C . ASN A 1 338 ? 24.534 1.467 -13.247 1.00 90.94 338 ASN A C 1
ATOM 2565 O O . ASN A 1 338 ? 25.670 1.778 -13.599 1.00 90.94 338 ASN A O 1
ATOM 2569 N N . ARG A 1 339 ? 23.483 1.538 -14.063 1.00 87.50 339 ARG A N 1
ATOM 2570 C CA . ARG A 1 339 ? 23.603 1.873 -15.479 1.00 87.50 339 ARG A CA 1
ATOM 2571 C C . ARG A 1 339 ? 23.901 3.349 -15.734 1.00 87.50 339 ARG A C 1
ATOM 2573 O O . ARG A 1 339 ? 24.643 3.653 -16.659 1.00 87.50 339 ARG A O 1
ATOM 2580 N N . VAL A 1 340 ? 23.317 4.259 -14.952 1.00 89.06 340 VAL A N 1
ATOM 2581 C CA . VAL A 1 340 ? 23.410 5.711 -15.201 1.00 89.06 340 VAL A CA 1
ATOM 2582 C C . VAL A 1 340 ? 24.580 6.365 -14.459 1.00 89.06 340 VAL A C 1
ATOM 2584 O O . VAL A 1 340 ? 25.187 7.298 -14.977 1.00 89.06 340 VAL A O 1
ATOM 2587 N N . LEU A 1 341 ? 24.894 5.908 -13.244 1.00 90.12 341 LEU A N 1
ATOM 2588 C CA . LEU A 1 341 ? 25.887 6.530 -12.357 1.00 90.12 341 LEU A CA 1
ATOM 2589 C C . LEU A 1 341 ? 27.052 5.593 -11.985 1.00 90.12 341 LEU A C 1
ATOM 2591 O O . LEU A 1 341 ? 28.056 6.061 -11.440 1.00 90.12 341 LEU A O 1
ATOM 2595 N N . GLY A 1 342 ? 26.939 4.294 -12.278 1.00 88.88 342 GLY A N 1
ATOM 2596 C CA . GLY A 1 342 ? 27.926 3.262 -11.948 1.00 88.88 342 GLY A CA 1
ATOM 2597 C C . GLY A 1 342 ? 27.610 2.490 -10.660 1.00 88.88 342 GLY A C 1
ATOM 2598 O O . GLY A 1 342 ? 26.724 2.854 -9.887 1.00 88.88 342 GLY A O 1
ATOM 2599 N N . SER A 1 343 ? 28.377 1.426 -10.399 1.00 88.88 343 SER A N 1
ATOM 2600 C CA . SER A 1 343 ? 28.094 0.435 -9.343 1.00 88.88 343 SER A CA 1
ATOM 2601 C C . SER A 1 343 ? 27.992 1.012 -7.925 1.00 88.88 343 SER A C 1
ATOM 2603 O O . SER A 1 343 ? 27.186 0.560 -7.113 1.00 88.88 343 SER A O 1
ATOM 2605 N N . TRP A 1 344 ? 28.775 2.052 -7.611 1.00 90.62 344 TRP A N 1
ATOM 2606 C CA . TRP A 1 344 ? 28.723 2.715 -6.299 1.00 90.62 344 TRP A CA 1
ATOM 2607 C C . TRP A 1 344 ? 27.338 3.318 -6.015 1.00 90.62 344 TRP A C 1
ATOM 2609 O O . TRP A 1 344 ? 26.881 3.326 -4.870 1.00 90.62 344 TRP A O 1
ATOM 2619 N N . ALA A 1 345 ? 26.659 3.810 -7.057 1.00 91.69 345 ALA A N 1
ATOM 2620 C CA . ALA A 1 345 ? 25.338 4.400 -6.941 1.00 91.69 345 ALA A CA 1
ATOM 2621 C C . ALA A 1 345 ? 24.267 3.322 -6.763 1.00 91.69 345 ALA A C 1
ATOM 2623 O O . ALA A 1 345 ? 23.317 3.549 -6.016 1.00 91.69 345 ALA A O 1
ATOM 2624 N N . GLY A 1 346 ? 24.436 2.145 -7.375 1.00 91.25 346 GLY A N 1
ATOM 2625 C CA . GLY A 1 346 ? 23.578 0.990 -7.114 1.00 91.25 346 GLY A CA 1
ATOM 2626 C C . GLY A 1 346 ? 23.559 0.615 -5.643 1.00 91.25 346 GLY A C 1
ATOM 2627 O O . GLY A 1 346 ? 22.490 0.601 -5.039 1.00 91.25 346 GLY A O 1
ATOM 2628 N N . VAL A 1 347 ? 24.735 0.435 -5.031 1.00 91.25 347 VAL A N 1
ATOM 2629 C CA . VAL A 1 347 ? 24.855 0.136 -3.590 1.00 91.25 347 VAL A CA 1
ATOM 2630 C C . VAL A 1 347 ? 24.190 1.226 -2.742 1.00 91.25 347 VAL A C 1
ATOM 2632 O O . VAL A 1 347 ? 23.442 0.925 -1.808 1.00 91.25 347 VAL A O 1
ATOM 2635 N N . LEU A 1 348 ? 24.397 2.502 -3.088 1.00 92.12 348 LEU A N 1
ATOM 2636 C CA . LEU A 1 348 ? 23.761 3.623 -2.394 1.00 92.12 348 LEU A CA 1
ATOM 2637 C C . LEU A 1 348 ? 22.226 3.561 -2.480 1.00 92.12 348 LEU A C 1
ATOM 2639 O O . LEU A 1 348 ? 21.551 3.693 -1.458 1.00 92.12 348 LEU A O 1
ATOM 2643 N N . PHE A 1 349 ? 21.667 3.335 -3.670 1.00 92.19 349 PHE A N 1
ATOM 2644 C CA . PHE A 1 349 ? 20.222 3.175 -3.865 1.00 92.19 349 PHE A CA 1
ATOM 2645 C C . PHE A 1 349 ? 19.685 1.950 -3.120 1.00 92.19 349 PHE A C 1
ATOM 2647 O O . PHE A 1 349 ? 18.621 2.032 -2.505 1.00 92.19 349 PHE A O 1
ATOM 2654 N N . SER A 1 350 ? 20.450 0.859 -3.094 1.00 92.56 350 SER A N 1
ATOM 2655 C CA . SER A 1 350 ? 20.150 -0.360 -2.342 1.00 92.56 350 SER A CA 1
ATOM 2656 C C . SER A 1 350 ? 19.930 -0.072 -0.856 1.00 92.56 350 SER A C 1
ATOM 2658 O O . SER A 1 350 ? 18.899 -0.416 -0.267 1.00 92.56 350 SER A O 1
ATOM 2660 N N . VAL A 1 351 ? 20.870 0.655 -0.249 1.00 91.88 351 VAL A N 1
ATOM 2661 C CA . VAL A 1 351 ? 20.819 1.049 1.165 1.00 91.88 351 VAL A CA 1
ATOM 2662 C C . VAL A 1 351 ? 19.699 2.062 1.427 1.00 91.88 351 VAL A C 1
ATOM 2664 O O . VAL A 1 351 ? 18.958 1.932 2.400 1.00 91.88 351 VAL A O 1
ATOM 2667 N N . ILE A 1 352 ? 19.520 3.060 0.558 1.00 91.00 352 ILE A N 1
ATOM 2668 C CA . ILE A 1 352 ? 18.475 4.082 0.723 1.00 91.00 352 ILE A CA 1
ATOM 2669 C C . ILE A 1 352 ? 17.074 3.459 0.671 1.00 91.00 352 ILE A C 1
ATOM 2671 O O . ILE A 1 352 ? 16.236 3.742 1.535 1.00 91.00 352 ILE A O 1
ATOM 2675 N N . VAL A 1 353 ? 16.808 2.611 -0.325 1.00 91.75 353 VAL A N 1
ATOM 2676 C CA . VAL A 1 353 ? 15.489 1.996 -0.517 1.00 91.75 353 VAL A CA 1
ATOM 2677 C C . VAL A 1 353 ? 15.207 0.959 0.569 1.00 91.75 353 VAL A C 1
ATOM 2679 O O . VAL A 1 353 ? 14.098 0.956 1.107 1.00 91.75 353 VAL A O 1
ATOM 2682 N N . SER A 1 354 ? 16.194 0.150 0.973 1.00 92.81 354 SER A N 1
ATOM 2683 C CA . SER A 1 354 ? 16.026 -0.787 2.094 1.00 92.81 354 SER A CA 1
ATOM 2684 C C . SER A 1 354 ? 15.713 -0.045 3.400 1.00 92.81 354 SER A C 1
ATOM 2686 O O . SER A 1 354 ? 14.696 -0.324 4.037 1.00 92.81 354 SER A O 1
ATOM 2688 N N . ILE A 1 355 ? 16.481 0.985 3.770 1.00 90.12 355 ILE A N 1
ATOM 2689 C CA . ILE A 1 355 ? 16.197 1.803 4.962 1.00 90.12 355 ILE A CA 1
ATOM 2690 C C . ILE A 1 355 ? 14.794 2.430 4.889 1.00 90.12 355 ILE A C 1
ATOM 2692 O O . ILE A 1 355 ? 14.065 2.443 5.886 1.00 90.12 355 ILE A O 1
ATOM 2696 N N . SER A 1 356 ? 14.377 2.904 3.711 1.00 89.69 356 SER A N 1
ATOM 2697 C CA . SER A 1 356 ? 13.030 3.447 3.504 1.00 89.69 356 SER A CA 1
ATOM 2698 C C . SER A 1 356 ? 11.931 2.395 3.707 1.00 89.69 356 SER A C 1
ATOM 2700 O O . SER A 1 356 ? 10.949 2.654 4.410 1.00 89.69 356 SER A O 1
ATOM 2702 N N . ALA A 1 357 ? 12.106 1.191 3.151 1.00 91.75 357 ALA A N 1
ATOM 2703 C CA . ALA A 1 357 ? 11.177 0.075 3.313 1.00 91.75 357 ALA A CA 1
ATOM 2704 C C . ALA A 1 357 ? 11.079 -0.373 4.781 1.00 91.75 357 ALA A C 1
ATOM 2706 O O . ALA A 1 357 ? 9.976 -0.531 5.303 1.00 91.75 357 ALA A O 1
ATOM 2707 N N . MET A 1 358 ? 12.208 -0.474 5.489 1.00 91.19 358 MET A N 1
ATOM 2708 C CA . MET A 1 358 ? 12.244 -0.756 6.930 1.00 91.19 358 MET A CA 1
ATOM 2709 C C . MET A 1 358 ? 11.479 0.307 7.735 1.00 91.19 358 MET A C 1
ATOM 2711 O O . MET A 1 358 ? 10.709 -0.016 8.642 1.00 91.19 358 MET A O 1
ATOM 2715 N N . GLY A 1 359 ? 11.630 1.580 7.367 1.00 86.75 359 GLY A N 1
ATOM 2716 C CA . GLY A 1 359 ? 10.868 2.686 7.935 1.00 86.75 359 GLY A CA 1
ATOM 2717 C C . GLY A 1 359 ? 9.358 2.564 7.732 1.00 86.75 359 GLY A C 1
ATOM 2718 O O . GLY A 1 359 ? 8.586 2.685 8.686 1.00 86.75 359 GLY A O 1
ATOM 2719 N N . ALA A 1 360 ? 8.935 2.279 6.499 1.00 87.25 360 ALA A N 1
ATOM 2720 C CA . ALA A 1 360 ? 7.531 2.065 6.154 1.00 87.25 360 ALA A CA 1
ATOM 2721 C C . ALA A 1 360 ? 6.932 0.847 6.880 1.00 87.25 360 ALA A C 1
ATOM 2723 O O . ALA A 1 360 ? 5.772 0.893 7.307 1.00 87.25 360 ALA A O 1
ATOM 2724 N N . LEU A 1 361 ? 7.724 -0.215 7.060 1.00 91.50 361 LEU A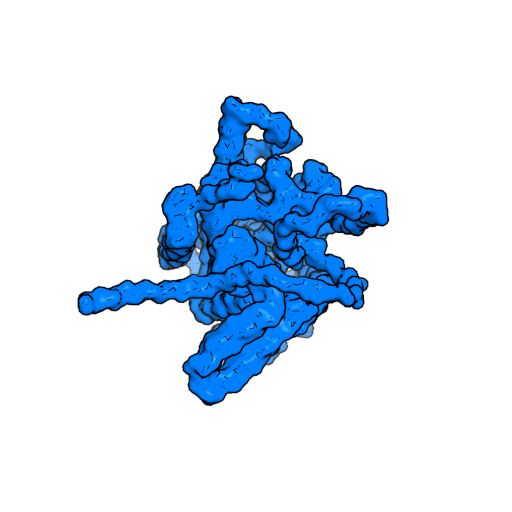 N 1
ATOM 2725 C CA . LEU A 1 361 ? 7.342 -1.399 7.823 1.00 91.50 361 LEU A CA 1
ATOM 2726 C C . LEU A 1 361 ? 7.120 -1.052 9.296 1.00 91.50 361 LEU A C 1
ATOM 2728 O O . LEU A 1 361 ? 6.071 -1.373 9.848 1.00 91.50 361 LEU A O 1
ATOM 2732 N N . ASN A 1 362 ? 8.060 -0.336 9.918 1.00 88.88 362 ASN A N 1
ATOM 2733 C CA . ASN A 1 362 ? 7.947 0.093 11.310 1.00 88.88 362 ASN A CA 1
ATOM 2734 C C . ASN A 1 362 ? 6.668 0.917 11.557 1.00 88.88 362 ASN A C 1
ATOM 2736 O O . ASN A 1 362 ? 5.916 0.648 12.497 1.00 88.88 362 ASN A O 1
ATOM 2740 N N . SER A 1 363 ? 6.374 1.880 10.677 1.00 84.44 363 SER A N 1
ATOM 2741 C CA . SER A 1 363 ? 5.147 2.680 10.757 1.00 84.44 363 SER A CA 1
ATOM 2742 C C . SER A 1 363 ? 3.875 1.842 10.570 1.00 84.44 363 SER A C 1
ATOM 2744 O O . SER A 1 363 ? 2.910 2.038 11.312 1.00 84.44 363 SER A O 1
ATOM 2746 N N . ASN A 1 364 ? 3.854 0.895 9.623 1.00 88.00 364 ASN A N 1
ATOM 2747 C CA . ASN A 1 364 ? 2.682 0.040 9.405 1.00 88.00 364 ASN A CA 1
ATOM 2748 C C . ASN A 1 364 ? 2.451 -0.960 10.542 1.00 88.00 364 ASN A C 1
ATOM 2750 O O . ASN A 1 364 ? 1.299 -1.160 10.934 1.00 88.00 364 ASN A O 1
ATOM 2754 N N . VAL A 1 365 ? 3.508 -1.548 11.110 1.00 90.12 365 VAL A N 1
ATOM 2755 C CA . VAL A 1 365 ? 3.411 -2.451 12.268 1.00 90.12 365 VAL A CA 1
ATOM 2756 C C . VAL A 1 365 ? 2.757 -1.730 13.446 1.00 90.12 365 VAL A C 1
ATOM 2758 O O . VAL A 1 365 ? 1.795 -2.234 14.031 1.00 90.12 365 VAL A O 1
ATOM 2761 N N . PHE A 1 366 ? 3.207 -0.508 13.736 1.00 84.81 366 PHE A N 1
ATOM 2762 C CA . PHE A 1 366 ? 2.643 0.312 14.803 1.00 84.81 366 PHE A CA 1
ATOM 2763 C C . PHE A 1 366 ? 1.187 0.728 14.534 1.00 84.81 366 PHE A C 1
ATOM 2765 O O . PHE A 1 366 ? 0.326 0.594 15.407 1.00 84.81 366 PHE A O 1
ATOM 2772 N N . ALA A 1 367 ? 0.885 1.201 13.320 1.00 84.19 367 ALA A N 1
ATOM 2773 C CA . ALA A 1 367 ? -0.470 1.602 12.944 1.00 84.19 367 ALA A CA 1
ATOM 2774 C C . ALA A 1 367 ? -1.458 0.425 13.009 1.00 84.19 367 ALA A C 1
ATOM 2776 O O . ALA A 1 367 ? -2.571 0.574 13.510 1.00 84.19 367 ALA A O 1
ATOM 2777 N N . THR A 1 368 ? -1.039 -0.762 12.564 1.00 89.50 368 THR A N 1
ATOM 2778 C CA . THR A 1 368 ? -1.870 -1.974 12.589 1.00 89.50 368 THR A CA 1
ATOM 2779 C C . THR A 1 368 ? -2.173 -2.412 14.017 1.00 89.50 368 THR A C 1
ATOM 2781 O O . THR A 1 368 ? -3.325 -2.705 14.332 1.00 89.50 368 THR A O 1
ATOM 2784 N N . ALA A 1 369 ? -1.179 -2.380 14.909 1.00 88.69 369 ALA A N 1
ATOM 2785 C CA . ALA A 1 369 ? -1.391 -2.687 16.320 1.00 88.69 369 ALA A CA 1
ATOM 2786 C C . ALA A 1 369 ? -2.422 -1.744 16.961 1.00 88.69 369 ALA A C 1
ATOM 2788 O O . ALA A 1 369 ? -3.321 -2.205 17.662 1.00 88.69 369 ALA A O 1
ATOM 2789 N N . LYS A 1 370 ? -2.358 -0.438 16.669 1.00 85.44 370 LYS A N 1
ATOM 2790 C CA . LYS A 1 370 ? -3.359 0.534 17.141 1.00 85.44 370 LYS A CA 1
ATOM 2791 C C . LYS A 1 370 ? -4.760 0.261 16.594 1.00 85.44 370 LYS A C 1
ATOM 2793 O O . LYS A 1 370 ? -5.721 0.338 17.354 1.00 85.44 370 LYS A O 1
ATOM 2798 N N . LEU A 1 371 ? -4.884 -0.089 15.313 1.00 87.38 371 LEU A N 1
ATOM 2799 C CA . LEU A 1 371 ? -6.176 -0.462 14.723 1.00 87.38 371 LEU A CA 1
ATOM 2800 C C . LEU A 1 371 ? -6.788 -1.675 15.434 1.00 87.38 371 LEU A C 1
ATOM 2802 O O . LEU A 1 371 ? -7.976 -1.663 15.743 1.00 87.38 371 LEU A O 1
ATOM 2806 N N . VAL A 1 372 ? -5.973 -2.683 15.755 1.00 90.81 372 VAL A N 1
ATOM 2807 C CA . VAL A 1 372 ? -6.413 -3.872 16.499 1.00 90.81 372 VAL A CA 1
ATOM 2808 C C . VAL A 1 372 ? -6.837 -3.521 17.932 1.00 90.81 372 VAL A C 1
ATOM 2810 O O . VAL A 1 372 ? -7.855 -4.037 18.392 1.00 90.81 372 VAL A O 1
ATOM 2813 N N . VAL A 1 373 ? -6.130 -2.610 18.615 1.00 87.12 373 VAL A N 1
ATOM 2814 C CA . VAL A 1 373 ? -6.539 -2.109 19.944 1.00 87.12 373 VAL A CA 1
ATOM 2815 C C . VAL A 1 373 ? -7.916 -1.458 19.881 1.00 87.12 373 VAL A C 1
ATOM 2817 O O . VAL A 1 373 ? -8.808 -1.850 20.629 1.00 87.12 373 VAL A O 1
ATOM 2820 N N . VAL A 1 374 ? -8.115 -0.504 18.968 1.00 85.81 374 VAL A N 1
ATOM 2821 C CA . VAL A 1 374 ? -9.392 0.219 18.833 1.00 85.81 374 VAL A CA 1
ATOM 2822 C C . VAL A 1 374 ? -10.525 -0.738 18.453 1.00 85.81 374 VAL A C 1
ATOM 2824 O O . VAL A 1 374 ? -11.629 -0.656 18.989 1.00 85.81 374 VAL A O 1
ATOM 2827 N N . ALA A 1 375 ? -10.254 -1.694 17.568 1.00 87.88 375 ALA A N 1
ATOM 2828 C CA . ALA A 1 375 ? -11.210 -2.725 17.190 1.00 87.88 375 ALA A CA 1
ATOM 2829 C C . ALA A 1 375 ? -11.577 -3.643 18.371 1.00 87.88 375 ALA A C 1
ATOM 2831 O O . ALA A 1 375 ? -12.744 -3.984 18.553 1.00 87.88 375 ALA A O 1
ATOM 2832 N N . SER A 1 376 ? -10.607 -4.005 19.214 1.00 86.69 376 SER A N 1
ATOM 2833 C CA . SER A 1 376 ? -10.851 -4.766 20.442 1.00 86.69 376 SER A CA 1
ATOM 2834 C C . SER A 1 376 ? -11.664 -3.972 21.470 1.00 86.69 376 SER A C 1
ATOM 2836 O O . SER A 1 376 ? -12.614 -4.506 22.037 1.00 86.69 376 SER A O 1
ATOM 2838 N N . GLN A 1 377 ? -11.383 -2.677 21.641 1.00 83.50 377 GLN A N 1
ATOM 2839 C CA . GLN A 1 377 ? -12.158 -1.782 22.512 1.00 83.50 377 GLN A CA 1
ATOM 2840 C C . GLN A 1 377 ? -13.614 -1.625 22.052 1.00 83.50 377 GLN A C 1
ATOM 2842 O O . GLN A 1 377 ? -14.514 -1.536 22.881 1.00 83.50 377 GLN A O 1
ATOM 2847 N N . ARG A 1 378 ? -13.869 -1.662 20.737 1.00 82.94 378 ARG A N 1
ATOM 2848 C CA . ARG A 1 378 ? -15.229 -1.736 20.166 1.00 82.94 378 ARG A CA 1
ATOM 2849 C C . ARG A 1 378 ? -15.879 -3.120 20.287 1.00 82.94 378 ARG A C 1
ATOM 2851 O O . ARG A 1 378 ? -17.002 -3.321 19.839 1.00 82.94 378 ARG A O 1
ATOM 2858 N N . GLY A 1 379 ? -15.177 -4.094 20.857 1.00 83.50 379 GLY A N 1
ATOM 2859 C CA . GLY A 1 379 ? -15.647 -5.463 21.024 1.00 83.50 379 GLY A CA 1
ATOM 2860 C C . GLY A 1 379 ? -15.521 -6.340 19.778 1.00 83.50 379 GLY A C 1
ATOM 2861 O O . GLY A 1 379 ? -15.881 -7.513 19.865 1.00 83.50 379 GLY A O 1
ATOM 2862 N N . TYR A 1 380 ? -14.997 -5.835 18.652 1.00 87.00 380 TYR A N 1
ATOM 2863 C CA . TYR A 1 380 ? -14.817 -6.617 17.419 1.00 87.00 380 TYR A CA 1
ATOM 2864 C C . TYR A 1 380 ? -13.772 -7.722 17.579 1.00 87.00 380 TYR A C 1
ATOM 2866 O O . TYR A 1 380 ? -13.909 -8.786 16.988 1.00 87.00 380 TYR A O 1
ATOM 2874 N N . PHE A 1 381 ? -12.745 -7.490 18.394 1.00 88.56 381 PHE A N 1
ATOM 2875 C CA . PHE A 1 381 ? -11.747 -8.497 18.751 1.00 88.56 381 PHE A CA 1
ATOM 2876 C C . PHE A 1 381 ? -11.834 -8.865 20.241 1.00 88.56 381 PHE A C 1
ATOM 2878 O O . PHE A 1 381 ? -12.406 -8.109 21.030 1.00 88.56 381 PHE A O 1
ATOM 2885 N N . PRO A 1 382 ? -11.258 -10.009 20.661 1.00 86.31 382 PRO A N 1
ATOM 2886 C CA . PRO A 1 382 ? -11.147 -10.366 22.074 1.00 86.31 382 PRO A CA 1
ATOM 2887 C C . PRO A 1 382 ? -10.494 -9.259 22.906 1.00 86.31 382 PRO A C 1
ATOM 2889 O O . PRO A 1 382 ? -9.548 -8.621 22.441 1.00 86.31 382 PRO A O 1
ATOM 2892 N N . ALA A 1 383 ? -10.957 -9.074 24.147 1.00 80.44 383 ALA A N 1
ATOM 2893 C CA . ALA A 1 383 ? -10.522 -7.986 25.029 1.00 80.44 383 ALA A CA 1
ATOM 2894 C C . ALA A 1 383 ? -9.007 -7.988 25.297 1.00 80.44 383 ALA A C 1
ATOM 2896 O O . ALA A 1 383 ? -8.417 -6.928 25.450 1.00 80.44 383 ALA A O 1
ATOM 2897 N N . VAL A 1 384 ? -8.350 -9.154 25.252 1.00 80.38 384 VAL A N 1
ATOM 2898 C CA . VAL A 1 384 ? -6.886 -9.286 25.400 1.00 80.38 384 VAL A CA 1
ATOM 2899 C C . VAL A 1 384 ? -6.113 -8.402 24.408 1.00 80.38 384 VAL A C 1
ATOM 2901 O O . VAL A 1 384 ? -5.031 -7.901 24.712 1.00 80.38 384 VAL A O 1
ATOM 2904 N N . LEU A 1 385 ? -6.688 -8.149 23.230 1.00 86.12 385 LEU A N 1
ATOM 2905 C CA . LEU A 1 385 ? -6.088 -7.311 22.194 1.00 86.12 385 LEU A CA 1
ATOM 2906 C C . LEU A 1 385 ? -6.309 -5.801 22.413 1.00 86.12 385 LEU A C 1
ATOM 2908 O O . LEU A 1 385 ? -5.704 -5.004 21.704 1.00 86.12 385 LEU A O 1
ATOM 2912 N N . ALA A 1 386 ? -7.081 -5.377 23.418 1.00 80.56 386 ALA A N 1
ATOM 2913 C CA . ALA A 1 386 ? -7.285 -3.964 23.767 1.00 80.56 386 ALA A CA 1
ATOM 2914 C C . ALA A 1 386 ? -6.082 -3.339 24.502 1.00 80.56 386 ALA A C 1
ATOM 2916 O O . ALA A 1 386 ? -6.158 -2.196 24.952 1.00 80.56 386 ALA A O 1
ATOM 2917 N N . ASN A 1 387 ? -4.967 -4.075 24.612 1.00 75.38 387 ASN A N 1
ATOM 2918 C CA . ASN A 1 387 ? -3.758 -3.767 25.380 1.00 75.38 387 ASN A CA 1
ATOM 2919 C C . ASN A 1 387 ? -3.963 -3.788 26.905 1.00 75.38 387 ASN A C 1
ATOM 2921 O O . ASN A 1 387 ? -3.368 -4.618 27.596 1.00 75.38 387 ASN A O 1
ATOM 2925 N N . LEU A 1 388 ? -4.819 -2.897 27.406 1.00 75.06 388 LEU A N 1
ATOM 2926 C CA . LEU A 1 388 ? -5.207 -2.778 28.810 1.00 75.06 388 LEU A CA 1
ATOM 2927 C C . LEU A 1 388 ? -6.661 -3.233 28.944 1.00 75.06 388 LEU A C 1
ATOM 2929 O O . LEU A 1 388 ? -7.586 -2.455 28.724 1.00 75.06 388 LEU A O 1
ATOM 2933 N N . HIS A 1 389 ? -6.855 -4.515 29.242 1.00 64.94 389 HIS A N 1
ATOM 2934 C CA . HIS A 1 389 ? -8.188 -5.111 29.368 1.00 64.94 389 HIS A CA 1
ATOM 2935 C C . HIS A 1 389 ? -8.668 -5.235 30.820 1.00 64.94 389 HIS A C 1
ATOM 2937 O O . HIS A 1 389 ? -9.849 -5.477 31.050 1.00 64.94 389 HIS A O 1
ATOM 2943 N N . CYS A 1 390 ? -7.761 -5.100 31.792 1.00 67.75 390 CYS A N 1
ATOM 2944 C CA . CYS A 1 390 ? -8.064 -5.073 33.222 1.00 67.75 390 CYS A CA 1
ATOM 2945 C C . CYS A 1 390 ? -8.170 -3.629 33.727 1.00 67.75 390 CYS A C 1
ATOM 2947 O O . CYS A 1 390 ? -7.511 -2.730 33.206 1.00 67.75 390 CYS A O 1
ATOM 2949 N N . SER A 1 391 ? -8.967 -3.427 34.778 1.00 69.38 391 SER A N 1
ATOM 2950 C CA . SER A 1 391 ? -9.138 -2.145 35.475 1.00 69.38 391 SER A CA 1
ATOM 2951 C C . SER A 1 391 ? -7.864 -1.660 36.167 1.00 69.38 391 SER A C 1
ATOM 2953 O O . SER A 1 391 ? -7.600 -0.458 36.200 1.00 69.38 391 SER A O 1
ATOM 2955 N N . SER A 1 392 ? -7.062 -2.584 36.700 1.00 76.69 392 SER A N 1
ATOM 2956 C CA . SER A 1 392 ? -5.829 -2.292 37.430 1.00 76.69 392 SER A CA 1
ATOM 2957 C C . SER A 1 392 ? -4.714 -3.274 37.073 1.00 76.69 392 SER A C 1
ATOM 2959 O O . SER A 1 392 ? -4.966 -4.442 36.774 1.00 76.69 392 SER A O 1
ATOM 2961 N N . GLU A 1 393 ? -3.464 -2.811 37.172 1.00 79.62 393 GLU A N 1
ATOM 2962 C CA . GLU A 1 393 ? -2.261 -3.641 37.024 1.00 79.62 393 GLU A CA 1
ATOM 2963 C C . GLU A 1 393 ? -2.269 -4.809 38.020 1.00 79.62 393 GLU A C 1
ATOM 2965 O O . GLU A 1 393 ? -1.864 -5.920 37.682 1.00 79.62 393 GLU A O 1
ATOM 2970 N N . LYS A 1 394 ? -2.787 -4.579 39.234 1.00 76.31 394 LYS A N 1
ATOM 2971 C CA . LYS A 1 394 ? -2.894 -5.612 40.273 1.00 76.31 394 LYS A CA 1
ATOM 2972 C C . LYS A 1 394 ? -3.890 -6.710 39.901 1.00 76.31 394 LYS A C 1
ATOM 2974 O O . LYS A 1 394 ? -3.600 -7.878 40.140 1.00 76.31 394 LYS A O 1
ATOM 2979 N N . ASP A 1 395 ? -5.015 -6.344 39.289 1.00 78.44 395 ASP A N 1
ATOM 2980 C CA . ASP A 1 395 ? -6.058 -7.297 38.884 1.00 78.44 395 ASP A CA 1
ATOM 2981 C C . ASP A 1 395 ? -5.530 -8.233 37.793 1.00 78.44 395 ASP A C 1
ATOM 2983 O O . ASP A 1 395 ? -5.759 -9.441 37.825 1.00 78.44 395 ASP A O 1
ATOM 2987 N N . GLU A 1 396 ? -4.761 -7.680 36.851 1.00 78.19 396 GLU A N 1
ATOM 2988 C CA . GLU A 1 396 ? -4.117 -8.475 35.810 1.00 78.19 396 GLU A CA 1
ATOM 2989 C C . GLU A 1 396 ? -3.039 -9.402 36.382 1.00 78.19 396 GLU A C 1
ATOM 2991 O O . GLU A 1 396 ? -2.995 -10.575 36.016 1.00 78.19 396 GLU A O 1
ATOM 2996 N N . ALA A 1 397 ? -2.200 -8.908 37.303 1.00 75.75 397 ALA A N 1
ATOM 2997 C CA . ALA A 1 397 ? -1.200 -9.740 37.973 1.00 75.75 397 ALA A CA 1
ATOM 2998 C C . ALA A 1 397 ? -1.852 -10.917 38.716 1.00 75.75 397 ALA A C 1
ATOM 3000 O O . ALA A 1 397 ? -1.366 -12.039 38.610 1.00 75.75 397 ALA A O 1
ATOM 3001 N N . GLY A 1 398 ? -2.961 -10.666 39.422 1.00 74.50 398 GLY A N 1
ATOM 3002 C CA . GLY A 1 398 ? -3.711 -11.693 40.149 1.00 74.50 398 GLY A CA 1
ATOM 3003 C C . GLY A 1 398 ? -4.282 -12.769 39.226 1.00 74.50 398 GLY A C 1
ATOM 3004 O O . GLY A 1 398 ? -4.045 -13.952 39.454 1.00 74.50 398 GLY A O 1
ATOM 3005 N N . TYR A 1 399 ? -4.948 -12.365 38.138 1.00 75.62 399 TYR A N 1
ATOM 3006 C CA . TYR A 1 399 ? -5.487 -13.298 37.141 1.00 75.62 399 TYR A CA 1
ATOM 3007 C C . TYR A 1 399 ? -4.392 -14.156 36.492 1.00 75.62 399 TYR A C 1
ATOM 3009 O O . TYR A 1 399 ? -4.531 -15.369 36.336 1.00 75.62 399 TYR A O 1
ATOM 3017 N N . VAL A 1 400 ? -3.280 -13.525 36.113 1.00 76.31 400 VAL A N 1
ATOM 3018 C CA . VAL A 1 400 ? -2.134 -14.209 35.510 1.00 76.31 400 VAL A CA 1
ATOM 3019 C C . VAL A 1 400 ? -1.540 -15.223 36.483 1.00 76.31 400 VAL A C 1
ATOM 3021 O O . VAL A 1 400 ? -1.269 -16.351 36.079 1.00 76.31 400 VAL A O 1
ATOM 3024 N N . ASP A 1 401 ? -1.327 -14.843 37.742 1.00 75.69 401 ASP A N 1
ATOM 3025 C CA . ASP A 1 401 ? -0.687 -15.717 38.726 1.00 75.69 401 ASP A CA 1
ATOM 3026 C C . ASP A 1 401 ? -1.576 -16.919 39.082 1.00 75.69 401 ASP A C 1
ATOM 3028 O O . ASP A 1 401 ? -1.073 -18.039 39.188 1.00 75.69 401 ASP A O 1
ATOM 3032 N N . GLU A 1 402 ? -2.897 -16.719 39.142 1.00 81.00 402 GLU A N 1
ATOM 3033 C CA . GLU A 1 402 ? -3.887 -17.788 39.306 1.00 81.00 402 GLU A CA 1
ATOM 3034 C C . GLU A 1 402 ? -3.829 -18.792 38.142 1.00 81.00 402 GLU A C 1
ATOM 3036 O O . GLU A 1 402 ? -3.699 -19.995 38.369 1.00 81.00 402 GLU A O 1
ATOM 3041 N N . GLN A 1 403 ? -3.811 -18.318 36.891 1.00 76.12 403 GLN A N 1
ATOM 3042 C CA . GLN A 1 403 ? -3.723 -19.181 35.702 1.00 76.12 403 GLN A CA 1
ATOM 3043 C C . GLN A 1 403 ? -2.365 -19.895 35.577 1.00 76.12 403 GLN A C 1
ATOM 3045 O O . GLN A 1 403 ? -2.291 -21.051 35.160 1.00 76.12 403 GLN A O 1
ATOM 3050 N N . LEU A 1 404 ? -1.271 -19.228 35.954 1.00 75.12 404 LEU A N 1
ATOM 3051 C CA . LEU A 1 404 ? 0.084 -19.787 35.899 1.00 75.12 404 LEU A CA 1
ATOM 3052 C C . LEU A 1 404 ? 0.423 -20.711 37.069 1.00 75.12 404 LEU A C 1
ATOM 3054 O O . LEU A 1 404 ? 1.415 -21.438 36.987 1.00 75.12 404 LEU A O 1
ATOM 3058 N N . SER A 1 405 ? -0.380 -20.715 38.133 1.00 72.19 405 SER A N 1
ATOM 3059 C CA . SER A 1 405 ? -0.203 -21.616 39.278 1.00 72.19 405 SER A CA 1
ATOM 3060 C C . SER A 1 405 ? -0.374 -23.098 38.910 1.00 72.19 405 SER A C 1
ATOM 3062 O O . SER A 1 405 ? 0.224 -23.960 39.553 1.00 72.19 405 SER A O 1
ATOM 3064 N N . ALA A 1 406 ? -1.110 -23.390 37.831 1.00 75.75 406 ALA A N 1
ATOM 3065 C CA . ALA A 1 406 ? -1.361 -24.739 37.326 1.00 75.75 406 ALA A CA 1
ATOM 3066 C C . ALA A 1 406 ? -0.260 -25.285 36.387 1.00 75.75 406 ALA A C 1
ATOM 3068 O O . ALA A 1 406 ? -0.297 -26.457 36.009 1.00 75.75 406 ALA A O 1
ATOM 3069 N N . LEU A 1 407 ? 0.721 -24.464 35.985 1.00 76.19 407 LEU A N 1
ATOM 3070 C CA . LEU A 1 407 ? 1.764 -24.859 35.030 1.00 76.19 407 LEU A CA 1
ATOM 3071 C C . LEU A 1 407 ? 2.944 -25.588 35.712 1.00 76.19 407 LEU A C 1
ATOM 3073 O O . LEU A 1 407 ? 3.367 -25.206 36.806 1.00 76.19 407 LEU A O 1
ATOM 3077 N N . PRO A 1 408 ? 3.563 -26.593 35.054 1.00 79.75 408 PRO A N 1
ATOM 3078 C CA . PRO A 1 408 ? 4.763 -27.254 35.563 1.00 79.75 408 PRO A CA 1
ATOM 3079 C C . PRO A 1 408 ? 5.907 -26.255 35.782 1.00 79.75 408 PRO A C 1
ATOM 3081 O O . PRO A 1 408 ? 6.128 -25.368 34.955 1.00 79.75 408 PRO A O 1
ATOM 3084 N N . ARG A 1 409 ? 6.704 -26.437 36.847 1.00 69.94 409 ARG A N 1
ATOM 3085 C CA . ARG A 1 409 ? 7.800 -25.515 37.231 1.00 69.94 409 ARG A CA 1
ATOM 3086 C C . ARG A 1 409 ? 8.808 -25.225 36.104 1.00 69.94 409 ARG A C 1
ATOM 3088 O O . ARG A 1 409 ? 9.333 -24.118 36.046 1.00 69.94 409 ARG A O 1
ATOM 3095 N N . LEU A 1 410 ? 9.028 -26.184 35.198 1.00 73.50 410 LEU A N 1
ATOM 3096 C CA . LEU A 1 410 ? 9.892 -26.048 34.013 1.00 73.50 410 LEU A CA 1
ATOM 3097 C C . LEU A 1 410 ? 9.395 -24.994 33.007 1.00 73.50 410 LEU A C 1
ATOM 3099 O O . LEU A 1 410 ? 10.205 -24.303 32.398 1.00 73.50 410 LEU A O 1
ATOM 3103 N N . LEU A 1 411 ? 8.077 -24.847 32.854 1.00 73.00 411 LEU A N 1
ATOM 3104 C CA . LEU A 1 411 ? 7.452 -23.866 31.958 1.00 73.00 411 LEU A CA 1
ATOM 3105 C C . LEU A 1 411 ? 7.055 -22.584 32.705 1.00 73.00 411 LEU A C 1
ATOM 3107 O O . LEU A 1 411 ? 7.071 -21.497 32.131 1.00 73.00 411 LEU A O 1
ATOM 3111 N N . GLY A 1 412 ? 6.743 -22.692 33.999 1.00 70.38 412 GLY A N 1
ATOM 3112 C CA . GLY A 1 412 ? 6.253 -21.578 34.809 1.00 70.38 412 GLY A CA 1
ATOM 3113 C C . GLY A 1 412 ? 7.243 -20.419 34.938 1.00 70.38 412 GLY A C 1
ATOM 3114 O O . GLY A 1 412 ? 6.838 -19.268 34.817 1.00 70.38 412 GLY A O 1
ATOM 3115 N N . GLY A 1 413 ? 8.539 -20.690 35.129 1.00 76.19 413 GLY A N 1
ATOM 3116 C CA . GLY A 1 413 ? 9.562 -19.643 35.284 1.00 76.19 413 GLY A CA 1
ATOM 3117 C C . GLY A 1 413 ? 9.690 -18.716 34.063 1.00 76.19 413 GLY A C 1
ATOM 3118 O O . GLY A 1 413 ? 9.493 -17.506 34.202 1.00 76.19 413 GLY A O 1
ATOM 3119 N N . PRO A 1 414 ? 9.959 -19.257 32.858 1.00 80.19 414 PRO A N 1
ATOM 3120 C CA . PRO A 1 414 ? 10.059 -18.464 31.633 1.00 80.19 414 PRO A CA 1
ATOM 3121 C C . PRO A 1 414 ? 8.767 -17.716 31.294 1.00 80.19 414 PRO A C 1
ATOM 3123 O O . PRO A 1 414 ? 8.815 -16.540 30.931 1.00 80.19 414 PRO A O 1
ATOM 3126 N N . ILE A 1 415 ? 7.607 -18.366 31.451 1.00 79.25 415 ILE A N 1
ATOM 3127 C CA . ILE A 1 415 ? 6.318 -17.750 31.121 1.00 79.25 415 ILE A CA 1
ATOM 3128 C C . ILE A 1 415 ? 5.992 -16.626 32.111 1.00 79.25 415 ILE A C 1
ATOM 3130 O O . ILE A 1 415 ? 5.626 -15.540 31.670 1.00 79.25 415 ILE A O 1
ATOM 3134 N N . LYS A 1 416 ? 6.199 -16.813 33.424 1.00 78.00 416 LYS A N 1
ATOM 3135 C CA . LYS A 1 416 ? 6.024 -15.728 34.410 1.00 78.00 416 LYS A CA 1
ATOM 3136 C C . LYS A 1 416 ? 6.958 -14.551 34.130 1.00 78.00 416 LYS A C 1
ATOM 3138 O O . LYS A 1 416 ? 6.518 -13.404 34.183 1.00 78.00 416 LYS A O 1
ATOM 3143 N N . GLY A 1 417 ? 8.219 -14.820 33.780 1.00 78.06 417 GLY A N 1
ATOM 3144 C CA . GLY A 1 417 ? 9.180 -13.784 33.394 1.00 78.06 417 GLY A CA 1
ATOM 3145 C C . GLY A 1 417 ? 8.724 -12.993 32.166 1.00 78.06 417 GLY A C 1
ATOM 3146 O O . GLY A 1 417 ? 8.733 -11.761 32.181 1.00 78.06 417 GLY A O 1
ATOM 3147 N N . PHE A 1 418 ? 8.249 -13.688 31.129 1.00 81.31 418 PHE A N 1
ATOM 3148 C CA . PHE A 1 418 ? 7.692 -13.054 29.937 1.00 81.31 418 PHE A CA 1
ATOM 3149 C C . PHE A 1 418 ? 6.443 -12.231 30.261 1.00 81.31 418 PHE A C 1
ATOM 3151 O O . PHE A 1 418 ? 6.363 -11.066 29.872 1.00 81.31 418 PHE A O 1
ATOM 3158 N N . VAL A 1 419 ? 5.488 -12.781 31.015 1.00 80.81 419 VAL A N 1
ATOM 3159 C CA . VAL A 1 419 ? 4.252 -12.064 31.343 1.00 80.81 419 VAL A CA 1
ATOM 3160 C C . VAL A 1 419 ? 4.545 -10.819 32.176 1.00 80.81 419 VAL A C 1
ATOM 3162 O O . VAL A 1 419 ? 4.089 -9.741 31.798 1.00 80.81 419 VAL A O 1
ATOM 3165 N N . SER A 1 420 ? 5.382 -10.914 33.212 1.00 77.56 420 SER A N 1
ATOM 3166 C CA . SER A 1 420 ? 5.805 -9.755 34.010 1.00 77.56 420 SER A CA 1
ATOM 3167 C C . SER A 1 420 ? 6.495 -8.684 33.154 1.00 77.56 420 SER A C 1
ATOM 3169 O O . SER A 1 420 ? 6.184 -7.493 33.260 1.00 77.56 420 SER A O 1
ATOM 3171 N N . TRP A 1 421 ? 7.371 -9.096 32.228 1.00 81.44 421 TRP A N 1
ATOM 3172 C CA . TRP A 1 421 ? 8.002 -8.184 31.273 1.00 81.44 421 TRP A CA 1
ATOM 3173 C C . TRP A 1 421 ? 6.969 -7.475 30.387 1.00 81.44 421 TRP A C 1
ATOM 3175 O O . TRP A 1 421 ? 7.026 -6.249 30.239 1.00 81.44 421 TRP A O 1
ATOM 3185 N N . THR A 1 422 ? 5.997 -8.213 29.835 1.00 82.75 422 THR A N 1
ATOM 3186 C CA . THR A 1 422 ? 4.943 -7.612 29.007 1.00 82.75 422 THR A CA 1
ATOM 3187 C C . THR A 1 422 ? 4.057 -6.671 29.815 1.00 82.75 422 THR A C 1
ATOM 3189 O O . THR A 1 422 ? 3.734 -5.586 29.340 1.00 82.75 422 THR A O 1
ATOM 3192 N N . GLN A 1 423 ? 3.685 -7.049 31.036 1.00 80.19 423 GLN A N 1
ATOM 3193 C CA . GLN A 1 423 ? 2.803 -6.280 31.904 1.00 80.19 423 GLN A CA 1
ATOM 3194 C C . GLN A 1 423 ? 3.429 -4.929 32.246 1.00 80.19 423 GLN A C 1
ATOM 3196 O O . GLN A 1 423 ? 2.820 -3.890 31.999 1.00 80.19 423 GLN A O 1
ATOM 3201 N N . ASN A 1 424 ? 4.692 -4.924 32.679 1.00 80.62 424 ASN A N 1
ATOM 3202 C CA . ASN A 1 424 ? 5.413 -3.695 33.002 1.00 80.62 424 ASN A CA 1
ATOM 3203 C C . ASN A 1 424 ? 5.480 -2.736 31.796 1.00 80.62 424 ASN A C 1
ATOM 3205 O O . ASN A 1 424 ? 5.287 -1.528 31.922 1.00 80.62 424 ASN A O 1
ATOM 3209 N N . ARG A 1 425 ? 5.711 -3.266 30.589 1.00 80.62 425 ARG A N 1
ATOM 3210 C CA . ARG A 1 425 ? 5.752 -2.471 29.350 1.00 80.62 425 ARG A CA 1
ATOM 3211 C C . ARG A 1 425 ? 4.372 -1.950 28.939 1.00 80.62 425 ARG A C 1
ATOM 3213 O O . ARG A 1 425 ? 4.269 -0.786 28.550 1.00 80.62 425 ARG A O 1
ATOM 3220 N N . ARG A 1 426 ? 3.324 -2.773 29.044 1.00 82.19 426 ARG A N 1
ATOM 3221 C CA . ARG A 1 426 ? 1.940 -2.387 28.727 1.00 82.19 426 ARG A CA 1
ATOM 3222 C C . ARG A 1 426 ? 1.431 -1.303 29.670 1.00 82.19 426 ARG A C 1
ATOM 3224 O O . ARG A 1 426 ? 0.971 -0.272 29.191 1.00 82.19 426 ARG A O 1
ATOM 3231 N N . TRP A 1 427 ? 1.599 -1.476 30.979 1.00 78.81 427 TRP A N 1
ATOM 3232 C CA . TRP A 1 427 ? 1.100 -0.529 31.980 1.00 78.81 427 TRP A CA 1
ATOM 3233 C C . TRP A 1 427 ? 1.931 0.751 32.078 1.00 78.81 427 TRP A C 1
ATOM 3235 O O . TRP A 1 427 ? 1.358 1.835 32.165 1.00 78.81 427 TRP A O 1
ATOM 3245 N N . ARG A 1 428 ? 3.269 0.672 32.008 1.00 79.62 428 ARG A N 1
ATOM 3246 C CA . ARG A 1 428 ? 4.121 1.868 32.163 1.00 79.62 428 ARG A CA 1
ATOM 3247 C C . ARG A 1 428 ? 4.369 2.647 30.880 1.00 79.62 428 ARG A C 1
ATOM 3249 O O . ARG A 1 428 ? 4.579 3.852 30.949 1.00 79.62 428 ARG A O 1
ATOM 3256 N N . ARG A 1 429 ? 4.417 1.979 29.722 1.00 74.25 429 ARG A N 1
ATOM 3257 C CA . ARG A 1 429 ? 4.748 2.613 28.428 1.00 74.25 429 ARG A CA 1
ATOM 3258 C C . ARG A 1 429 ? 3.597 2.595 27.420 1.00 74.25 429 ARG A C 1
ATOM 3260 O O . ARG A 1 429 ? 3.786 3.063 26.303 1.00 74.25 429 ARG A O 1
ATOM 3267 N N . ASN A 1 430 ? 2.429 2.060 27.790 1.00 77.69 430 ASN A N 1
ATOM 3268 C CA . ASN A 1 430 ? 1.240 1.965 26.934 1.00 77.69 430 ASN A CA 1
ATOM 3269 C C . ASN A 1 430 ? 1.509 1.298 25.568 1.00 77.69 430 ASN A C 1
ATOM 3271 O O . ASN A 1 430 ? 0.978 1.696 24.532 1.00 77.69 430 ASN A O 1
ATOM 3275 N N . VAL A 1 431 ? 2.379 0.285 25.560 1.00 83.81 431 VAL A N 1
ATOM 3276 C CA . VAL A 1 431 ? 2.798 -0.413 24.336 1.00 83.81 431 VAL A CA 1
ATOM 3277 C C . VAL A 1 431 ? 1.839 -1.570 24.039 1.00 83.81 431 VAL A C 1
ATOM 3279 O O . VAL A 1 431 ? 1.726 -2.442 24.890 1.00 83.81 431 VAL A O 1
ATOM 3282 N N . PRO A 1 432 ? 1.195 -1.656 22.858 1.00 88.06 432 PRO A N 1
ATOM 3283 C CA . PRO A 1 432 ? 0.222 -2.706 22.539 1.00 88.06 432 PRO A CA 1
ATOM 3284 C C . PRO A 1 432 ? 0.877 -4.040 22.144 1.00 88.06 432 PRO A C 1
ATOM 3286 O O . PRO A 1 432 ? 0.866 -4.429 20.977 1.00 88.06 432 PRO A O 1
ATOM 3289 N N . ILE A 1 433 ? 1.440 -4.763 23.118 1.00 88.06 433 ILE A N 1
ATOM 3290 C CA . ILE A 1 433 ? 2.259 -5.966 22.864 1.00 88.06 433 ILE A CA 1
ATOM 3291 C C . ILE A 1 433 ? 1.477 -7.087 22.165 1.00 88.06 433 ILE A C 1
ATOM 3293 O O . ILE A 1 433 ? 1.941 -7.592 21.147 1.00 88.06 433 ILE A O 1
ATOM 3297 N N . PHE A 1 434 ? 0.300 -7.488 22.656 1.00 90.06 434 PHE A N 1
ATOM 3298 C CA . PHE A 1 434 ? -0.442 -8.597 22.032 1.00 90.06 434 PHE A CA 1
ATOM 3299 C C . PHE A 1 434 ? -0.888 -8.294 20.591 1.00 90.06 434 PHE A C 1
ATOM 3301 O O . PHE A 1 434 ? -0.671 -9.139 19.722 1.00 90.06 434 PHE A O 1
ATOM 3308 N N . PRO A 1 435 ? -1.420 -7.095 20.280 1.00 91.19 435 PRO A N 1
ATOM 3309 C CA . PRO A 1 435 ? -1.652 -6.676 18.897 1.00 91.19 435 PRO A CA 1
ATOM 3310 C C . PRO A 1 435 ? -0.402 -6.685 18.011 1.00 91.19 435 PRO A C 1
ATOM 3312 O O . PRO A 1 435 ? -0.477 -7.111 16.859 1.00 91.19 435 PRO A O 1
ATOM 3315 N N . LEU A 1 436 ? 0.747 -6.243 18.538 1.00 92.31 436 LEU A N 1
ATOM 3316 C CA . LEU A 1 436 ? 2.025 -6.276 17.820 1.00 92.31 436 LEU A CA 1
ATOM 3317 C C . LEU A 1 436 ? 2.436 -7.716 17.483 1.00 92.31 436 LEU A C 1
ATOM 3319 O O . LEU A 1 436 ? 2.808 -7.992 16.344 1.00 92.31 436 LEU A O 1
ATOM 3323 N N . LEU A 1 437 ? 2.321 -8.637 18.443 1.00 93.62 437 LEU A N 1
ATOM 3324 C CA . LEU A 1 437 ? 2.648 -10.052 18.248 1.00 93.62 437 LEU A CA 1
ATOM 3325 C C . LEU A 1 437 ? 1.695 -10.743 17.267 1.00 93.62 437 LEU A C 1
ATOM 3327 O O . LEU A 1 437 ? 2.162 -11.485 16.405 1.00 93.62 437 LEU A O 1
ATOM 3331 N N . LEU A 1 438 ? 0.389 -10.467 17.346 1.00 94.38 438 LEU A N 1
ATOM 3332 C CA . LEU A 1 438 ? -0.595 -10.980 16.388 1.00 94.38 438 LEU A CA 1
ATOM 3333 C C . LEU A 1 438 ? -0.251 -10.535 14.962 1.00 94.38 438 LEU A C 1
ATOM 3335 O O . LEU A 1 438 ? -0.186 -11.355 14.048 1.00 94.38 438 LEU A O 1
ATOM 3339 N N . ASN A 1 439 ? 0.006 -9.237 14.782 1.00 95.19 439 ASN A N 1
ATOM 3340 C CA . ASN A 1 439 ? 0.367 -8.688 13.482 1.00 95.19 439 ASN A CA 1
ATOM 3341 C C . ASN A 1 439 ? 1.694 -9.269 12.965 1.00 95.19 439 ASN A C 1
ATOM 3343 O O . ASN A 1 439 ? 1.793 -9.602 11.786 1.00 95.19 439 ASN A O 1
ATOM 3347 N N . CYS A 1 440 ? 2.694 -9.436 13.835 1.00 96.69 440 CYS A N 1
ATOM 3348 C CA . CYS A 1 440 ? 3.965 -10.076 13.498 1.00 96.69 440 CYS A CA 1
ATOM 3349 C C . CYS A 1 440 ? 3.760 -11.515 13.010 1.00 96.69 440 CYS A C 1
ATOM 3351 O O . CYS A 1 440 ? 4.199 -11.848 11.911 1.00 96.69 440 CYS A O 1
ATOM 3353 N N . GLY A 1 441 ? 3.023 -12.334 13.769 1.00 96.81 441 GLY A N 1
ATOM 3354 C CA . GLY A 1 441 ? 2.743 -13.725 13.413 1.00 96.81 441 GLY A CA 1
ATOM 3355 C C . GLY A 1 441 ? 2.054 -13.853 12.055 1.00 96.81 441 GLY A C 1
ATOM 3356 O O . GLY A 1 441 ? 2.528 -14.592 11.196 1.00 96.81 441 GLY A O 1
ATOM 3357 N N . LEU A 1 442 ? 0.994 -13.072 11.819 1.00 96.38 442 LEU A N 1
ATOM 3358 C CA . LEU A 1 442 ? 0.299 -13.065 10.528 1.00 96.38 442 LEU A CA 1
ATOM 3359 C C . LEU A 1 442 ? 1.217 -12.604 9.386 1.00 96.38 442 LEU A C 1
ATOM 3361 O O . LEU A 1 442 ? 1.241 -13.228 8.329 1.00 96.38 442 LEU A O 1
ATOM 3365 N N . SER A 1 443 ? 2.006 -11.547 9.597 1.00 97.44 443 SER A N 1
ATOM 3366 C CA . SER A 1 443 ? 2.898 -11.009 8.560 1.00 97.44 443 SER A CA 1
ATOM 3367 C C . SER A 1 443 ? 4.004 -12.008 8.189 1.00 97.44 443 SER A C 1
ATOM 3369 O O . SER A 1 443 ? 4.315 -12.161 7.011 1.00 97.44 443 SER A O 1
ATOM 3371 N N . VAL A 1 444 ? 4.563 -12.736 9.165 1.00 97.06 444 VAL A N 1
ATOM 3372 C CA . VAL A 1 444 ? 5.558 -13.795 8.920 1.00 97.06 444 VAL A CA 1
ATOM 3373 C C . VAL A 1 444 ? 4.945 -14.963 8.145 1.00 97.06 444 VAL A C 1
ATOM 3375 O O . VAL A 1 444 ? 5.572 -15.454 7.209 1.00 97.06 444 VAL A O 1
ATOM 3378 N N . VAL A 1 445 ? 3.709 -15.372 8.459 1.00 96.00 445 VAL A N 1
ATOM 3379 C CA . VAL A 1 445 ? 2.998 -16.400 7.675 1.00 96.00 445 VAL A CA 1
ATOM 3380 C C . VAL A 1 445 ? 2.872 -15.976 6.209 1.00 96.00 445 VAL A C 1
ATOM 3382 O O . VAL A 1 445 ? 3.175 -16.774 5.322 1.00 96.00 445 VAL A O 1
ATOM 3385 N N . TYR A 1 446 ? 2.516 -14.716 5.937 1.00 95.88 446 TYR A N 1
ATOM 3386 C CA . TYR A 1 446 ? 2.457 -14.203 4.564 1.00 95.88 446 TYR A CA 1
ATOM 3387 C C . TYR A 1 446 ? 3.827 -14.158 3.872 1.00 95.88 446 TYR A C 1
ATOM 3389 O O . TYR A 1 446 ? 3.885 -14.443 2.681 1.00 95.88 446 TYR A O 1
ATOM 3397 N N . VAL A 1 447 ? 4.929 -13.891 4.587 1.00 95.56 447 VAL A N 1
ATOM 3398 C CA . VAL A 1 447 ? 6.288 -13.972 4.007 1.00 95.56 447 VAL A CA 1
ATOM 3399 C C . VAL A 1 447 ? 6.641 -15.406 3.609 1.00 95.56 447 VAL A C 1
ATOM 3401 O O . VAL A 1 447 ? 7.212 -15.641 2.544 1.00 95.56 447 VAL A O 1
ATOM 3404 N N . VAL A 1 448 ? 6.312 -16.380 4.459 1.00 92.06 448 VAL A N 1
ATOM 3405 C CA . VAL A 1 448 ? 6.658 -17.787 4.220 1.00 92.06 448 VAL A CA 1
ATOM 3406 C C . VAL A 1 448 ? 5.833 -18.359 3.067 1.00 92.06 448 VAL A C 1
ATOM 3408 O O . VAL A 1 448 ? 6.398 -18.944 2.140 1.00 92.06 448 VAL A O 1
ATOM 3411 N N . VAL A 1 449 ? 4.514 -18.160 3.105 1.00 89.88 449 VAL A N 1
ATOM 3412 C CA . VAL A 1 449 ? 3.562 -18.760 2.157 1.00 89.88 449 VAL A CA 1
ATOM 3413 C C . VAL A 1 449 ? 3.467 -17.964 0.854 1.00 89.88 449 VAL A C 1
ATOM 3415 O O . VAL A 1 449 ? 3.319 -18.546 -0.217 1.00 89.88 449 VAL A O 1
ATOM 3418 N N . GLY A 1 450 ? 3.543 -16.638 0.933 1.00 86.62 450 GLY A N 1
ATOM 3419 C CA . GLY A 1 450 ? 3.290 -15.745 -0.189 1.00 86.62 450 GLY A CA 1
ATOM 3420 C C . GLY A 1 450 ? 4.474 -15.577 -1.140 1.00 86.62 450 GLY A C 1
ATOM 3421 O O . GLY A 1 450 ? 5.641 -15.783 -0.795 1.00 86.62 450 GLY A O 1
ATOM 3422 N N . SER A 1 451 ? 4.145 -15.157 -2.360 1.00 89.94 451 SER A N 1
ATOM 3423 C CA . SER A 1 451 ? 5.054 -14.484 -3.290 1.00 89.94 451 SER A CA 1
ATOM 3424 C C . SER A 1 451 ? 4.641 -13.018 -3.401 1.00 89.94 451 SER A C 1
ATOM 3426 O O . SER A 1 451 ? 3.482 -12.689 -3.148 1.00 89.94 451 SER A O 1
ATOM 3428 N N . PHE A 1 452 ? 5.553 -12.131 -3.807 1.00 87.75 452 PHE A N 1
ATOM 3429 C CA . PHE A 1 452 ? 5.237 -10.704 -3.926 1.00 87.75 452 PHE A CA 1
ATOM 3430 C C . PHE A 1 452 ? 4.023 -10.457 -4.844 1.00 87.75 452 PHE A C 1
ATOM 3432 O O . PHE A 1 452 ? 3.054 -9.835 -4.419 1.00 87.75 452 PHE A O 1
ATOM 3439 N N . ASN A 1 453 ? 4.011 -11.035 -6.051 1.00 86.44 453 ASN A N 1
ATOM 3440 C CA . ASN A 1 453 ? 2.896 -10.898 -7.005 1.00 86.44 453 ASN A CA 1
ATOM 3441 C C . ASN A 1 453 ? 1.592 -11.531 -6.521 1.00 86.44 453 ASN A C 1
ATOM 3443 O O . ASN A 1 453 ? 0.510 -10.974 -6.730 1.00 86.44 453 ASN A O 1
ATOM 3447 N N . GLY A 1 454 ? 1.692 -12.677 -5.842 1.00 88.75 454 GLY A N 1
ATOM 3448 C CA . GLY A 1 454 ? 0.538 -13.311 -5.217 1.00 88.75 454 GLY A CA 1
ATOM 3449 C C . GLY A 1 454 ? -0.076 -12.408 -4.150 1.00 88.75 454 GLY A C 1
ATOM 3450 O O . GLY A 1 454 ? -1.286 -12.221 -4.133 1.00 88.75 454 GLY A O 1
ATOM 3451 N N . LEU A 1 455 ? 0.752 -11.778 -3.312 1.00 91.75 455 LEU A N 1
ATOM 3452 C CA . LEU A 1 455 ? 0.295 -10.857 -2.271 1.00 91.75 455 LEU A CA 1
ATOM 3453 C C . LEU A 1 455 ? -0.280 -9.554 -2.845 1.00 91.75 455 LEU A C 1
ATOM 3455 O O . LEU A 1 455 ? -1.308 -9.101 -2.349 1.00 91.75 455 LEU A O 1
ATOM 3459 N N . VAL A 1 456 ? 0.309 -8.991 -3.911 1.00 89.56 456 VAL A N 1
ATOM 3460 C CA . VAL A 1 456 ? -0.257 -7.832 -4.637 1.00 89.56 456 VAL A CA 1
ATOM 3461 C C . VAL A 1 456 ? -1.683 -8.141 -5.089 1.00 89.56 456 VAL A C 1
ATOM 3463 O O . VAL A 1 456 ? -2.605 -7.371 -4.821 1.00 89.56 456 VAL A O 1
ATOM 3466 N N . THR A 1 457 ? -1.868 -9.284 -5.751 1.00 87.75 457 THR A N 1
ATOM 3467 C CA . THR A 1 457 ? -3.170 -9.703 -6.285 1.00 87.75 457 THR A CA 1
ATOM 3468 C C . THR A 1 457 ? -4.154 -9.995 -5.154 1.00 87.75 457 THR A C 1
ATOM 3470 O O . THR A 1 457 ? -5.287 -9.519 -5.183 1.00 87.75 457 THR A O 1
ATOM 3473 N N . PHE A 1 458 ? -3.703 -10.681 -4.103 1.00 90.69 458 PHE A N 1
ATOM 3474 C CA . PHE A 1 458 ? -4.512 -11.028 -2.937 1.00 90.69 458 PHE A CA 1
ATOM 3475 C C . PHE A 1 458 ? -5.020 -9.787 -2.192 1.00 90.69 458 PHE A C 1
ATOM 3477 O O . PHE A 1 458 ? -6.212 -9.678 -1.892 1.00 90.69 458 PHE A O 1
ATOM 3484 N N . ILE A 1 459 ? -4.139 -8.812 -1.941 1.00 91.88 459 ILE A N 1
ATOM 3485 C CA . ILE A 1 459 ? -4.518 -7.530 -1.339 1.00 91.88 459 ILE A CA 1
ATOM 3486 C C . ILE A 1 459 ? -5.425 -6.746 -2.285 1.00 91.88 459 ILE A C 1
ATOM 3488 O O . ILE A 1 459 ? -6.435 -6.208 -1.835 1.00 91.88 459 ILE A O 1
ATOM 3492 N N . GLY A 1 460 ? -5.087 -6.688 -3.576 1.00 89.25 460 GLY A N 1
ATOM 3493 C CA . GLY A 1 460 ? -5.887 -6.016 -4.596 1.00 89.25 460 GLY A CA 1
ATOM 3494 C C . GLY A 1 460 ? -7.325 -6.530 -4.611 1.00 89.25 460 GLY A C 1
ATOM 3495 O O . GLY A 1 460 ? -8.264 -5.746 -4.503 1.00 89.25 460 GLY A O 1
ATOM 3496 N N . LEU A 1 461 ? -7.513 -7.847 -4.628 1.00 90.44 461 LEU A N 1
ATOM 3497 C CA . LEU A 1 461 ? -8.827 -8.477 -4.544 1.00 90.44 461 LEU A CA 1
ATOM 3498 C C . LEU A 1 461 ? -9.580 -8.080 -3.266 1.00 90.44 461 LEU A C 1
ATOM 3500 O O . LEU A 1 461 ? -10.713 -7.600 -3.346 1.00 90.44 461 LEU A O 1
ATOM 3504 N N . ALA A 1 462 ? -8.958 -8.232 -2.094 1.00 92.56 462 ALA A N 1
ATOM 3505 C CA . ALA A 1 462 ? -9.608 -7.943 -0.815 1.00 92.56 462 ALA A CA 1
ATOM 3506 C C . ALA A 1 462 ? -9.965 -6.451 -0.654 1.00 92.56 462 ALA A C 1
ATOM 3508 O O . ALA A 1 462 ? -11.076 -6.107 -0.242 1.00 92.56 462 ALA A O 1
ATOM 3509 N N . ALA A 1 463 ? -9.043 -5.552 -1.002 1.00 92.00 463 ALA A N 1
ATOM 3510 C CA . ALA A 1 463 ? -9.226 -4.111 -0.866 1.00 92.00 463 ALA A CA 1
ATOM 3511 C C . ALA A 1 463 ? -10.265 -3.570 -1.855 1.00 92.00 463 ALA A C 1
ATOM 3513 O O . ALA A 1 463 ? -11.124 -2.776 -1.471 1.00 92.00 463 ALA A O 1
ATOM 3514 N N . TYR A 1 464 ? -10.256 -4.027 -3.111 1.00 91.44 464 TYR A N 1
ATOM 3515 C CA . TYR A 1 464 ? -11.199 -3.527 -4.113 1.00 91.44 464 TYR A CA 1
ATOM 3516 C C . TYR A 1 464 ? -12.619 -4.065 -3.920 1.00 91.44 464 TYR A C 1
ATOM 3518 O O . TYR A 1 464 ? -13.562 -3.360 -4.270 1.00 91.44 464 TYR A O 1
ATOM 3526 N N . MET A 1 465 ? -12.813 -5.219 -3.267 1.00 91.38 465 MET A N 1
ATOM 3527 C CA . MET A 1 465 ? -14.140 -5.623 -2.768 1.00 91.38 465 MET A CA 1
ATOM 3528 C C . MET A 1 465 ? -14.687 -4.622 -1.737 1.00 91.38 465 MET A C 1
ATOM 3530 O O . MET A 1 465 ? -15.853 -4.221 -1.798 1.00 91.38 465 MET A O 1
ATOM 3534 N N . ILE A 1 466 ? -13.837 -4.181 -0.805 1.00 93.25 466 ILE A N 1
ATOM 3535 C CA . ILE A 1 466 ? -14.184 -3.182 0.213 1.00 93.25 466 ILE A CA 1
ATOM 3536 C C . ILE A 1 466 ? -14.486 -1.827 -0.439 1.00 93.25 466 ILE A C 1
ATOM 3538 O O . ILE A 1 466 ? -15.525 -1.227 -0.158 1.00 93.25 466 ILE A O 1
ATOM 3542 N N . PHE A 1 467 ? -13.614 -1.354 -1.332 1.00 92.88 467 PHE A N 1
ATOM 3543 C CA . PHE A 1 467 ? -13.788 -0.065 -2.001 1.00 92.88 467 PHE A CA 1
ATOM 3544 C C . PHE A 1 467 ? -15.013 -0.054 -2.916 1.00 92.88 467 PHE A C 1
ATOM 3546 O O . PHE A 1 467 ? -15.760 0.928 -2.924 1.00 92.88 467 PHE A O 1
ATOM 3553 N N . PHE A 1 468 ? -15.272 -1.158 -3.622 1.00 93.06 468 PHE A N 1
ATOM 3554 C CA . PHE A 1 468 ? -16.505 -1.362 -4.375 1.00 93.06 468 PHE A CA 1
ATOM 3555 C C . PHE A 1 468 ? -17.730 -1.202 -3.468 1.00 93.06 468 PHE A C 1
ATOM 3557 O O . PHE A 1 468 ? -18.627 -0.418 -3.782 1.00 93.06 468 PHE A O 1
ATOM 3564 N N . SER A 1 469 ? -17.740 -1.875 -2.313 1.00 93.69 469 SER A N 1
ATOM 3565 C CA . SER A 1 469 ? -18.834 -1.784 -1.342 1.00 93.69 469 SER A CA 1
ATOM 3566 C C . SER A 1 469 ? -19.033 -0.357 -0.819 1.00 93.69 469 SER A C 1
ATOM 3568 O O . SER A 1 469 ? -20.168 0.118 -0.743 1.00 93.69 469 SER A O 1
ATOM 3570 N N . SER A 1 470 ? -17.955 0.381 -0.532 1.00 92.88 470 SER A N 1
ATOM 3571 C CA . SER A 1 470 ? -18.039 1.787 -0.109 1.00 92.88 470 SER A CA 1
ATOM 3572 C C . SER A 1 470 ? -18.620 2.695 -1.198 1.00 92.88 470 SER A C 1
ATOM 3574 O O . SER A 1 470 ? -19.480 3.528 -0.909 1.00 92.88 470 SER A O 1
ATOM 3576 N N . ALA A 1 471 ? -18.203 2.517 -2.454 1.00 92.00 471 ALA A N 1
ATOM 3577 C CA . ALA A 1 471 ? -18.716 3.296 -3.580 1.00 92.00 471 ALA A CA 1
ATOM 3578 C C . ALA A 1 471 ? -20.203 3.007 -3.855 1.00 92.00 471 ALA A C 1
ATOM 3580 O O . ALA A 1 471 ? -20.992 3.937 -4.042 1.00 92.00 471 ALA A O 1
ATOM 3581 N N . VAL A 1 472 ? -20.626 1.740 -3.774 1.00 92.44 472 VAL A N 1
ATOM 3582 C CA . VAL A 1 472 ? -22.052 1.370 -3.813 1.00 92.44 472 VAL A CA 1
ATOM 3583 C C . VAL A 1 472 ? -22.803 1.983 -2.626 1.00 92.44 472 VAL A C 1
ATOM 3585 O O . VAL A 1 472 ? -23.902 2.513 -2.801 1.00 92.44 472 VAL A O 1
ATOM 3588 N N . GLY A 1 473 ? -22.187 2.003 -1.442 1.00 91.69 473 GLY A N 1
ATOM 3589 C CA . GLY A 1 473 ? -22.751 2.593 -0.227 1.00 91.69 473 GLY A CA 1
ATOM 3590 C C . GLY A 1 473 ? -23.053 4.077 -0.408 1.00 91.69 473 GLY A C 1
ATOM 3591 O O . GLY A 1 473 ? -24.146 4.534 -0.076 1.00 91.69 473 GLY A O 1
ATOM 3592 N N . LEU A 1 474 ? -22.151 4.818 -1.057 1.00 91.12 474 LEU A N 1
ATOM 3593 C CA . LEU A 1 474 ? -22.380 6.216 -1.418 1.00 91.12 474 LEU A CA 1
ATOM 3594 C C . LEU A 1 474 ? -23.597 6.392 -2.344 1.00 91.12 474 LEU A C 1
ATOM 3596 O O . LEU A 1 474 ? -24.411 7.297 -2.138 1.00 91.12 474 LEU A O 1
ATOM 3600 N N . ILE A 1 475 ? -23.753 5.532 -3.355 1.00 89.88 475 ILE A N 1
ATOM 3601 C CA . ILE A 1 475 ? -24.905 5.574 -4.271 1.00 89.88 475 ILE A CA 1
ATOM 3602 C C . ILE A 1 475 ? -26.210 5.300 -3.505 1.00 89.88 475 ILE A C 1
ATOM 3604 O O . ILE A 1 475 ? -27.220 5.974 -3.736 1.00 89.88 475 ILE A O 1
ATOM 3608 N N . LEU A 1 476 ? -26.195 4.350 -2.565 1.00 88.38 476 LEU A N 1
ATOM 3609 C CA . LEU A 1 476 ? -27.338 4.051 -1.700 1.00 88.38 476 LEU A CA 1
ATOM 3610 C C . LEU A 1 476 ? -27.680 5.227 -0.780 1.00 88.38 476 LEU A C 1
ATOM 3612 O O . LEU A 1 476 ? -28.854 5.593 -0.683 1.00 88.38 476 LEU A O 1
ATOM 3616 N N . LEU A 1 477 ? -26.677 5.875 -0.181 1.00 86.69 477 LEU A N 1
ATOM 3617 C CA . LEU A 1 477 ? -26.874 7.083 0.622 1.00 86.69 477 LEU A CA 1
ATOM 3618 C C . LEU A 1 477 ? -27.513 8.204 -0.205 1.00 86.69 477 LEU A C 1
ATOM 3620 O O . LEU A 1 477 ? -28.507 8.780 0.225 1.00 86.69 477 LEU A O 1
ATOM 3624 N N . ARG A 1 478 ? -27.052 8.450 -1.439 1.00 87.19 478 ARG A N 1
ATOM 3625 C CA . ARG A 1 478 ? -27.684 9.435 -2.341 1.00 87.19 478 ARG A CA 1
ATOM 3626 C C . ARG A 1 478 ? -29.153 9.123 -2.625 1.00 87.19 478 ARG A C 1
ATOM 3628 O O . ARG A 1 478 ? -29.977 10.037 -2.692 1.00 87.19 478 ARG A O 1
ATOM 3635 N N . ARG A 1 479 ? -29.501 7.844 -2.805 1.00 85.12 479 ARG A N 1
ATOM 3636 C CA . ARG A 1 479 ? -30.900 7.419 -2.988 1.00 85.12 479 ARG A CA 1
ATOM 3637 C C . ARG A 1 479 ? -31.729 7.654 -1.725 1.00 85.12 479 ARG A C 1
ATOM 3639 O O . ARG A 1 479 ? -32.877 8.078 -1.846 1.00 85.12 479 ARG A O 1
ATOM 3646 N N . ARG A 1 480 ? -31.161 7.408 -0.541 1.00 83.69 480 ARG A N 1
ATOM 3647 C CA . ARG A 1 480 ? -31.807 7.669 0.753 1.00 83.69 480 ARG A CA 1
ATOM 3648 C C . ARG A 1 480 ? -32.047 9.164 0.965 1.00 83.69 480 ARG A C 1
ATOM 3650 O O . ARG A 1 480 ? -33.174 9.537 1.270 1.00 83.69 480 ARG A O 1
ATOM 3657 N N . ASP A 1 481 ? -31.055 10.008 0.689 1.00 80.19 481 ASP A N 1
ATOM 3658 C CA . ASP A 1 481 ? -31.173 11.468 0.819 1.00 80.19 481 ASP A CA 1
ATOM 3659 C C . ASP A 1 481 ? -32.242 12.055 -0.109 1.00 80.19 481 ASP A C 1
ATOM 3661 O O . ASP A 1 481 ? -32.914 13.019 0.242 1.00 80.19 481 ASP A O 1
ATOM 3665 N N . ARG A 1 482 ? -32.432 11.476 -1.305 1.00 78.12 482 ARG A N 1
ATOM 3666 C CA . ARG A 1 482 ? -33.504 11.900 -2.221 1.00 78.12 482 ARG A CA 1
ATOM 3667 C C . ARG A 1 482 ? -34.898 11.589 -1.667 1.00 78.12 482 ARG A C 1
ATOM 3669 O O . ARG A 1 482 ? -35.844 12.292 -2.004 1.00 78.12 482 ARG A O 1
ATOM 3676 N N . ARG A 1 483 ? -35.032 10.530 -0.861 1.00 75.94 483 ARG A N 1
ATOM 3677 C CA . ARG A 1 483 ? -36.302 10.116 -0.239 1.00 75.94 483 ARG A CA 1
ATOM 3678 C C . ARG A 1 483 ? -36.583 10.862 1.066 1.00 75.94 483 ARG A C 1
ATOM 3680 O O . ARG A 1 483 ? -37.741 11.118 1.362 1.00 75.94 483 ARG A O 1
ATOM 3687 N N . ALA A 1 484 ? -35.541 11.199 1.823 1.00 72.00 484 ALA A N 1
ATOM 3688 C CA . ALA A 1 484 ? -35.621 11.949 3.072 1.00 72.00 484 ALA A CA 1
ATOM 3689 C C . ALA A 1 484 ? -34.447 12.947 3.140 1.00 72.00 484 ALA A C 1
ATOM 3691 O O . ALA A 1 484 ? -33.357 12.570 3.579 1.00 72.00 484 ALA A O 1
ATOM 3692 N N . PRO A 1 485 ? -34.624 14.194 2.666 1.00 64.12 485 PRO A N 1
ATOM 3693 C CA . PRO A 1 485 ? -33.536 15.162 2.598 1.00 64.12 485 PRO A CA 1
ATOM 3694 C C . PRO A 1 485 ? -33.062 15.553 4.001 1.00 64.12 485 PRO A C 1
ATOM 3696 O O . PRO A 1 485 ? -33.770 16.211 4.758 1.00 64.12 485 PRO A O 1
ATOM 3699 N N . VAL A 1 486 ? -31.835 15.161 4.342 1.00 62.25 486 VAL A N 1
ATOM 3700 C CA . VAL A 1 486 ? -31.135 15.611 5.551 1.00 62.25 486 VAL A CA 1
ATOM 3701 C C . VAL A 1 486 ? -30.346 16.875 5.205 1.00 62.25 486 VAL A C 1
ATOM 3703 O O . VAL A 1 486 ? -29.561 16.861 4.258 1.00 62.25 486 VAL A O 1
ATOM 3706 N N . ALA A 1 487 ? -30.502 17.956 5.979 1.00 55.50 487 ALA A N 1
ATOM 3707 C CA . ALA A 1 487 ? -29.870 19.257 5.710 1.00 55.50 487 ALA A CA 1
ATOM 3708 C C . ALA A 1 487 ? -28.336 19.187 5.512 1.00 55.50 487 ALA A C 1
ATOM 3710 O O . ALA A 1 487 ? -27.786 19.918 4.694 1.00 55.50 487 ALA A O 1
ATOM 3711 N N . LYS A 1 488 ? -27.646 18.250 6.186 1.00 54.72 488 LYS A N 1
ATOM 3712 C CA . LYS A 1 488 ? -26.189 18.027 6.058 1.00 54.72 488 LYS A CA 1
ATOM 3713 C C . LYS A 1 488 ? -25.752 17.301 4.773 1.00 54.72 488 LYS A C 1
ATOM 3715 O O . LYS A 1 488 ? -24.585 17.376 4.406 1.00 54.72 488 LYS A O 1
ATOM 3720 N N . ALA A 1 489 ? -26.646 16.612 4.059 1.00 51.88 489 ALA A N 1
ATOM 3721 C CA . ALA A 1 489 ? -26.296 15.801 2.881 1.00 51.88 489 ALA A CA 1
ATOM 3722 C C . ALA A 1 489 ? -26.067 16.619 1.585 1.00 51.88 489 ALA A C 1
ATOM 3724 O O . ALA A 1 489 ? -25.822 16.054 0.511 1.00 51.88 489 ALA A O 1
ATOM 3725 N N . ALA A 1 490 ? -26.200 17.947 1.656 1.00 51.31 490 ALA A N 1
ATOM 3726 C CA . ALA A 1 490 ? -26.260 18.839 0.499 1.00 51.31 490 ALA A CA 1
ATOM 3727 C C . ALA A 1 490 ? -24.957 19.606 0.193 1.00 51.31 490 ALA A C 1
ATOM 3729 O O . ALA A 1 490 ? -24.882 20.251 -0.848 1.00 51.31 490 ALA A O 1
ATOM 3730 N N . GLU A 1 491 ? -23.928 19.558 1.045 1.00 66.75 491 GLU A N 1
ATOM 3731 C CA . GLU A 1 491 ? -22.855 20.568 0.976 1.00 66.75 491 GLU A CA 1
ATOM 3732 C C . GLU A 1 491 ? -21.694 20.266 0.010 1.00 66.75 491 GLU A C 1
ATOM 3734 O O . GLU A 1 491 ? -21.006 21.199 -0.412 1.00 66.75 491 GLU A O 1
ATOM 3739 N N . TYR A 1 492 ? -21.481 19.003 -0.378 1.00 73.31 492 TYR A N 1
ATOM 3740 C CA . TYR A 1 492 ? -20.509 18.617 -1.410 1.00 73.31 492 TYR A CA 1
ATOM 3741 C C . TYR A 1 492 ? -20.935 17.309 -2.086 1.00 73.31 492 TYR A C 1
ATOM 3743 O O . TYR A 1 492 ? -21.149 16.298 -1.416 1.00 73.31 492 TYR A O 1
ATOM 3751 N N . ARG A 1 493 ? -21.065 17.320 -3.417 1.00 82.38 493 ARG A N 1
ATOM 3752 C CA . ARG A 1 493 ? -21.406 16.137 -4.217 1.00 82.38 493 ARG A CA 1
ATOM 3753 C C . ARG A 1 493 ? -20.442 15.997 -5.375 1.00 82.38 493 ARG A C 1
ATOM 3755 O O . ARG A 1 493 ? -20.273 16.916 -6.170 1.00 82.38 493 ARG A O 1
ATOM 3762 N N . THR A 1 494 ? -19.853 14.820 -5.488 1.00 85.44 494 THR A N 1
ATOM 3763 C CA . THR A 1 494 ? -19.061 14.458 -6.658 1.00 85.44 494 THR A CA 1
ATOM 3764 C C . THR A 1 494 ? -19.948 14.147 -7.855 1.00 85.44 494 THR A C 1
ATOM 3766 O O . THR A 1 494 ? -21.133 13.812 -7.727 1.00 85.44 494 THR A O 1
ATOM 3769 N N . TRP A 1 495 ? -19.371 14.221 -9.048 1.00 88.25 495 TRP A N 1
ATOM 3770 C CA . TRP A 1 495 ? -20.047 13.800 -10.267 1.00 88.25 495 TRP A CA 1
ATOM 3771 C C . TRP A 1 495 ? -20.438 12.330 -10.138 1.00 88.25 495 TRP A C 1
ATOM 3773 O O . TRP A 1 495 ? -19.613 11.504 -9.761 1.00 88.25 495 TRP A O 1
ATOM 3783 N N . LEU A 1 496 ? -21.697 11.991 -10.436 1.00 87.50 496 LEU A N 1
ATOM 3784 C CA . LEU A 1 496 ? -22.205 10.619 -10.288 1.00 87.50 496 LEU A CA 1
ATOM 3785 C C . LEU A 1 496 ? -21.432 9.611 -11.156 1.00 87.50 496 LEU A C 1
ATOM 3787 O O . LEU A 1 496 ? -21.379 8.432 -10.822 1.00 87.50 496 LEU A O 1
ATOM 3791 N N . ILE A 1 497 ? -20.797 10.085 -12.227 1.00 89.19 497 ILE A N 1
ATOM 3792 C CA . ILE A 1 497 ? -19.961 9.264 -13.096 1.00 89.19 497 ILE A CA 1
ATOM 3793 C C . ILE A 1 497 ? -18.753 8.663 -12.360 1.00 89.19 497 ILE A C 1
ATOM 3795 O O . ILE A 1 497 ? -18.402 7.522 -12.637 1.00 89.19 497 ILE A O 1
ATOM 3799 N N . ASN A 1 498 ? -18.187 9.359 -11.366 1.00 91.44 498 ASN A N 1
ATOM 3800 C CA . ASN A 1 498 ? -17.012 8.892 -10.623 1.00 91.44 498 ASN A CA 1
ATOM 3801 C C . ASN A 1 498 ? -17.280 7.578 -9.866 1.00 91.44 498 ASN A C 1
ATOM 3803 O O . ASN A 1 498 ? -16.614 6.589 -10.173 1.00 91.44 498 ASN A O 1
ATOM 3807 N N . PRO A 1 499 ? -18.260 7.496 -8.938 1.00 91.06 499 PRO A N 1
ATOM 3808 C CA . PRO A 1 499 ? -18.540 6.247 -8.238 1.00 91.06 499 PRO A CA 1
ATOM 3809 C C . PRO A 1 499 ? -19.071 5.157 -9.175 1.00 91.06 499 PRO A C 1
ATOM 3811 O O . PRO A 1 499 ? -18.822 3.988 -8.917 1.00 91.06 499 PRO A O 1
ATOM 3814 N N . ILE A 1 500 ? -19.756 5.502 -10.275 1.00 91.94 500 ILE A N 1
ATOM 3815 C CA . ILE A 1 500 ? -20.224 4.506 -11.253 1.00 91.94 500 ILE A CA 1
ATOM 3816 C C . ILE A 1 500 ? -19.042 3.851 -11.975 1.00 91.94 500 ILE A C 1
ATOM 3818 O O . ILE A 1 500 ? -18.958 2.625 -11.989 1.00 91.94 500 ILE A O 1
ATOM 3822 N N . ILE A 1 501 ? -18.133 4.648 -12.548 1.00 92.06 501 ILE A N 1
ATOM 3823 C CA . ILE A 1 501 ? -16.939 4.139 -13.238 1.00 92.06 501 ILE A CA 1
ATOM 3824 C C . ILE A 1 501 ? -16.089 3.330 -12.263 1.00 92.06 501 ILE A C 1
ATOM 3826 O O . ILE A 1 501 ? -15.720 2.194 -12.561 1.00 92.06 501 ILE A O 1
ATOM 3830 N N . PHE A 1 502 ? -15.836 3.884 -11.075 1.00 92.69 502 PHE A N 1
ATOM 3831 C CA . PHE A 1 502 ? -15.033 3.218 -10.063 1.00 92.69 502 PHE A CA 1
ATOM 3832 C C . PHE A 1 502 ? -15.640 1.875 -9.642 1.00 92.69 502 PHE A C 1
ATOM 3834 O O . PHE A 1 502 ? -14.931 0.870 -9.620 1.00 92.69 502 PHE A O 1
ATOM 3841 N N . SER A 1 503 ? -16.948 1.818 -9.364 1.00 91.69 503 SER A N 1
ATOM 3842 C CA . SER A 1 503 ? -17.634 0.568 -9.021 1.00 91.69 503 SER A CA 1
ATOM 3843 C C . SER A 1 503 ? -17.645 -0.433 -10.177 1.00 91.69 503 SER A C 1
ATOM 3845 O O . SER A 1 503 ? -17.417 -1.616 -9.940 1.00 91.69 503 SER A O 1
ATOM 3847 N N . ALA A 1 504 ? -17.885 0.010 -11.414 1.00 92.25 504 ALA A N 1
ATOM 3848 C CA . ALA A 1 504 ? -17.922 -0.877 -12.575 1.00 92.25 504 ALA A CA 1
ATOM 3849 C C . ALA A 1 504 ? -16.558 -1.539 -12.822 1.00 92.25 504 ALA A C 1
ATOM 3851 O O . ALA A 1 504 ? -16.475 -2.761 -12.937 1.00 92.25 504 ALA A O 1
ATOM 3852 N N . ILE A 1 505 ? -15.485 -0.744 -12.835 1.00 90.44 505 ILE A N 1
ATOM 3853 C CA . ILE A 1 505 ? -14.129 -1.248 -13.073 1.00 90.44 505 ILE A CA 1
ATOM 3854 C C . ILE A 1 505 ? -13.640 -2.077 -11.880 1.00 90.44 505 ILE A C 1
ATOM 3856 O O . ILE A 1 505 ? -13.112 -3.167 -12.081 1.00 90.44 505 ILE A O 1
ATOM 3860 N N . SER A 1 506 ? -13.865 -1.629 -10.639 1.00 89.25 506 SER A N 1
ATOM 3861 C CA . SER A 1 506 ? -13.476 -2.398 -9.445 1.00 89.25 506 SER A CA 1
ATOM 3862 C C . SER A 1 506 ? -14.195 -3.746 -9.380 1.00 89.25 506 SER A C 1
ATOM 3864 O O . SER A 1 506 ? -13.569 -4.760 -9.087 1.00 89.25 506 SER A O 1
ATOM 3866 N N . GLY A 1 507 ? -15.494 -3.781 -9.699 1.00 89.44 507 GLY A N 1
ATOM 3867 C CA . GLY A 1 507 ? -16.260 -5.024 -9.777 1.00 89.44 507 GLY A CA 1
ATOM 3868 C C . GLY A 1 507 ? -15.711 -5.973 -10.843 1.00 89.44 507 GLY A C 1
ATOM 3869 O O . GLY A 1 507 ? -15.520 -7.155 -10.565 1.00 89.44 507 GLY A O 1
ATOM 3870 N N . LEU A 1 508 ? -15.382 -5.453 -12.031 1.00 88.69 508 LEU A N 1
ATOM 3871 C CA . LEU A 1 508 ? -14.765 -6.240 -13.101 1.00 88.69 508 LEU A CA 1
ATOM 3872 C C . LEU A 1 508 ? -13.399 -6.805 -12.686 1.00 88.69 508 LEU A C 1
ATOM 3874 O O . LEU A 1 508 ? -13.141 -7.986 -12.912 1.00 88.69 508 LEU A O 1
ATOM 3878 N N . LEU A 1 509 ? -12.546 -5.996 -12.051 1.00 85.94 509 LEU A N 1
ATOM 3879 C CA . LEU A 1 509 ? -11.235 -6.427 -11.556 1.00 85.94 509 LEU A CA 1
ATOM 3880 C C . LEU A 1 509 ? -11.359 -7.539 -10.512 1.00 85.94 509 LEU A C 1
ATOM 3882 O O . LEU A 1 509 ? -10.620 -8.519 -10.579 1.00 85.94 509 LEU A O 1
ATOM 3886 N N . VAL A 1 510 ? -12.313 -7.419 -9.584 1.00 87.38 510 VAL A N 1
ATOM 3887 C CA . VAL A 1 510 ? -12.583 -8.452 -8.577 1.00 87.38 510 VAL A CA 1
ATOM 3888 C C . VAL A 1 510 ? -13.046 -9.747 -9.240 1.00 87.38 510 VAL A C 1
ATOM 3890 O O . VAL A 1 510 ? -12.469 -10.799 -8.980 1.00 87.38 510 VAL A O 1
ATOM 3893 N N . VAL A 1 511 ? -14.043 -9.685 -10.128 1.00 88.81 511 VAL A N 1
ATOM 3894 C CA . VAL A 1 511 ? -14.559 -10.874 -10.828 1.00 88.81 511 VAL A CA 1
ATOM 3895 C C . VAL A 1 511 ? -13.450 -11.547 -11.631 1.00 88.81 511 VAL A C 1
ATOM 3897 O O . VAL A 1 511 ? -13.237 -12.751 -11.507 1.00 88.81 511 VAL A O 1
ATOM 3900 N N . ARG A 1 512 ? -12.694 -10.772 -12.412 1.00 83.81 512 ARG A N 1
ATOM 3901 C CA . ARG A 1 512 ? -11.599 -11.296 -13.230 1.00 83.81 512 ARG A CA 1
ATOM 3902 C C . ARG A 1 512 ? -10.480 -11.887 -12.378 1.00 83.81 512 ARG A C 1
ATOM 3904 O O . ARG A 1 512 ? -9.956 -12.943 -12.728 1.00 83.81 512 ARG A O 1
ATOM 3911 N N . GLY A 1 513 ? -10.102 -11.231 -11.284 1.00 82.44 513 GLY A N 1
ATOM 3912 C CA . GLY A 1 513 ? -9.051 -11.733 -10.404 1.00 82.44 513 GLY A CA 1
ATOM 3913 C C . GLY A 1 513 ? -9.468 -13.023 -9.693 1.00 82.44 513 GLY A C 1
ATOM 3914 O O . GLY A 1 513 ? -8.665 -13.938 -9.605 1.00 82.44 513 GLY A O 1
ATOM 3915 N N . VAL A 1 514 ? -10.740 -13.170 -9.304 1.00 87.19 514 VAL A N 1
ATOM 3916 C CA . VAL A 1 514 ? -11.269 -14.434 -8.752 1.00 87.19 514 VAL A CA 1
ATOM 3917 C C . VAL A 1 514 ? -11.283 -15.552 -9.800 1.00 87.19 514 VAL A C 1
ATOM 3919 O O . VAL A 1 514 ? -10.976 -16.692 -9.470 1.00 87.19 514 VAL A O 1
ATOM 3922 N N . ILE A 1 515 ? -11.615 -15.247 -11.059 1.00 86.75 515 ILE A N 1
ATOM 3923 C CA . ILE A 1 515 ? -11.578 -16.233 -12.155 1.00 86.75 515 ILE A CA 1
ATOM 3924 C C . ILE A 1 515 ? -10.139 -16.673 -12.456 1.00 86.75 515 ILE A C 1
ATOM 3926 O O . ILE A 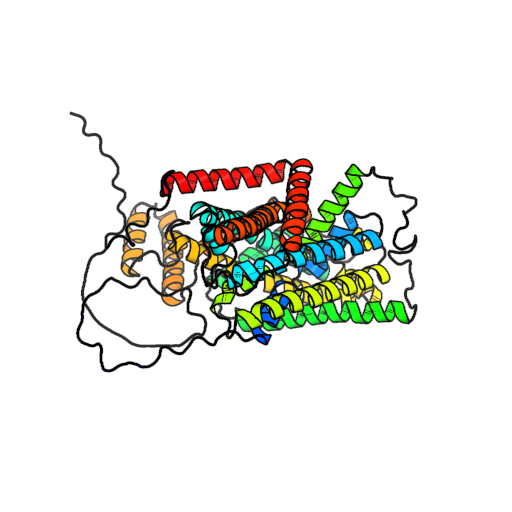1 515 ? -9.905 -17.844 -12.739 1.00 86.75 515 ILE A O 1
ATOM 3930 N N . THR A 1 516 ? -9.188 -15.739 -12.409 1.00 82.25 516 THR A N 1
ATOM 3931 C CA . THR A 1 516 ? -7.776 -16.012 -12.722 1.00 82.25 516 THR A CA 1
ATOM 3932 C C . THR A 1 516 ? -7.091 -16.762 -11.583 1.00 82.25 516 THR A C 1
ATOM 3934 O O . THR A 1 516 ? -6.409 -17.751 -11.825 1.00 82.25 516 THR A O 1
ATOM 3937 N N . ASP A 1 517 ? -7.321 -16.327 -10.343 1.00 83.88 517 ASP A N 1
ATOM 3938 C CA . ASP A 1 517 ? -6.682 -16.844 -9.135 1.00 83.88 517 ASP A CA 1
ATOM 3939 C C . ASP A 1 517 ? -7.742 -17.342 -8.129 1.00 83.88 517 ASP A C 1
ATOM 3941 O O . ASP A 1 517 ? -7.941 -16.752 -7.057 1.00 83.88 517 ASP A O 1
ATOM 3945 N N . PRO A 1 518 ? -8.441 -18.457 -8.427 1.00 89.19 518 PRO A N 1
ATOM 3946 C CA . PRO A 1 518 ? -9.586 -18.916 -7.637 1.00 89.19 518 PRO A CA 1
ATOM 3947 C C . PRO A 1 518 ? -9.217 -19.291 -6.200 1.00 89.19 518 PRO A C 1
ATOM 3949 O O . PRO A 1 518 ? -10.023 -19.104 -5.290 1.00 89.19 518 PRO A O 1
ATOM 3952 N N . LEU A 1 519 ? -7.989 -19.765 -5.965 1.00 89.50 519 LEU A N 1
ATOM 3953 C CA . LEU A 1 519 ? -7.502 -20.094 -4.622 1.00 89.50 519 LEU A CA 1
ATOM 3954 C C . LEU A 1 519 ? -7.387 -18.852 -3.731 1.00 89.50 519 LEU A C 1
ATOM 3956 O O . LEU A 1 519 ? -7.743 -18.904 -2.554 1.00 89.50 519 LEU A O 1
ATOM 3960 N N . GLN A 1 520 ? -6.939 -17.725 -4.290 1.00 89.31 520 GLN A N 1
ATOM 3961 C CA . GLN A 1 520 ? -6.859 -16.459 -3.562 1.00 89.31 520 GLN A CA 1
ATOM 3962 C C . GLN A 1 520 ? -8.260 -15.938 -3.228 1.00 89.31 520 GLN A C 1
ATOM 3964 O O . GLN A 1 520 ? -8.528 -15.575 -2.082 1.00 89.31 520 GLN A O 1
ATOM 3969 N N . GLY A 1 521 ? -9.180 -15.978 -4.198 1.00 89.88 521 GLY A N 1
ATOM 3970 C CA . GLY A 1 521 ? -10.585 -15.626 -3.977 1.00 89.88 521 GLY A CA 1
ATOM 3971 C C . GLY A 1 521 ? -11.252 -16.496 -2.904 1.00 89.88 521 GLY A C 1
ATOM 3972 O O . GLY A 1 521 ? -11.911 -15.974 -2.003 1.00 89.88 521 GLY A O 1
ATOM 3973 N N . ALA A 1 522 ? -11.023 -17.811 -2.946 1.00 91.38 522 ALA A N 1
ATOM 3974 C CA . ALA A 1 522 ? -11.526 -18.751 -1.948 1.00 91.38 522 ALA A CA 1
ATOM 3975 C C . ALA A 1 522 ? -10.954 -18.471 -0.550 1.00 91.38 522 ALA A C 1
ATOM 3977 O O . ALA A 1 522 ? -11.702 -18.485 0.425 1.00 91.38 522 ALA A O 1
ATOM 3978 N N . ALA A 1 523 ? -9.660 -18.156 -0.437 1.00 91.56 523 ALA A N 1
ATOM 3979 C CA . ALA A 1 523 ? -9.041 -17.801 0.838 1.00 91.56 523 ALA A CA 1
ATOM 3980 C C . ALA A 1 523 ? -9.659 -16.531 1.455 1.00 91.56 523 ALA A C 1
ATOM 3982 O O . ALA A 1 523 ? -9.976 -16.528 2.645 1.00 91.56 523 ALA A O 1
ATOM 3983 N N . ILE A 1 524 ? -9.909 -15.483 0.657 1.00 92.06 524 ILE A N 1
ATOM 3984 C CA . ILE A 1 524 ? -10.597 -14.263 1.127 1.00 92.06 524 ILE A CA 1
ATOM 3985 C C . ILE A 1 524 ? -12.003 -14.606 1.631 1.00 92.06 524 ILE A C 1
ATOM 3987 O O . ILE A 1 524 ? -12.399 -14.167 2.713 1.00 92.06 524 ILE A O 1
ATOM 3991 N N . LEU A 1 525 ? -12.747 -15.420 0.874 1.00 92.12 525 LEU A N 1
ATOM 3992 C CA . LEU A 1 525 ? -14.092 -15.845 1.253 1.00 92.12 525 LEU A CA 1
ATOM 3993 C C . LEU A 1 525 ? -14.085 -16.654 2.556 1.00 92.12 525 LEU A C 1
ATOM 3995 O O . LEU A 1 525 ? -14.909 -16.398 3.428 1.00 92.12 525 LEU A O 1
ATOM 3999 N N . LEU A 1 526 ? -13.146 -17.586 2.724 1.00 93.75 526 LEU A N 1
ATOM 4000 C CA . LEU A 1 526 ? -13.006 -18.378 3.949 1.00 93.75 526 LEU A CA 1
ATOM 4001 C C . LEU A 1 526 ? -12.724 -17.495 5.168 1.00 93.75 526 LEU A C 1
ATOM 4003 O O . LEU A 1 526 ? -13.357 -17.670 6.208 1.00 93.75 526 LEU A O 1
ATOM 4007 N N . VAL A 1 527 ? -11.831 -16.510 5.040 1.00 92.75 527 VAL A N 1
ATOM 4008 C CA . VAL A 1 527 ? -11.555 -15.553 6.123 1.00 92.75 527 VAL A CA 1
ATOM 4009 C C . VAL A 1 527 ? -12.789 -14.707 6.441 1.00 92.75 527 VAL A C 1
ATOM 4011 O O . VAL A 1 527 ? -13.074 -14.467 7.616 1.00 92.75 527 VAL A O 1
ATOM 4014 N N . ALA A 1 528 ? -13.551 -14.285 5.428 1.00 91.88 528 ALA A N 1
ATOM 4015 C CA . ALA A 1 528 ? -14.799 -13.549 5.619 1.00 91.88 528 ALA A CA 1
ATOM 4016 C C . ALA A 1 528 ? -15.882 -14.405 6.303 1.00 91.88 528 ALA A C 1
ATOM 4018 O O . ALA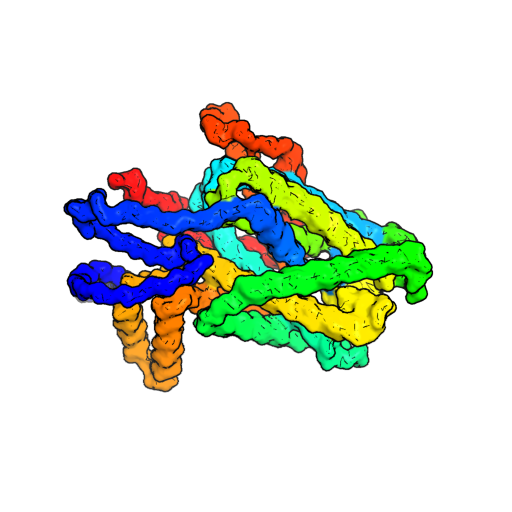 A 1 528 ? -16.554 -13.925 7.216 1.00 91.88 528 ALA A O 1
ATOM 4019 N N . LEU A 1 529 ? -16.017 -15.679 5.920 1.00 92.94 529 LEU A N 1
ATOM 4020 C CA . LEU A 1 529 ? -16.938 -16.636 6.541 1.00 92.94 529 LEU A CA 1
ATOM 4021 C C . LEU A 1 529 ? -16.554 -16.936 7.992 1.00 92.94 529 LEU A C 1
ATOM 4023 O O . LEU A 1 529 ? -17.428 -16.990 8.855 1.00 92.94 529 LEU A O 1
ATOM 4027 N N . PHE A 1 530 ? -15.260 -17.067 8.288 1.00 93.25 530 PHE A N 1
ATOM 4028 C CA . PHE A 1 530 ? -14.788 -17.204 9.664 1.00 93.25 530 PHE A CA 1
ATOM 4029 C C . PHE A 1 530 ? -15.088 -15.944 10.485 1.00 93.25 530 PHE A C 1
ATOM 4031 O O . PHE A 1 530 ? -15.554 -16.044 11.618 1.00 93.25 530 PHE A O 1
ATOM 4038 N N . GLY A 1 531 ? -14.901 -14.757 9.900 1.00 90.75 531 GLY A N 1
ATOM 4039 C CA . GLY A 1 531 ? -15.309 -13.494 10.515 1.00 90.75 531 GLY A CA 1
ATOM 4040 C C . GLY A 1 531 ? -16.811 -13.453 10.807 1.00 90.75 531 GLY A C 1
ATOM 4041 O O . GLY A 1 531 ? -17.212 -13.074 11.905 1.00 90.75 531 GLY A O 1
ATOM 4042 N N . LEU A 1 532 ? -17.650 -13.903 9.869 1.00 90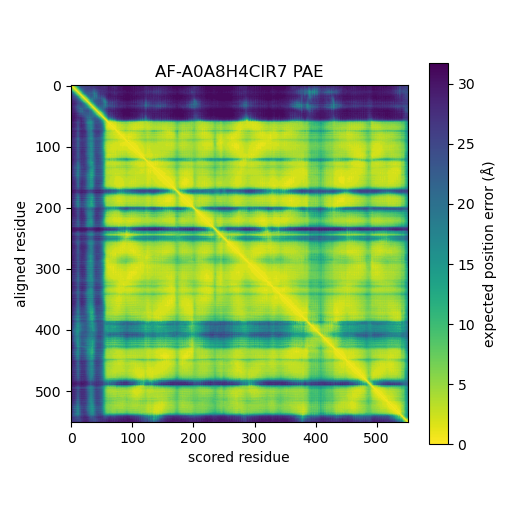.19 532 LEU A N 1
ATOM 4043 C CA . LEU A 1 532 ? -19.098 -14.017 10.064 1.00 90.19 532 LEU A CA 1
ATOM 4044 C C . LEU A 1 532 ? -19.446 -14.986 11.200 1.00 90.19 532 LEU A C 1
ATOM 4046 O O . LEU A 1 532 ? -20.248 -14.638 12.067 1.00 90.19 532 LEU A O 1
ATOM 4050 N N . ALA A 1 533 ? -18.830 -16.169 11.229 1.00 89.62 533 ALA A N 1
ATOM 4051 C CA . ALA A 1 533 ? -19.021 -17.139 12.303 1.00 89.62 533 ALA A CA 1
ATOM 4052 C C . ALA A 1 533 ? -18.633 -16.530 13.659 1.00 89.62 533 ALA A C 1
ATOM 4054 O O . ALA A 1 533 ? -19.438 -16.542 14.590 1.00 89.62 533 ALA A O 1
ATOM 4055 N N . PHE A 1 534 ? -17.462 -15.894 13.743 1.00 89.06 534 PHE A N 1
ATOM 4056 C CA . PHE A 1 534 ? -16.991 -15.204 14.942 1.00 89.06 534 PHE A CA 1
ATOM 4057 C C . PHE A 1 534 ? -17.956 -14.099 15.401 1.00 89.06 534 PHE A C 1
ATOM 4059 O O . PHE A 1 534 ? -18.317 -14.037 16.577 1.00 89.06 534 PHE A O 1
ATOM 4066 N N . PHE A 1 535 ? -18.431 -13.259 14.477 1.00 87.00 535 PHE A N 1
ATOM 4067 C CA . PHE A 1 535 ? -19.404 -12.206 14.769 1.00 87.00 535 PHE A CA 1
ATOM 4068 C C . PHE A 1 535 ? -20.726 -12.785 15.282 1.00 87.00 535 PHE A C 1
ATOM 4070 O O . PHE A 1 535 ? -21.262 -12.316 16.283 1.00 87.00 535 PHE A O 1
ATOM 4077 N N . SER A 1 536 ? -21.231 -13.837 14.631 1.00 85.69 536 SER A N 1
ATOM 4078 C CA . SER A 1 536 ? -22.487 -14.488 15.007 1.00 85.69 536 SER A CA 1
ATOM 4079 C C . SER A 1 536 ? -22.416 -15.172 16.375 1.00 85.69 536 SER A C 1
ATOM 4081 O O . SER A 1 536 ? -23.373 -15.083 17.137 1.00 85.69 536 SER A O 1
ATOM 4083 N N . LEU A 1 537 ? -21.277 -15.780 16.727 1.00 84.94 537 LEU A N 1
ATOM 4084 C CA . LEU A 1 537 ? -21.053 -16.389 18.040 1.00 84.94 537 LEU A CA 1
ATOM 4085 C C . LEU A 1 537 ? -20.990 -15.339 19.153 1.00 84.94 537 LEU A C 1
ATOM 4087 O O . LEU A 1 537 ? -21.452 -15.586 20.263 1.00 84.94 537 LEU A O 1
ATOM 4091 N N . ARG A 1 538 ? -20.421 -14.164 18.864 1.00 79.75 538 ARG A N 1
ATOM 4092 C CA . ARG A 1 538 ? -20.205 -13.107 19.859 1.00 79.75 538 ARG A CA 1
ATOM 4093 C C . ARG A 1 538 ? -21.414 -12.191 20.052 1.00 79.75 538 ARG A C 1
ATOM 4095 O O . ARG A 1 538 ? -21.651 -11.744 21.168 1.00 79.75 538 ARG A O 1
ATOM 4102 N N . PHE A 1 539 ? -22.159 -11.902 18.986 1.00 78.81 539 PHE A N 1
ATOM 4103 C CA . PHE A 1 539 ? -23.242 -10.908 18.991 1.00 78.81 539 PHE A CA 1
ATOM 4104 C C . PHE A 1 539 ? -24.613 -11.470 18.592 1.00 78.81 539 PHE A C 1
ATOM 4106 O O . PHE A 1 539 ? -25.611 -10.756 18.659 1.00 78.81 539 PHE A O 1
ATOM 4113 N N . GLY A 1 540 ? -24.687 -12.735 18.172 1.00 71.31 540 GLY A N 1
ATOM 4114 C CA . GLY A 1 540 ? -25.884 -13.311 17.563 1.00 71.31 540 GLY A CA 1
ATOM 4115 C C . GLY A 1 540 ? -26.149 -12.785 16.145 1.00 71.31 540 GLY A C 1
ATOM 4116 O O . GLY A 1 540 ? -25.649 -11.742 15.725 1.00 71.31 540 GLY A O 1
ATOM 4117 N N . LEU A 1 541 ? -26.998 -13.490 15.387 1.00 59.34 541 LEU A N 1
ATOM 4118 C CA . LEU A 1 541 ? -27.391 -13.096 14.019 1.00 59.34 541 LEU A CA 1
ATOM 4119 C C . LEU A 1 541 ? -28.201 -11.785 13.959 1.00 59.34 541 LEU A C 1
ATOM 4121 O O . LEU A 1 541 ? -28.351 -11.206 12.887 1.00 59.34 541 LEU A O 1
ATOM 4125 N N . ARG A 1 542 ? -28.729 -11.313 15.099 1.00 55.22 542 ARG A N 1
ATOM 4126 C CA . ARG A 1 542 ? -29.466 -10.040 15.214 1.00 55.22 542 ARG A CA 1
ATOM 4127 C C . ARG A 1 542 ? -28.558 -8.823 15.445 1.00 55.22 542 ARG A C 1
ATOM 4129 O O . ARG A 1 542 ? -29.052 -7.701 15.397 1.00 55.22 542 ARG A O 1
ATOM 4136 N N . GLY A 1 543 ? -27.250 -9.035 15.615 1.00 56.31 543 GLY A N 1
ATOM 4137 C CA . GLY A 1 543 ? -26.257 -7.972 15.729 1.00 56.31 543 GLY A CA 1
ATOM 4138 C C . GLY A 1 543 ? -26.289 -7.202 17.053 1.00 56.31 543 GLY A C 1
ATOM 4139 O O . GLY A 1 543 ? -27.035 -7.507 17.980 1.00 56.31 543 GLY A O 1
ATOM 4140 N N . PHE A 1 544 ? -25.426 -6.190 17.121 1.00 56.56 544 PHE A N 1
ATOM 4141 C CA . PHE A 1 544 ? -25.189 -5.319 18.271 1.00 56.56 544 PHE A CA 1
ATOM 4142 C C . PHE A 1 544 ? -26.451 -4.489 18.599 1.00 56.56 544 PHE A C 1
ATOM 4144 O O . PHE A 1 544 ? -26.626 -3.384 18.091 1.00 56.56 544 PHE A O 1
ATOM 4151 N N . THR A 1 545 ? -27.366 -4.980 19.443 1.00 47.06 545 THR A N 1
ATOM 4152 C CA . THR A 1 545 ? -28.346 -4.090 20.089 1.00 47.06 545 THR A CA 1
ATOM 4153 C C . THR A 1 545 ? -27.627 -3.351 21.208 1.00 47.06 545 THR A C 1
ATOM 4155 O O . THR A 1 545 ? -27.459 -3.895 22.301 1.00 47.06 545 THR A O 1
ATOM 4158 N N . ASN A 1 546 ? -27.170 -2.126 20.938 1.00 43.47 546 ASN A N 1
ATOM 4159 C CA . ASN A 1 546 ? -26.669 -1.230 21.975 1.00 43.47 546 ASN A CA 1
ATOM 4160 C C . ASN A 1 546 ? -27.784 -1.013 23.012 1.00 43.47 546 ASN A C 1
ATOM 4162 O O . ASN A 1 546 ? -28.708 -0.238 22.792 1.00 43.47 546 ASN A O 1
ATOM 4166 N N . ARG A 1 547 ? -27.697 -1.682 24.167 1.00 37.94 547 ARG A N 1
ATOM 4167 C CA . ARG A 1 547 ? -28.535 -1.378 25.342 1.00 37.94 547 ARG A CA 1
ATOM 4168 C C . ARG A 1 547 ? -28.186 -0.023 25.985 1.00 37.94 547 ARG A C 1
ATOM 4170 O O . ARG A 1 547 ? -28.832 0.350 26.952 1.00 37.94 547 ARG A O 1
ATOM 4177 N N . GLN A 1 548 ? -27.194 0.708 25.468 1.00 38.06 548 GLN A N 1
ATOM 4178 C CA . GLN A 1 548 ? -26.741 1.992 26.018 1.00 38.06 548 GLN A CA 1
ATOM 4179 C C . GLN A 1 548 ? -27.469 3.236 25.474 1.00 38.06 548 GLN A C 1
ATOM 4181 O O . GLN A 1 548 ? -27.256 4.310 26.015 1.00 38.06 548 GLN A O 1
ATOM 4186 N N . GLU A 1 549 ? -28.353 3.121 24.475 1.00 33.06 549 GLU A N 1
ATOM 4187 C CA . GLU A 1 549 ? -29.197 4.252 24.018 1.00 33.06 549 GLU A CA 1
ATOM 4188 C C . GLU A 1 549 ? -30.632 4.214 24.591 1.00 33.06 549 GLU A C 1
ATOM 4190 O O . GLU A 1 549 ? -31.497 4.967 24.155 1.00 33.06 549 GLU A O 1
ATOM 4195 N N . ALA A 1 550 ? -30.899 3.343 25.572 1.00 26.53 550 ALA A N 1
ATOM 4196 C CA . ALA A 1 550 ? -32.216 3.177 26.202 1.00 26.53 550 ALA A CA 1
ATOM 4197 C C . ALA A 1 550 ? -32.219 3.485 27.716 1.00 26.53 550 ALA A C 1
ATOM 4199 O O . ALA A 1 550 ? -33.003 2.888 28.456 1.00 26.53 550 ALA A O 1
ATOM 4200 N N . GLY A 1 551 ? -31.335 4.377 28.175 1.00 28.64 551 GLY A N 1
ATOM 4201 C CA . GLY A 1 551 ? -31.256 4.834 29.567 1.00 28.64 551 GLY A CA 1
ATOM 4202 C C . GLY A 1 551 ? -31.212 6.344 29.659 1.00 28.64 551 GLY A C 1
ATOM 4203 O O . GLY A 1 551 ? -30.264 6.909 29.071 1.00 28.64 551 GLY A O 1
#

pLDDT: mean 79.64, std 20.54, range [21.56, 97.75]

InterPro domains:
  IPR002293 Amino acid/polyamine transporter I [PF13520] (61-510)
  IPR050598 Cellular Amino Acid Transporter [PTHR11785] (49-537)

Solvent-accessible surface area (backbone atoms only — not comparable to full-atom values): 30012 Å² total; per-residue (Å²): 138,84,86,84,82,79,86,80,80,84,69,91,72,90,75,93,84,84,90,84,92,86,90,81,88,80,89,71,100,74,78,83,86,78,72,78,88,76,80,86,88,86,76,96,82,78,92,82,82,73,92,68,73,76,77,74,74,82,55,40,46,59,68,56,48,28,51,51,35,40,57,47,21,66,50,59,47,69,50,35,35,61,16,59,21,33,62,38,35,88,23,51,44,53,36,53,46,26,44,51,52,24,42,53,45,49,44,26,42,55,51,45,44,42,36,50,36,68,68,50,55,46,62,46,22,68,36,46,53,30,23,75,59,69,34,68,68,44,21,45,52,46,51,50,47,41,64,68,45,43,49,18,40,48,43,21,46,34,23,39,52,19,16,52,24,45,46,62,56,73,48,61,96,89,51,84,80,56,74,66,55,36,40,51,46,14,40,50,48,48,51,51,45,42,49,47,48,56,71,54,61,81,63,58,66,71,49,47,54,51,33,48,51,52,51,53,49,55,50,48,50,47,28,54,51,26,51,45,37,65,75,69,67,70,58,87,64,66,30,28,42,70,62,37,48,77,31,73,54,96,87,59,79,90,68,55,72,70,57,46,55,47,30,44,51,56,20,21,28,38,35,42,60,37,60,39,39,61,67,56,52,29,43,49,39,49,46,33,68,50,43,86,67,34,46,55,49,29,52,54,54,33,48,56,51,50,45,51,50,52,52,45,34,52,50,15,48,38,57,72,36,35,52,67,53,36,41,70,37,71,45,48,54,26,55,48,27,31,73,77,71,30,65,73,41,15,42,51,44,16,52,53,49,16,54,28,14,50,44,53,33,45,54,48,51,53,52,51,20,52,51,42,19,55,37,9,71,72,59,73,38,64,51,73,32,31,54,71,69,55,98,43,74,66,57,44,51,50,54,50,50,61,64,46,65,78,46,58,72,88,57,32,56,63,51,52,53,49,49,52,53,51,48,54,36,32,75,75,61,70,29,47,47,58,26,34,51,53,44,41,54,49,14,40,50,36,38,72,76,45,49,67,70,57,41,39,48,46,39,39,44,57,50,35,54,52,50,27,50,44,37,51,32,52,55,52,48,56,56,48,37,74,77,54,77,51,88,75,74,70,83,61,80,63,66,72,63,32,36,49,53,31,30,54,53,33,49,50,52,39,55,50,47,33,70,74,41,48,69,54,44,48,52,54,50,51,54,51,51,49,49,48,52,53,48,35,74,74,45,39,91,85,42,86,75,71,74,78,82,77,118